Protein AF-A0A255EL01-F1 (afdb_monomer_lite)

Radius of gyration: 34.33 Å; chains: 1; bounding box: 82×92×112 Å

pLDDT: mean 75.45, std 15.45, range [35.84, 97.75]

Sequence (577 aa):
MTGLTAYVLYPEAPADLAQAFAGSDGIKPSPTGQQATVSTPSDFRVELTLGERISNPDLAADGSLSLMHQRVMPVVAGHQATLKLTADPELPPASQIRALCETIAMSNPLTDAVVWLPQRHQATTLVLFVGELSEDPARMYFWVHASGTADGGSVGTVRGLDALGATNIQIRHPKATAQALFNALREYASGLLRKGGLPTEGAEVSFAGQSWLAKADVDVFTGTPLLGLVSPDAAEEPATQAPAADAAATDAPAADAPTQAPAAEVAPAPAAAPSNAPVAEPAPTPEPATEPAPVEAPPAEAAPAPEPDLDPTAAPAPDPTPEPVSEPEPAVAAAPGAPALAAHDPAADGVAWYVLLADVPPTLGHVMNDLMPNYAQHLIEEQATTGEVPYEDQQAALHLTLQGPVPELPEHAAAVRLVARPLDGGSPSVANQVLLQGAISSELAKIPAARGIWIPDQERLLTDPSAFGNGAPIEFAVHQSTGPDGATVHYTRGLRRFGGKDVSIAAAPGVTPPQEQLLSHAVATRLAAGRVPQAGETGEVATRDLTATFRDAPDPRTGEPALAIELGKRKKFLGLF

Organism: NCBI:txid2016505

Secondary structure (DSSP, 8-state):
-PPPEEEEEESS--SSHHHHTTT-TT-PPPPTTS------TT-EEEEEEES-----HHHHHHHHT-TTHHHHHHHHHH-SEEEEEEE-TTS-HHHHHHHHHHHHHTS-TTS--EEEEGGGTEEEEHHHHHHHHHH-GGGTT-EEEEEE-TTS-EEEEEE-GGGGTS--EEEEETT--HHHHHHHHHHHHHHHHHTT----TT-EEEETTEEEEEEEEE-TTT--EEEEEE-GGGTTS-----------------------PPPPPPPPPPPPPPP-PPPPPPPPPPPPPPPPPPPPPPPPPPPPPPPP----PPPPPPPPPPP--------------PPP-----HHHH--EEEEEESS--SSHHHHHHHH-HHHHHHHHHTT-SEEEEEETTTTEEEEEEEES--TT-TT-SEEEEEEEEETTSSPPPHHHHHHHHHHHHHHHTT-TTEEEEEEGGGTEEE--GGGGSS-----PPEEEEE-TTS-EEEEE---GGGT--EEEEE--TT--S-HHHHHHHHHHHHHHTT----TT-EEE-SSTTEEEEEEEEE-TTT--EEEEEEEEE--------

Structure (mmCIF, N/CA/C/O backbone):
data_AF-A0A255EL01-F1
#
_entry.id   AF-A0A255EL01-F1
#
loop_
_atom_site.group_PDB
_atom_site.id
_atom_site.type_symbol
_atom_site.label_atom_id
_atom_site.label_alt_id
_atom_site.label_comp_id
_atom_site.label_asym_id
_atom_site.label_entity_id
_atom_site.label_seq_id
_atom_site.pdbx_PDB_ins_code
_atom_site.Cartn_x
_atom_site.Cartn_y
_atom_site.Cartn_z
_atom_site.occupancy
_atom_site.B_iso_or_equiv
_atom_site.auth_seq_id
_atom_site.auth_comp_id
_atom_site.auth_asym_id
_atom_site.auth_atom_id
_atom_site.pdbx_PDB_model_num
ATOM 1 N N . MET A 1 1 ? 11.078 -15.995 22.683 1.00 62.25 1 MET A N 1
ATOM 2 C CA . MET A 1 1 ? 10.052 -15.709 21.657 1.00 62.25 1 MET A CA 1
ATOM 3 C C . MET A 1 1 ? 10.580 -16.228 20.330 1.00 62.25 1 MET A C 1
ATOM 5 O O . MET A 1 1 ? 11.792 -16.262 20.170 1.00 62.25 1 MET A O 1
ATOM 9 N N . THR A 1 2 ? 9.733 -16.711 19.424 1.00 77.25 2 THR A N 1
ATOM 10 C CA . THR A 1 2 ? 10.171 -17.025 18.053 1.00 77.25 2 THR A CA 1
ATOM 11 C C . THR A 1 2 ? 10.436 -15.717 17.317 1.00 77.25 2 THR A C 1
ATOM 13 O O . THR A 1 2 ? 9.598 -14.821 17.384 1.00 77.25 2 THR A O 1
ATOM 16 N N . GLY A 1 3 ? 11.589 -15.598 16.658 1.00 83.88 3 GLY A N 1
ATOM 17 C CA . GLY A 1 3 ? 11.922 -14.413 15.868 1.00 83.88 3 GLY A CA 1
ATOM 18 C C . GLY A 1 3 ? 10.922 -14.214 14.732 1.00 83.88 3 GLY A C 1
ATOM 19 O O . GLY A 1 3 ? 10.362 -15.183 14.205 1.00 83.88 3 GLY A O 1
ATOM 20 N N . LEU A 1 4 ? 10.675 -12.960 14.363 1.00 88.88 4 LEU A N 1
ATOM 21 C CA . LEU A 1 4 ? 9.795 -12.651 13.243 1.00 88.88 4 LEU A CA 1
ATOM 22 C C . LEU A 1 4 ? 10.357 -13.228 11.953 1.00 88.88 4 LEU A C 1
ATOM 24 O O . LEU A 1 4 ? 11.559 -13.175 11.698 1.00 88.88 4 LEU A O 1
ATOM 28 N N . THR A 1 5 ? 9.469 -13.817 11.160 1.00 92.12 5 THR A N 1
ATOM 29 C CA . THR A 1 5 ? 9.831 -14.498 9.919 1.00 92.12 5 THR A CA 1
ATOM 30 C C . THR A 1 5 ? 9.087 -13.868 8.757 1.00 92.12 5 THR A C 1
ATOM 32 O O . THR A 1 5 ? 7.887 -13.648 8.858 1.00 92.12 5 THR A O 1
ATOM 35 N N . ALA A 1 6 ? 9.771 -13.640 7.645 1.00 93.75 6 ALA A N 1
ATOM 36 C CA . ALA A 1 6 ? 9.153 -13.297 6.375 1.00 93.75 6 ALA A CA 1
ATOM 37 C C . ALA A 1 6 ? 9.634 -14.238 5.286 1.00 93.75 6 ALA A C 1
ATOM 39 O O . ALA A 1 6 ? 10.723 -14.806 5.375 1.00 93.75 6 ALA A O 1
ATOM 40 N N . TYR A 1 7 ? 8.820 -14.372 4.253 1.00 94.94 7 TYR A N 1
ATOM 41 C CA . TYR A 1 7 ? 9.137 -15.151 3.074 1.00 94.94 7 TYR A CA 1
ATOM 42 C C . TYR A 1 7 ? 9.026 -14.254 1.849 1.00 94.94 7 TYR A C 1
ATOM 44 O O . TYR A 1 7 ? 8.013 -13.586 1.671 1.00 94.94 7 TYR A O 1
ATOM 52 N N . VAL A 1 8 ? 10.050 -14.249 1.003 1.00 94.75 8 VAL A N 1
ATOM 53 C CA . VAL A 1 8 ? 9.980 -13.685 -0.346 1.00 94.75 8 VAL A CA 1
ATOM 54 C C . VAL A 1 8 ? 9.897 -14.855 -1.319 1.00 94.75 8 VAL A C 1
ATOM 56 O O . VAL A 1 8 ? 10.806 -15.682 -1.394 1.00 94.75 8 VAL A O 1
ATOM 59 N N . LEU A 1 9 ? 8.764 -14.969 -1.998 1.00 95.19 9 LEU A N 1
ATOM 60 C CA . LEU A 1 9 ? 8.440 -16.028 -2.942 1.00 95.19 9 LEU A CA 1
ATOM 61 C C . LEU A 1 9 ? 8.764 -15.531 -4.342 1.00 95.19 9 LEU A C 1
ATOM 63 O O . LEU A 1 9 ? 8.182 -14.542 -4.792 1.00 95.19 9 LEU A O 1
ATOM 67 N N . TYR A 1 10 ? 9.660 -16.223 -5.035 1.00 93.50 10 TYR A N 1
ATOM 68 C CA . TYR A 1 10 ? 10.050 -15.851 -6.388 1.00 93.50 10 TYR A CA 1
ATOM 69 C C . TYR A 1 10 ? 9.368 -16.766 -7.411 1.00 93.50 10 TYR A C 1
ATOM 71 O O . TYR A 1 10 ? 9.468 -17.995 -7.285 1.00 93.50 10 TYR A O 1
ATOM 79 N N . PRO A 1 11 ? 8.695 -16.210 -8.438 1.00 94.06 11 PRO A N 1
ATOM 80 C CA . PRO A 1 11 ? 8.105 -17.012 -9.511 1.00 94.06 11 PRO A CA 1
ATOM 81 C C . PRO A 1 11 ? 9.169 -17.814 -10.273 1.00 94.06 11 PRO A C 1
ATOM 83 O O . PRO A 1 11 ? 8.933 -18.969 -10.622 1.00 94.06 11 PRO A O 1
ATOM 86 N N . GLU A 1 12 ? 10.359 -17.236 -10.443 1.00 91.88 12 GLU A N 1
ATOM 87 C CA . GLU A 1 12 ? 11.543 -17.875 -11.015 1.00 91.88 12 GLU A CA 1
ATOM 88 C C . GLU A 1 12 ? 12.657 -17.946 -9.971 1.00 91.88 12 GLU A C 1
ATOM 90 O O . GLU A 1 12 ? 12.842 -17.024 -9.178 1.00 91.88 12 GLU A O 1
ATOM 95 N N . ALA A 1 13 ? 13.400 -19.050 -9.942 1.00 89.19 13 ALA A N 1
ATOM 96 C CA . ALA A 1 13 ? 14.473 -19.217 -8.973 1.00 89.19 13 ALA A CA 1
ATOM 97 C C . ALA A 1 13 ? 15.662 -18.288 -9.301 1.00 89.19 13 ALA A C 1
ATOM 99 O O . ALA A 1 13 ? 16.217 -18.405 -10.397 1.00 89.19 13 ALA A O 1
ATOM 100 N N . PRO A 1 14 ? 16.107 -17.410 -8.377 1.00 88.44 14 PRO A N 1
ATOM 101 C CA . PRO A 1 14 ? 17.361 -16.695 -8.569 1.00 88.44 14 PRO A CA 1
ATOM 102 C C . PRO A 1 14 ? 18.526 -17.695 -8.584 1.00 88.44 14 PRO A C 1
ATOM 104 O O . PRO A 1 14 ? 18.506 -18.710 -7.882 1.00 88.44 14 PRO A O 1
ATOM 107 N N . ALA A 1 15 ? 19.552 -17.403 -9.381 1.00 85.56 15 ALA A N 1
ATOM 108 C CA . ALA A 1 15 ? 20.738 -18.236 -9.535 1.00 85.56 15 ALA A CA 1
ATOM 109 C C . ALA A 1 15 ? 21.541 -18.355 -8.237 1.00 85.56 15 ALA A C 1
ATOM 111 O O . ALA A 1 15 ? 22.192 -19.373 -8.032 1.00 85.56 15 ALA A O 1
ATOM 112 N N . ASP A 1 16 ? 21.498 -17.342 -7.369 1.00 83.81 16 ASP A N 1
ATOM 113 C CA . ASP A 1 16 ? 22.114 -17.338 -6.045 1.00 83.81 16 ASP A CA 1
ATOM 114 C C . ASP A 1 16 ? 21.518 -16.234 -5.143 1.00 83.81 16 ASP A C 1
ATOM 116 O O . ASP A 1 16 ? 20.601 -15.497 -5.520 1.00 83.81 16 ASP A O 1
ATOM 120 N N . LEU A 1 17 ? 22.048 -16.123 -3.920 1.00 82.00 17 LEU A N 1
ATOM 121 C CA . LEU A 1 17 ? 21.689 -15.063 -2.975 1.00 82.00 17 LEU A CA 1
ATOM 122 C C . LEU A 1 17 ? 22.047 -13.658 -3.471 1.00 82.00 17 LEU A C 1
ATOM 124 O O . LEU A 1 17 ? 21.311 -12.722 -3.184 1.00 82.00 17 LEU A O 1
ATOM 128 N N . ALA A 1 18 ? 23.143 -13.482 -4.210 1.00 84.19 18 ALA A N 1
ATOM 129 C CA . ALA A 1 18 ? 23.532 -12.159 -4.688 1.00 84.19 18 ALA A CA 1
ATOM 130 C C . ALA A 1 18 ? 22.505 -11.629 -5.702 1.00 84.19 18 ALA A C 1
ATOM 132 O O . ALA A 1 18 ? 22.099 -10.470 -5.617 1.00 84.19 18 ALA A O 1
ATOM 133 N N . GLN A 1 19 ? 22.003 -12.488 -6.597 1.00 85.00 19 GLN A N 1
ATOM 134 C CA . GLN A 1 19 ? 20.924 -12.132 -7.519 1.00 85.00 19 GLN A CA 1
ATOM 135 C C . GLN A 1 19 ? 19.607 -11.833 -6.788 1.00 85.00 19 GLN A C 1
ATOM 137 O O . GLN A 1 19 ? 18.893 -10.904 -7.180 1.00 85.00 19 GLN A O 1
ATOM 142 N N . ALA A 1 20 ? 19.294 -12.576 -5.719 1.00 86.19 20 ALA A N 1
ATOM 143 C CA . ALA A 1 20 ? 18.104 -12.337 -4.899 1.00 86.19 20 ALA A CA 1
ATOM 144 C C . ALA A 1 20 ? 18.115 -10.953 -4.214 1.00 86.19 20 ALA A C 1
ATOM 146 O O . ALA A 1 20 ? 17.046 -10.394 -3.975 1.00 86.19 20 ALA A O 1
ATOM 147 N N . PHE A 1 21 ? 19.300 -10.384 -3.962 1.00 85.56 21 PHE A N 1
ATOM 148 C CA . PHE A 1 21 ? 19.522 -9.091 -3.295 1.00 85.56 21 PHE A CA 1
ATOM 149 C C . PHE A 1 21 ? 20.149 -8.013 -4.201 1.00 85.56 21 PHE A C 1
ATOM 151 O O . PHE A 1 21 ? 20.900 -7.155 -3.738 1.00 85.56 21 PHE A O 1
ATOM 158 N N . ALA A 1 22 ? 19.884 -8.073 -5.511 1.00 80.00 22 ALA A N 1
ATOM 159 C CA . ALA A 1 22 ? 20.329 -7.074 -6.493 1.00 80.00 22 ALA A CA 1
ATOM 160 C C . A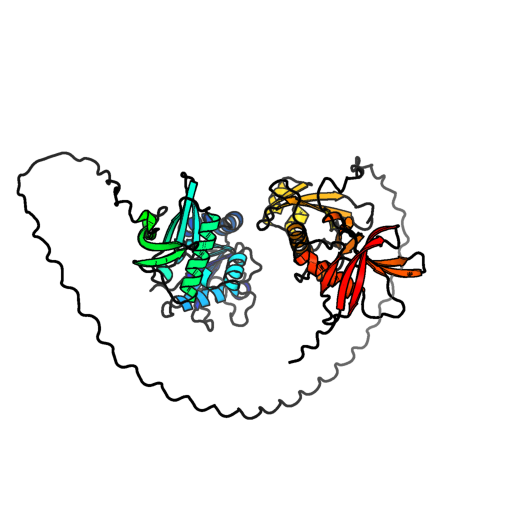LA A 1 22 ? 21.840 -6.733 -6.449 1.00 80.00 22 ALA A C 1
ATOM 162 O O . ALA A 1 22 ? 22.238 -5.615 -6.767 1.00 80.00 22 ALA A O 1
ATOM 163 N N . GLY A 1 23 ? 22.695 -7.692 -6.076 1.00 66.12 23 GLY A N 1
ATOM 164 C CA . GLY A 1 23 ? 24.148 -7.514 -6.061 1.00 66.12 23 GLY A CA 1
ATOM 165 C C . GLY A 1 23 ? 24.696 -6.704 -4.883 1.00 66.12 23 GLY A C 1
ATOM 166 O O . GLY A 1 23 ? 25.779 -6.143 -5.004 1.00 66.12 23 GLY A O 1
ATOM 167 N N . SER A 1 24 ? 23.992 -6.629 -3.748 1.00 69.81 24 SER A N 1
ATOM 168 C CA . SER A 1 24 ? 24.490 -5.927 -2.558 1.00 69.81 24 SER A CA 1
ATOM 169 C C . SER A 1 24 ? 25.874 -6.446 -2.116 1.00 69.81 24 SER A C 1
ATOM 171 O O . SER A 1 24 ? 26.006 -7.625 -1.773 1.00 69.81 24 SER A O 1
ATOM 173 N N . ASP A 1 25 ? 26.875 -5.557 -2.052 1.00 66.81 25 ASP A N 1
ATOM 174 C CA . ASP A 1 25 ? 28.296 -5.857 -1.763 1.00 66.81 25 ASP A CA 1
ATOM 175 C C . ASP A 1 25 ? 28.546 -6.620 -0.442 1.00 66.81 25 ASP A C 1
ATOM 177 O O . ASP A 1 25 ? 29.615 -7.194 -0.224 1.00 66.81 25 ASP A O 1
ATOM 181 N N . GLY A 1 26 ? 27.560 -6.648 0.460 1.00 66.62 26 GLY A N 1
ATOM 182 C CA . GLY A 1 26 ? 27.626 -7.349 1.744 1.00 66.62 26 GLY A CA 1
ATOM 183 C C . GLY A 1 26 ? 27.260 -8.837 1.698 1.00 66.62 26 GLY A C 1
ATOM 184 O O . GLY A 1 26 ? 27.502 -9.548 2.675 1.00 66.62 26 GLY A O 1
ATOM 185 N N . ILE A 1 27 ? 26.685 -9.330 0.597 1.00 67.88 27 ILE A N 1
ATOM 186 C CA . ILE A 1 27 ? 26.167 -10.700 0.512 1.00 67.88 27 ILE A CA 1
ATOM 187 C C . ILE A 1 27 ? 27.113 -11.542 -0.330 1.00 67.88 27 ILE A C 1
ATOM 189 O O . ILE A 1 27 ? 27.123 -11.485 -1.557 1.00 67.88 27 ILE A O 1
ATOM 193 N N . LYS A 1 28 ? 27.929 -12.352 0.350 1.00 65.88 28 LYS A N 1
ATOM 194 C CA . LYS A 1 28 ? 28.798 -13.305 -0.339 1.00 65.88 28 LYS A CA 1
ATOM 195 C C . LYS A 1 28 ? 27.933 -14.353 -1.046 1.00 65.88 28 LYS A C 1
ATOM 197 O O . LYS A 1 28 ? 27.065 -14.936 -0.391 1.00 65.88 28 LYS A O 1
ATOM 202 N N . PRO A 1 29 ? 28.180 -14.634 -2.337 1.00 62.12 29 PRO A N 1
ATOM 203 C CA . PRO A 1 29 ? 27.475 -15.694 -3.037 1.00 62.12 29 PRO A CA 1
ATOM 204 C C . PRO A 1 29 ? 27.738 -17.015 -2.312 1.00 62.12 29 PRO A C 1
ATOM 206 O O . PRO A 1 29 ? 28.883 -17.437 -2.136 1.00 62.12 29 PRO A O 1
ATOM 209 N N . SER A 1 30 ? 26.663 -17.643 -1.847 1.00 64.38 30 SER A N 1
ATOM 210 C CA . SER A 1 30 ? 26.683 -19.006 -1.331 1.00 64.38 30 SER A CA 1
ATOM 211 C C . SER A 1 30 ? 26.126 -19.922 -2.415 1.00 64.38 30 SER A C 1
ATOM 213 O O . SER A 1 30 ? 25.131 -19.550 -3.043 1.00 64.38 30 SER A O 1
ATOM 215 N N . PRO A 1 31 ? 26.727 -21.102 -2.649 1.00 59.16 31 PRO A N 1
ATOM 216 C CA . PRO A 1 31 ? 26.178 -22.057 -3.596 1.00 59.16 31 PRO A CA 1
ATOM 217 C C . PRO A 1 31 ? 24.733 -22.421 -3.231 1.00 59.16 31 PRO A C 1
ATOM 219 O O . PRO A 1 31 ? 24.356 -22.521 -2.060 1.00 59.16 31 PRO A O 1
ATOM 222 N N . THR A 1 32 ? 23.934 -22.598 -4.275 1.00 55.62 32 THR A N 1
ATOM 223 C CA . THR A 1 32 ? 22.510 -22.914 -4.246 1.00 55.62 32 THR A CA 1
ATOM 224 C C . THR A 1 32 ? 22.208 -24.182 -3.443 1.00 55.62 32 THR A C 1
ATOM 226 O O . THR A 1 32 ? 22.919 -25.181 -3.536 1.00 55.62 32 THR A O 1
ATOM 229 N N . GLY A 1 33 ? 21.150 -24.146 -2.625 1.00 52.03 33 GLY A N 1
ATOM 230 C CA . GLY A 1 33 ? 20.726 -25.287 -1.800 1.00 52.03 33 GLY A CA 1
ATOM 231 C C . GLY A 1 33 ? 21.409 -25.410 -0.431 1.00 52.03 33 GLY A C 1
ATOM 232 O O . GLY A 1 33 ? 21.176 -26.392 0.270 1.00 52.03 33 GLY A O 1
ATOM 233 N N . GLN A 1 34 ? 22.224 -24.433 -0.020 1.00 55.00 34 GLN A N 1
ATOM 234 C CA . GLN A 1 34 ? 22.726 -24.330 1.353 1.00 55.00 34 GLN A CA 1
ATOM 235 C C . GLN A 1 34 ? 22.044 -23.179 2.094 1.00 55.00 34 GLN A C 1
ATOM 237 O O . GLN A 1 34 ? 21.968 -22.064 1.582 1.00 55.00 34 GLN A O 1
ATOM 242 N N . GLN A 1 35 ? 21.602 -23.442 3.330 1.00 57.16 35 GLN A N 1
ATOM 243 C CA . GLN A 1 35 ? 21.252 -22.398 4.292 1.00 57.16 35 GLN A CA 1
ATOM 244 C C . GLN A 1 35 ? 22.470 -21.486 4.475 1.00 57.16 35 GLN A C 1
ATOM 246 O O . GLN A 1 35 ? 23.410 -21.832 5.192 1.00 57.16 35 GLN A O 1
ATOM 251 N N . ALA A 1 36 ? 22.489 -20.332 3.819 1.00 57.50 36 ALA A N 1
ATOM 252 C CA . ALA A 1 36 ? 23.554 -19.367 4.027 1.00 57.50 36 ALA A CA 1
ATOM 253 C C . ALA A 1 36 ? 23.103 -18.379 5.095 1.00 57.50 36 ALA A C 1
ATOM 255 O O . ALA A 1 36 ? 22.298 -17.496 4.824 1.00 57.50 36 ALA A O 1
ATOM 256 N N . THR A 1 37 ? 23.637 -18.509 6.308 1.00 56.38 37 THR A N 1
ATOM 257 C CA . THR A 1 37 ? 23.458 -17.464 7.319 1.00 56.38 37 THR A CA 1
ATOM 258 C C . THR A 1 37 ? 24.293 -16.261 6.902 1.00 56.38 37 THR A C 1
ATOM 260 O O . THR A 1 37 ? 25.503 -16.220 7.119 1.00 56.38 37 THR A O 1
ATOM 263 N N . VAL A 1 38 ? 23.650 -15.294 6.258 1.00 58.19 38 VAL A N 1
ATOM 264 C CA . VAL A 1 38 ? 24.259 -13.997 5.985 1.00 58.19 38 VAL A CA 1
ATOM 265 C C . VAL A 1 38 ? 24.095 -13.153 7.240 1.00 58.19 38 VAL A C 1
ATOM 267 O O . VAL A 1 38 ? 22.996 -12.691 7.529 1.00 58.19 38 VAL A O 1
ATOM 270 N N . SER A 1 39 ? 25.178 -12.965 7.992 1.00 54.12 39 SER A N 1
ATOM 271 C CA . SER A 1 39 ? 25.227 -11.936 9.030 1.00 54.12 39 SER A CA 1
ATOM 272 C C . SER A 1 39 ? 25.295 -10.579 8.341 1.00 54.12 39 SER A C 1
ATOM 274 O O . SER A 1 39 ? 26.372 -10.107 7.975 1.00 54.12 39 SER A O 1
ATOM 276 N N . THR A 1 40 ? 24.136 -9.974 8.104 1.00 61.47 40 THR A N 1
ATOM 277 C CA . THR A 1 40 ? 24.072 -8.550 7.782 1.00 61.47 40 THR A CA 1
ATOM 278 C C . THR A 1 40 ? 24.513 -7.745 9.015 1.00 61.47 40 THR A C 1
ATOM 280 O O . THR A 1 40 ? 24.499 -8.277 10.129 1.00 61.47 40 THR A O 1
ATOM 283 N N . PRO A 1 41 ? 24.872 -6.456 8.876 1.00 59.19 41 PRO A N 1
ATOM 284 C CA . PRO A 1 41 ? 25.110 -5.567 10.021 1.00 59.19 41 PRO A CA 1
ATOM 285 C C . PRO A 1 41 ? 23.913 -5.432 10.983 1.00 59.19 41 PRO A C 1
ATOM 287 O O . PRO A 1 41 ? 24.013 -4.725 11.979 1.00 59.19 41 PRO A O 1
ATOM 290 N N . SER A 1 42 ? 22.779 -6.050 10.651 1.00 56.62 42 SER A N 1
ATOM 291 C CA . SER A 1 42 ? 21.460 -5.821 11.224 1.00 56.62 42 SER A CA 1
ATOM 292 C C . SER A 1 42 ? 20.881 -7.015 12.005 1.00 56.62 42 SER A C 1
ATOM 294 O O . SER A 1 42 ? 19.695 -6.996 12.288 1.00 56.62 42 SER A O 1
ATOM 296 N N . ASP A 1 43 ? 21.671 -8.022 12.399 1.00 67.38 43 ASP A N 1
ATOM 297 C CA . ASP A 1 43 ? 21.222 -9.149 13.252 1.00 67.38 43 ASP A CA 1
ATOM 298 C C . ASP A 1 43 ? 20.137 -10.058 12.616 1.00 67.38 43 ASP A C 1
ATOM 300 O O . ASP A 1 43 ? 19.143 -10.428 13.247 1.00 67.38 43 ASP A O 1
ATOM 304 N N . PHE A 1 44 ? 20.306 -10.448 11.344 1.00 69.44 44 PHE A N 1
ATOM 305 C CA . PHE A 1 44 ? 19.396 -11.391 10.667 1.00 69.44 44 PHE A CA 1
ATOM 306 C C . PHE A 1 44 ? 20.036 -12.739 10.389 1.00 69.44 44 PHE A C 1
ATOM 308 O O . PHE A 1 44 ? 21.217 -12.851 10.061 1.00 69.44 44 PHE A O 1
ATOM 315 N N . ARG A 1 45 ? 19.193 -13.774 10.427 1.00 74.69 45 ARG A N 1
ATOM 316 C CA . ARG A 1 45 ? 19.454 -15.030 9.734 1.00 74.69 45 ARG A CA 1
ATOM 317 C C . ARG A 1 45 ? 18.651 -15.048 8.439 1.00 74.69 45 ARG A C 1
ATOM 319 O O . ARG A 1 45 ? 17.422 -15.110 8.450 1.00 74.69 45 ARG A O 1
ATOM 326 N N . VAL A 1 46 ? 19.373 -15.028 7.329 1.00 72.94 46 VAL A N 1
ATOM 327 C CA . VAL A 1 46 ? 18.825 -15.242 5.989 1.00 72.94 46 VAL A CA 1
ATOM 328 C C . VAL A 1 46 ? 18.911 -16.731 5.652 1.00 72.94 46 VAL A C 1
ATOM 330 O O . VAL A 1 46 ? 19.873 -17.396 6.022 1.00 72.94 46 VAL A O 1
ATOM 333 N N . GLU A 1 47 ? 17.900 -17.275 4.987 1.00 78.06 47 GLU A N 1
ATOM 334 C CA . GLU A 1 47 ? 17.882 -18.641 4.468 1.00 78.06 47 GLU A CA 1
ATOM 335 C C . GLU A 1 47 ? 17.223 -18.624 3.082 1.00 78.06 47 GLU A C 1
ATOM 337 O O . GLU A 1 47 ? 16.037 -18.336 2.962 1.00 78.06 47 GLU A O 1
ATOM 342 N N . LEU A 1 48 ? 17.987 -18.903 2.023 1.00 77.62 48 LEU A N 1
ATOM 343 C CA . LEU A 1 48 ? 17.444 -19.051 0.670 1.00 77.62 48 LEU A CA 1
ATOM 344 C C . LEU A 1 48 ? 17.305 -20.532 0.333 1.00 77.62 48 LEU A C 1
ATOM 346 O O . LEU A 1 48 ? 18.297 -21.261 0.291 1.00 77.62 48 LEU A O 1
ATOM 350 N N . THR A 1 49 ? 16.083 -20.936 0.016 1.00 81.19 49 THR A N 1
ATOM 351 C CA . THR A 1 49 ? 15.757 -22.283 -0.438 1.00 81.19 49 THR A CA 1
ATOM 352 C C . THR A 1 49 ? 15.300 -22.226 -1.890 1.00 81.19 49 THR A C 1
ATOM 354 O O . THR A 1 49 ? 14.336 -21.542 -2.238 1.00 81.19 49 THR A O 1
ATOM 357 N N . LEU A 1 50 ? 16.003 -22.950 -2.759 1.00 76.75 50 LEU A N 1
ATOM 358 C CA . LEU A 1 50 ? 15.725 -23.001 -4.193 1.00 76.75 50 LEU A CA 1
ATOM 359 C C . LEU A 1 50 ? 15.065 -24.324 -4.558 1.00 76.75 50 LEU A C 1
ATOM 361 O O . LEU A 1 50 ? 15.482 -25.377 -4.083 1.00 76.75 50 LEU A O 1
ATOM 365 N N . GLY A 1 51 ? 14.050 -24.267 -5.416 1.00 71.88 51 GLY A N 1
ATOM 366 C CA . GLY A 1 51 ? 13.302 -25.436 -5.874 1.00 71.88 51 GLY A CA 1
ATOM 367 C C . GLY A 1 51 ? 12.297 -25.988 -4.861 1.00 71.88 51 GLY A C 1
ATOM 368 O O . GLY A 1 51 ? 11.597 -26.946 -5.182 1.00 71.88 51 GLY A O 1
ATOM 369 N N . GLU A 1 52 ? 12.190 -25.401 -3.665 1.00 79.62 52 GLU A N 1
ATOM 370 C CA . GLU A 1 52 ? 11.226 -25.825 -2.650 1.00 79.62 52 GLU A CA 1
ATOM 371 C C . GLU A 1 52 ? 10.077 -24.824 -2.534 1.00 79.62 52 GLU A C 1
ATOM 373 O O . GLU A 1 52 ? 10.266 -23.640 -2.235 1.00 79.62 52 GLU A O 1
ATOM 378 N N . ARG A 1 53 ? 8.867 -25.334 -2.775 1.00 87.38 53 ARG A N 1
ATOM 379 C CA . ARG A 1 53 ? 7.622 -24.597 -2.584 1.00 87.38 53 ARG A CA 1
ATOM 380 C C . ARG A 1 53 ? 7.174 -24.684 -1.137 1.00 87.38 53 ARG A C 1
ATOM 382 O O . ARG A 1 53 ? 7.064 -25.780 -0.585 1.00 87.38 53 ARG A O 1
ATOM 389 N N . ILE A 1 54 ? 6.804 -23.549 -0.558 1.00 91.50 54 ILE A N 1
ATOM 390 C CA . ILE A 1 54 ? 6.116 -23.536 0.729 1.00 91.50 54 ILE A CA 1
ATOM 391 C C . ILE A 1 54 ? 4.727 -24.153 0.546 1.00 91.50 54 ILE A C 1
ATOM 393 O O . ILE A 1 54 ? 3.885 -23.625 -0.175 1.00 91.50 54 ILE A O 1
ATOM 397 N N . SER A 1 55 ? 4.474 -25.256 1.249 1.00 87.56 55 SER A N 1
ATOM 398 C CA . SER A 1 55 ? 3.172 -25.936 1.281 1.00 87.56 55 SER A CA 1
ATOM 399 C C . SER A 1 55 ? 2.405 -25.613 2.569 1.00 87.56 55 SER A C 1
ATOM 401 O O . SER A 1 55 ? 1.960 -26.515 3.276 1.00 87.56 55 SER A O 1
ATOM 403 N N . ASN A 1 56 ? 2.305 -24.327 2.917 1.00 93.06 56 ASN A N 1
ATOM 404 C CA . ASN A 1 56 ? 1.574 -23.875 4.101 1.00 93.06 56 ASN A CA 1
ATOM 405 C C . ASN A 1 56 ? 0.147 -23.443 3.696 1.00 93.06 56 ASN A C 1
ATOM 407 O O . ASN A 1 56 ? 0.024 -22.565 2.840 1.00 93.06 56 ASN A O 1
ATOM 411 N N . PRO A 1 57 ? -0.923 -24.024 4.275 1.00 90.69 57 PRO A N 1
ATOM 412 C CA . PRO A 1 57 ? -2.297 -23.612 3.974 1.00 90.69 57 PRO A CA 1
ATOM 413 C C . PRO A 1 57 ? -2.567 -22.131 4.286 1.00 90.69 57 PRO A C 1
ATOM 415 O O . PRO A 1 57 ? -3.333 -21.495 3.562 1.00 90.69 57 PRO A O 1
ATOM 418 N N . ASP A 1 58 ? -1.893 -21.567 5.290 1.00 92.62 58 ASP A N 1
ATOM 419 C CA . ASP A 1 58 ? -2.034 -20.163 5.677 1.00 92.62 58 ASP A CA 1
ATOM 420 C C . ASP A 1 58 ? -1.519 -19.228 4.578 1.00 92.62 58 ASP A C 1
ATOM 422 O O . ASP A 1 58 ? -2.105 -18.181 4.345 1.00 92.62 58 ASP A O 1
ATOM 426 N N . LEU A 1 59 ? -0.489 -19.627 3.819 1.00 95.31 59 LEU A N 1
ATOM 427 C CA . LEU A 1 59 ? 0.020 -18.818 2.707 1.00 95.31 59 LEU A CA 1
ATOM 428 C C . LEU A 1 59 ? -1.043 -18.625 1.614 1.00 95.31 59 LEU A C 1
ATOM 430 O O . LEU A 1 59 ? -1.195 -17.528 1.081 1.00 95.31 59 LEU A O 1
ATOM 434 N N . ALA A 1 60 ? -1.781 -19.683 1.270 1.00 93.69 60 ALA A N 1
ATOM 435 C CA . ALA A 1 60 ? -2.850 -19.592 0.279 1.00 93.69 60 ALA A CA 1
ATOM 436 C C . ALA A 1 60 ? -4.039 -18.773 0.804 1.00 93.69 60 ALA A C 1
ATOM 438 O O . ALA A 1 60 ? -4.621 -17.990 0.052 1.00 93.69 60 ALA A O 1
ATOM 439 N N . ALA A 1 61 ? -4.374 -18.922 2.091 1.00 90.94 61 ALA A N 1
ATOM 440 C CA . ALA A 1 61 ? -5.411 -18.126 2.738 1.00 90.94 61 ALA A CA 1
ATOM 441 C C . ALA A 1 61 ? -5.038 -16.634 2.755 1.00 90.94 61 ALA A C 1
ATOM 443 O O . ALA A 1 61 ? -5.806 -15.806 2.265 1.00 90.94 61 ALA A O 1
ATOM 444 N N . ASP A 1 62 ? -3.832 -16.295 3.205 1.00 92.81 62 ASP A N 1
ATOM 445 C CA . ASP A 1 62 ? -3.325 -14.921 3.249 1.00 92.81 62 ASP A CA 1
ATOM 446 C C . ASP A 1 62 ? -3.198 -14.319 1.839 1.00 92.81 62 ASP A C 1
ATOM 448 O O . ASP A 1 62 ? -3.531 -13.154 1.619 1.00 92.81 62 ASP A O 1
ATOM 452 N N . GLY A 1 63 ? -2.776 -15.123 0.856 1.00 93.25 63 GLY A N 1
ATOM 453 C CA . GLY A 1 63 ? -2.755 -14.746 -0.559 1.00 93.25 63 GLY A CA 1
ATOM 454 C C . GLY A 1 63 ? -4.139 -14.406 -1.108 1.00 93.25 63 GLY A C 1
ATOM 455 O O . GLY A 1 63 ? -4.286 -13.428 -1.843 1.00 93.25 63 GLY A O 1
ATOM 456 N N . SER A 1 64 ? -5.166 -15.161 -0.703 1.00 89.88 64 SER A N 1
ATOM 457 C CA . SER A 1 64 ? -6.552 -14.923 -1.119 1.00 89.88 64 SER A CA 1
ATOM 458 C C . SER A 1 64 ? -7.151 -13.631 -0.557 1.00 89.88 64 SER A C 1
ATOM 460 O O . SER A 1 64 ? -8.034 -13.044 -1.179 1.00 89.88 64 SER A O 1
ATOM 462 N N . LEU A 1 65 ? -6.635 -13.163 0.584 1.00 86.19 65 LEU A N 1
ATOM 463 C CA . LEU A 1 65 ? -7.044 -11.920 1.243 1.00 86.19 65 LEU A CA 1
ATOM 464 C C . LEU A 1 65 ? -6.242 -10.695 0.774 1.00 86.19 65 LEU A C 1
ATOM 466 O O . LEU A 1 65 ? -6.498 -9.577 1.226 1.00 86.19 65 LEU A O 1
ATOM 470 N N . SER A 1 66 ? -5.263 -10.884 -0.114 1.00 89.44 66 SER A N 1
ATOM 471 C CA . SER A 1 66 ? -4.442 -9.794 -0.633 1.00 89.44 66 SER A CA 1
ATOM 472 C C . SER A 1 66 ? -5.252 -8.847 -1.518 1.00 89.44 66 SER A C 1
ATOM 474 O O . SER A 1 66 ? -5.967 -9.286 -2.420 1.00 89.44 66 SER A O 1
ATOM 476 N N . LEU A 1 67 ? -5.042 -7.533 -1.365 1.00 84.62 67 LEU A N 1
ATOM 477 C CA . LEU A 1 67 ? -5.556 -6.529 -2.312 1.00 84.62 67 LEU A CA 1
ATOM 478 C C . LEU A 1 67 ? -5.029 -6.760 -3.737 1.00 84.62 67 LEU A C 1
ATOM 480 O O . LEU A 1 67 ? -5.669 -6.379 -4.709 1.00 84.62 67 LEU A O 1
ATOM 484 N N . MET A 1 68 ? -3.879 -7.428 -3.857 1.00 90.25 68 MET A N 1
ATOM 485 C CA . MET A 1 68 ? -3.248 -7.794 -5.121 1.00 90.25 68 MET A CA 1
ATOM 486 C C . MET A 1 68 ? -3.430 -9.287 -5.432 1.00 90.25 68 MET A C 1
ATOM 488 O O . MET A 1 68 ? -2.570 -9.884 -6.075 1.00 90.25 68 MET A O 1
ATOM 492 N N . HIS A 1 69 ? -4.533 -9.903 -4.985 1.00 91.62 69 HIS A N 1
ATOM 493 C CA . HIS A 1 69 ? -4.844 -11.332 -5.149 1.00 91.62 69 HIS A CA 1
ATOM 494 C C . HIS A 1 69 ? -4.501 -11.883 -6.545 1.00 91.62 69 HIS A C 1
ATOM 496 O O . HIS A 1 69 ? -3.858 -12.926 -6.652 1.00 91.62 69 HIS A O 1
ATOM 502 N N . GLN A 1 70 ? -4.867 -11.165 -7.615 1.00 91.62 70 GLN A N 1
ATOM 503 C CA . GLN A 1 70 ? -4.631 -11.598 -9.000 1.00 91.62 70 GLN A CA 1
ATOM 504 C C . GLN A 1 70 ? -3.141 -11.733 -9.354 1.00 91.62 70 GLN A C 1
ATOM 506 O O . GLN A 1 70 ? -2.795 -12.565 -10.184 1.00 91.62 70 GLN A O 1
ATOM 511 N N . ARG A 1 71 ? -2.259 -10.956 -8.711 1.00 91.62 71 ARG A N 1
ATOM 512 C CA . ARG A 1 71 ? -0.796 -11.064 -8.853 1.00 91.62 71 ARG A CA 1
ATOM 513 C C . ARG A 1 71 ? -0.188 -12.028 -7.844 1.00 91.62 71 ARG A C 1
ATOM 515 O O . ARG A 1 71 ? 0.731 -12.771 -8.165 1.00 91.62 71 ARG A O 1
ATOM 522 N N . VAL A 1 72 ? -0.705 -12.011 -6.619 1.00 95.12 72 VAL A N 1
ATOM 523 C CA . VAL A 1 72 ? -0.161 -12.795 -5.512 1.00 95.12 72 VAL A CA 1
ATOM 524 C C . VAL A 1 72 ? -0.410 -14.285 -5.722 1.00 95.12 72 VAL A C 1
ATOM 526 O O . VAL A 1 72 ? 0.519 -15.079 -5.598 1.00 95.12 72 VAL A O 1
ATOM 529 N N . MET A 1 73 ? -1.629 -14.687 -6.087 1.00 96.38 73 MET A N 1
ATOM 530 C CA . MET A 1 73 ? -1.991 -16.105 -6.152 1.00 96.38 73 MET A CA 1
ATOM 531 C C . MET A 1 73 ? -1.241 -16.920 -7.212 1.00 96.38 73 MET A C 1
ATOM 533 O O . MET A 1 73 ? -0.842 -18.040 -6.884 1.00 96.38 73 MET A O 1
ATOM 537 N N . PRO A 1 74 ? -0.980 -16.417 -8.436 1.00 95.75 74 PRO A N 1
ATOM 538 C CA . PRO A 1 74 ? -0.133 -17.127 -9.395 1.00 95.75 74 PRO A CA 1
ATOM 539 C C . PRO A 1 74 ? 1.261 -17.440 -8.840 1.00 95.75 74 PRO A C 1
ATOM 541 O O . PRO A 1 74 ? 1.748 -18.559 -8.993 1.00 95.75 74 PRO A O 1
ATOM 544 N N . VAL A 1 75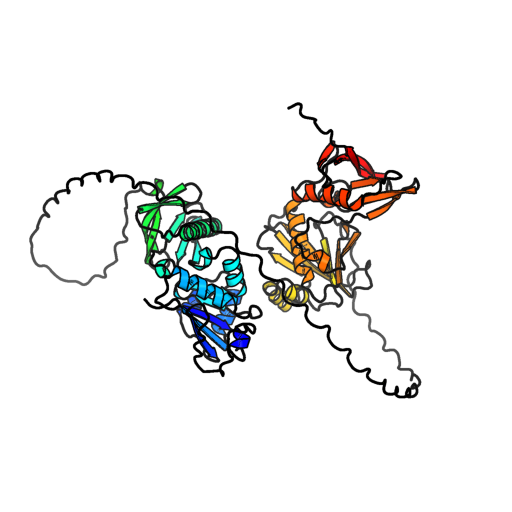 ? 1.877 -16.491 -8.130 1.00 96.00 75 VAL A N 1
ATOM 545 C CA . VAL A 1 75 ? 3.195 -16.678 -7.506 1.00 96.00 75 VAL A CA 1
ATOM 546 C C . VAL A 1 75 ? 3.094 -17.621 -6.310 1.00 96.00 75 VAL A C 1
ATOM 548 O O . VAL A 1 75 ? 3.889 -18.548 -6.193 1.00 96.00 75 VAL A O 1
ATOM 551 N N . VAL A 1 76 ? 2.077 -17.478 -5.458 1.00 95.81 76 VAL A N 1
ATOM 552 C CA . VAL A 1 76 ? 1.833 -18.407 -4.341 1.00 95.81 76 VAL A CA 1
ATOM 553 C C . VAL A 1 76 ? 1.688 -19.848 -4.841 1.00 95.81 76 VAL A C 1
ATOM 555 O O . VAL A 1 76 ? 2.339 -20.745 -4.309 1.00 95.81 76 VAL A O 1
ATOM 558 N N . ALA A 1 77 ? 0.917 -20.074 -5.905 1.00 95.06 77 ALA A N 1
ATOM 559 C CA . ALA A 1 77 ? 0.723 -21.397 -6.494 1.00 95.06 77 ALA A CA 1
ATOM 560 C C . ALA A 1 77 ? 1.957 -21.914 -7.262 1.00 95.06 77 ALA A C 1
ATOM 562 O O . ALA A 1 77 ? 2.168 -23.128 -7.366 1.00 95.06 77 ALA A O 1
ATOM 563 N N . GLY A 1 78 ? 2.746 -21.001 -7.836 1.00 94.12 78 GLY A N 1
ATOM 564 C CA . GLY A 1 78 ? 3.735 -21.297 -8.870 1.00 94.12 78 GLY A CA 1
ATOM 565 C C . GLY A 1 78 ? 5.203 -21.089 -8.500 1.00 94.12 78 GLY A C 1
ATOM 566 O O . GLY A 1 78 ? 6.048 -21.551 -9.268 1.00 94.12 78 GLY A O 1
ATOM 567 N N . HIS A 1 79 ? 5.517 -20.452 -7.366 1.00 95.00 79 HIS A N 1
ATOM 568 C CA . HIS A 1 79 ? 6.880 -20.038 -7.017 1.00 95.00 79 HIS A CA 1
ATOM 569 C C . HIS A 1 79 ? 7.891 -21.186 -7.112 1.00 95.00 79 HIS A C 1
ATOM 571 O O . HIS A 1 79 ? 7.582 -22.354 -6.863 1.00 95.00 79 HIS A O 1
ATOM 577 N N . GLN A 1 80 ? 9.109 -20.848 -7.522 1.00 92.56 80 GLN A N 1
ATOM 578 C CA . GLN A 1 80 ? 10.208 -21.797 -7.711 1.00 92.56 80 GLN A CA 1
ATOM 579 C C . GLN A 1 80 ? 11.302 -21.635 -6.657 1.00 92.56 80 GLN A C 1
ATOM 581 O O . GLN A 1 80 ? 12.154 -22.510 -6.516 1.00 92.56 80 GLN A O 1
ATOM 586 N N . ALA A 1 81 ? 11.290 -20.533 -5.911 1.00 91.00 81 ALA A N 1
ATOM 587 C CA . ALA A 1 81 ? 12.232 -20.279 -4.838 1.00 91.00 81 ALA A CA 1
ATOM 588 C C . ALA A 1 81 ? 11.589 -19.490 -3.703 1.00 91.00 81 ALA A C 1
ATOM 590 O O . ALA A 1 81 ? 10.635 -18.736 -3.902 1.00 91.00 81 ALA A O 1
ATOM 591 N N . THR A 1 82 ? 12.174 -19.655 -2.523 1.00 92.31 82 THR A N 1
ATOM 592 C CA . THR A 1 82 ? 11.741 -19.023 -1.286 1.00 92.31 82 THR A CA 1
ATOM 593 C C . THR A 1 82 ? 12.952 -18.465 -0.556 1.00 92.31 82 THR A C 1
ATOM 595 O O . THR A 1 82 ? 13.859 -19.207 -0.187 1.00 92.31 82 THR A O 1
ATOM 598 N N . LEU A 1 83 ? 12.947 -17.168 -0.278 1.00 91.25 83 LEU A N 1
ATOM 599 C CA . LEU A 1 83 ? 13.879 -16.535 0.647 1.00 91.25 83 LEU A CA 1
ATOM 600 C C . LEU A 1 83 ? 13.183 -16.339 1.990 1.00 91.25 83 LEU A C 1
ATOM 602 O O . LEU A 1 83 ? 12.298 -15.499 2.124 1.00 91.25 83 LEU A O 1
ATOM 606 N N . LYS A 1 84 ? 13.586 -17.115 2.988 1.00 92.12 84 LYS A N 1
ATOM 607 C CA . LYS A 1 84 ? 13.139 -16.978 4.368 1.00 92.12 84 LYS A CA 1
ATOM 608 C C . LYS A 1 84 ? 14.075 -16.039 5.121 1.00 92.12 84 LYS A C 1
ATOM 610 O O . LYS A 1 84 ? 15.280 -16.258 5.215 1.00 92.12 84 LYS A O 1
ATOM 615 N N . LEU A 1 85 ? 13.502 -15.007 5.715 1.00 90.00 85 LEU A N 1
ATOM 616 C CA . LEU A 1 85 ? 14.198 -14.026 6.537 1.00 90.00 85 LEU A CA 1
ATOM 617 C C . LEU A 1 85 ? 13.730 -14.204 7.972 1.00 90.00 85 LEU A C 1
ATOM 619 O O . LEU A 1 85 ? 12.533 -14.131 8.223 1.00 90.00 85 LEU A O 1
ATOM 623 N N . THR A 1 86 ? 14.648 -14.460 8.901 1.00 90.50 86 THR A N 1
ATOM 624 C CA . THR A 1 86 ? 14.334 -14.596 10.330 1.00 90.50 86 THR A CA 1
ATOM 625 C C . THR A 1 86 ? 15.113 -13.556 11.123 1.00 90.50 86 THR A C 1
ATOM 627 O O . THR A 1 86 ? 16.346 -13.554 11.101 1.00 90.50 86 THR A O 1
ATOM 630 N N . ALA A 1 87 ? 14.395 -12.674 11.814 1.00 87.88 87 ALA A N 1
ATOM 631 C CA . ALA A 1 87 ? 14.982 -11.698 12.724 1.00 87.88 87 ALA A CA 1
ATOM 632 C C . ALA A 1 87 ? 15.521 -12.380 13.987 1.00 87.88 87 ALA A C 1
ATOM 634 O O . ALA A 1 87 ? 14.946 -13.377 14.438 1.00 87.88 87 ALA A O 1
ATOM 635 N N . ASP A 1 88 ? 16.584 -11.831 14.579 1.00 85.75 88 ASP A N 1
ATOM 636 C CA . ASP A 1 88 ? 17.056 -12.291 15.884 1.00 85.75 88 ASP A CA 1
ATOM 637 C C . ASP A 1 88 ? 15.944 -12.125 16.945 1.00 85.75 88 ASP A C 1
ATOM 639 O O . ASP A 1 88 ? 15.455 -11.010 17.160 1.00 85.75 88 ASP A O 1
ATOM 643 N N . PRO A 1 89 ? 15.505 -13.213 17.611 1.00 86.75 89 PRO A N 1
ATOM 644 C CA . PRO A 1 89 ? 14.488 -13.138 18.654 1.00 86.75 89 PRO A CA 1
ATOM 645 C C . PRO A 1 89 ? 14.901 -12.321 19.887 1.00 86.75 89 PRO A C 1
ATOM 647 O O . PRO A 1 89 ? 14.022 -11.995 20.687 1.00 86.75 89 PRO A O 1
ATOM 650 N N . GLU A 1 90 ? 16.192 -12.033 20.080 1.00 87.88 90 GLU A N 1
ATOM 651 C CA . GLU A 1 90 ? 16.698 -11.197 21.177 1.00 87.88 90 GLU A CA 1
ATOM 652 C C . GLU A 1 90 ? 16.472 -9.699 20.927 1.00 87.88 90 GLU A C 1
ATOM 654 O O . GLU A 1 90 ? 16.428 -8.911 21.877 1.00 87.88 90 GLU A O 1
ATOM 659 N N . LEU A 1 91 ? 16.262 -9.293 19.671 1.00 84.25 91 LEU A N 1
ATOM 660 C CA . LEU A 1 91 ? 15.939 -7.911 19.344 1.00 84.25 91 LEU A CA 1
ATOM 661 C C . LEU A 1 91 ? 14.528 -7.532 19.824 1.00 84.25 91 LEU A C 1
ATOM 663 O O . LEU A 1 91 ? 13.601 -8.345 19.756 1.00 84.25 91 LEU A O 1
ATOM 667 N N . PRO A 1 92 ? 14.296 -6.264 20.212 1.00 84.81 92 PRO A N 1
ATOM 668 C CA . PRO A 1 92 ? 12.945 -5.753 20.412 1.00 84.81 92 PRO A CA 1
ATOM 669 C C . PRO A 1 92 ? 12.080 -5.960 19.151 1.00 84.81 92 PRO A C 1
ATOM 671 O O . PRO A 1 92 ? 12.589 -5.754 18.044 1.00 84.81 92 PRO A O 1
ATOM 674 N N . PRO A 1 93 ? 10.774 -6.277 19.268 1.00 81.06 93 PRO A N 1
ATOM 675 C CA . PRO A 1 93 ? 9.904 -6.525 18.109 1.00 81.06 93 PRO A CA 1
ATOM 676 C C . PRO A 1 93 ? 9.921 -5.398 17.067 1.00 81.06 93 PRO A C 1
ATOM 678 O O . PRO A 1 93 ? 9.925 -5.647 15.862 1.00 81.06 93 PRO A O 1
ATOM 681 N N . ALA A 1 94 ? 10.009 -4.145 17.525 1.00 79.19 94 ALA A N 1
ATOM 682 C CA . ALA A 1 94 ? 10.125 -2.984 16.650 1.00 79.19 94 ALA A CA 1
ATOM 683 C C . ALA A 1 94 ? 11.375 -3.033 15.755 1.00 79.19 94 ALA A C 1
ATOM 685 O O . ALA A 1 94 ? 11.280 -2.762 14.554 1.00 79.19 94 ALA A O 1
ATOM 686 N N . SER A 1 95 ? 12.515 -3.421 16.335 1.00 83.31 95 SER A N 1
ATOM 687 C CA . SER A 1 95 ? 13.799 -3.573 15.648 1.00 83.31 95 SER A CA 1
ATOM 688 C C . SER A 1 95 ? 13.798 -4.779 14.713 1.00 83.31 95 SER A C 1
ATOM 690 O O . SER A 1 95 ? 14.244 -4.650 13.576 1.00 83.31 95 SER A O 1
ATOM 692 N N . GLN A 1 96 ? 13.223 -5.911 15.146 1.00 84.50 96 GLN A N 1
ATOM 693 C CA . GLN A 1 96 ? 13.049 -7.095 14.295 1.00 84.50 96 GLN A CA 1
ATOM 694 C C . GLN A 1 96 ? 12.282 -6.750 13.013 1.00 84.50 96 GLN A C 1
ATOM 696 O O . GLN A 1 96 ? 12.677 -7.143 11.921 1.00 84.50 96 GLN A O 1
ATOM 701 N N . ILE A 1 97 ? 11.200 -5.975 13.126 1.00 81.69 97 ILE A N 1
ATOM 702 C CA . ILE A 1 97 ? 10.386 -5.588 11.969 1.00 81.69 97 ILE A CA 1
ATOM 703 C C . ILE A 1 97 ? 11.124 -4.624 11.062 1.00 81.69 97 ILE A C 1
ATOM 705 O O . ILE A 1 97 ? 11.141 -4.856 9.855 1.00 81.69 97 ILE A O 1
ATOM 709 N N . ARG A 1 98 ? 11.710 -3.556 11.618 1.00 82.56 98 ARG A N 1
ATOM 710 C CA . ARG A 1 98 ? 12.447 -2.570 10.820 1.00 82.56 98 ARG A CA 1
ATOM 711 C C . ARG A 1 98 ? 13.483 -3.275 9.961 1.00 82.56 98 ARG A C 1
ATOM 713 O O . ARG A 1 98 ? 13.490 -3.111 8.747 1.00 82.56 98 ARG A O 1
ATOM 720 N N . ALA A 1 99 ? 14.309 -4.094 10.589 1.00 83.38 99 ALA A N 1
ATOM 721 C CA . ALA A 1 99 ? 15.437 -4.670 9.900 1.00 83.38 99 ALA A CA 1
ATOM 722 C C . ALA A 1 99 ? 15.030 -5.833 8.967 1.00 83.38 99 ALA A C 1
ATOM 724 O O . ALA A 1 99 ? 15.652 -6.029 7.923 1.00 83.38 99 ALA A O 1
ATOM 725 N N . LEU A 1 100 ? 13.898 -6.504 9.228 1.00 87.12 100 LEU A N 1
ATOM 726 C CA . LEU A 1 100 ? 13.256 -7.402 8.263 1.00 87.12 100 LEU A CA 1
ATOM 727 C C . LEU A 1 100 ? 12.770 -6.633 7.027 1.00 87.12 100 LEU A C 1
ATOM 729 O O . LEU A 1 100 ? 13.000 -7.071 5.905 1.00 87.12 100 LEU A O 1
ATOM 733 N N . CYS A 1 101 ? 12.136 -5.475 7.221 1.00 85.75 101 CYS A N 1
ATOM 734 C CA . CYS A 1 101 ? 11.640 -4.643 6.127 1.00 85.75 101 CYS A CA 1
ATOM 735 C C . CYS A 1 101 ? 12.783 -4.059 5.289 1.00 85.75 101 CYS A C 1
ATOM 737 O O . CYS A 1 101 ? 12.718 -4.118 4.067 1.00 85.75 101 CYS A O 1
ATOM 739 N N . GLU A 1 102 ? 13.843 -3.561 5.930 1.00 84.69 102 GLU A N 1
ATOM 740 C CA . GLU A 1 102 ? 15.066 -3.106 5.255 1.00 84.69 102 GLU A CA 1
ATOM 741 C C . GLU A 1 102 ? 15.691 -4.242 4.438 1.00 84.69 102 GLU A C 1
ATOM 743 O O . GLU A 1 102 ? 16.032 -4.052 3.274 1.00 84.69 102 GLU A O 1
ATOM 748 N N . THR A 1 103 ? 15.758 -5.451 5.003 1.00 87.12 103 THR A N 1
ATOM 749 C CA . THR A 1 103 ? 16.289 -6.624 4.295 1.00 87.12 103 THR A CA 1
ATOM 750 C C . THR A 1 103 ? 15.434 -7.005 3.088 1.00 87.12 103 THR A C 1
ATOM 752 O O . THR A 1 103 ? 15.975 -7.271 2.019 1.00 87.12 103 THR A O 1
ATOM 755 N N . ILE A 1 104 ? 14.105 -6.976 3.209 1.00 88.56 104 ILE A N 1
ATOM 756 C CA . ILE A 1 104 ? 13.201 -7.207 2.072 1.00 88.56 104 ILE A CA 1
ATOM 757 C C . ILE A 1 104 ? 13.351 -6.104 1.020 1.00 88.56 104 ILE A C 1
ATOM 759 O O . ILE A 1 104 ? 13.350 -6.407 -0.167 1.00 88.56 104 ILE A O 1
ATOM 763 N N . ALA A 1 105 ? 13.530 -4.844 1.416 1.00 85.88 105 ALA A N 1
ATOM 764 C CA . ALA A 1 105 ? 13.718 -3.738 0.477 1.00 85.88 105 ALA A CA 1
ATOM 765 C C . ALA A 1 105 ? 15.034 -3.826 -0.314 1.00 85.88 105 ALA A C 1
ATOM 767 O O . ALA A 1 105 ? 15.116 -3.293 -1.416 1.00 85.88 105 ALA A O 1
ATOM 768 N N . MET A 1 106 ? 16.043 -4.526 0.216 1.00 84.81 106 MET A N 1
ATOM 769 C CA . MET A 1 106 ? 17.259 -4.872 -0.529 1.00 84.81 106 MET A CA 1
ATOM 770 C C . MET A 1 106 ? 17.055 -6.036 -1.509 1.00 84.81 106 MET A C 1
ATOM 772 O O . MET A 1 106 ? 17.924 -6.286 -2.344 1.00 84.81 106 MET A O 1
ATOM 776 N N . SER A 1 107 ? 15.955 -6.790 -1.402 1.00 83.50 107 SER A N 1
ATOM 777 C CA . SER A 1 107 ? 15.666 -7.864 -2.353 1.00 83.50 107 SER A CA 1
ATOM 778 C C . SER A 1 107 ? 15.342 -7.291 -3.733 1.00 83.50 107 SER A C 1
ATOM 780 O O . SER A 1 107 ? 14.831 -6.180 -3.856 1.00 83.50 107 SER A O 1
ATOM 782 N N . ASN A 1 108 ? 15.689 -8.034 -4.783 1.00 78.44 108 ASN A N 1
ATOM 783 C CA . ASN A 1 108 ? 15.666 -7.536 -6.151 1.00 78.44 108 ASN A CA 1
ATOM 784 C C . ASN A 1 108 ? 14.245 -7.109 -6.585 1.00 78.44 108 ASN A C 1
ATOM 786 O O . ASN A 1 108 ? 13.389 -7.978 -6.798 1.00 78.44 108 ASN A O 1
ATOM 790 N N . PRO A 1 109 ? 13.997 -5.796 -6.776 1.00 65.88 109 PRO A N 1
ATOM 791 C CA . PRO A 1 109 ? 12.667 -5.274 -7.079 1.00 65.88 109 PRO A CA 1
ATOM 792 C C . PRO A 1 109 ? 12.211 -5.595 -8.507 1.00 65.88 109 PRO A C 1
ATOM 794 O O . PRO A 1 109 ? 11.044 -5.399 -8.823 1.00 65.88 109 PRO A O 1
ATOM 797 N N . LEU A 1 110 ? 13.104 -6.094 -9.373 1.00 60.47 110 LEU A N 1
ATOM 798 C CA . LEU A 1 110 ? 12.808 -6.427 -10.773 1.00 60.47 110 LEU A CA 1
ATOM 799 C C . LEU A 1 110 ? 12.064 -7.759 -10.941 1.00 60.47 110 LEU A C 1
ATOM 801 O O . LEU A 1 110 ? 11.946 -8.264 -12.053 1.00 60.47 110 LEU A O 1
ATOM 805 N N . THR A 1 111 ? 11.595 -8.353 -9.848 1.00 69.06 111 THR A N 1
ATOM 806 C CA . THR A 1 111 ? 10.881 -9.627 -9.866 1.00 69.06 111 THR A CA 1
ATOM 807 C C . THR A 1 111 ? 9.433 -9.416 -9.440 1.00 69.06 111 THR A C 1
ATOM 809 O O . THR A 1 111 ? 9.161 -8.629 -8.533 1.00 69.06 111 THR A O 1
ATOM 812 N N . ASP A 1 112 ? 8.500 -10.169 -10.031 1.00 88.44 112 ASP A N 1
ATOM 813 C CA . ASP A 1 112 ? 7.110 -10.290 -9.557 1.00 88.44 112 ASP A CA 1
ATOM 814 C C . ASP A 1 112 ? 7.034 -11.076 -8.230 1.00 88.44 112 ASP A C 1
ATOM 816 O O . ASP A 1 112 ? 6.161 -11.915 -8.014 1.00 88.44 112 ASP A O 1
ATOM 820 N N . ALA A 1 113 ? 7.997 -10.864 -7.332 1.00 94.25 113 ALA A N 1
ATOM 821 C CA . ALA A 1 113 ? 8.083 -11.572 -6.075 1.00 94.25 113 ALA A CA 1
ATOM 822 C C . ALA A 1 113 ? 6.934 -11.187 -5.139 1.00 94.25 113 ALA A C 1
ATOM 824 O O . ALA A 1 113 ? 6.457 -10.046 -5.102 1.00 94.25 113 ALA A O 1
ATOM 825 N N . VAL A 1 114 ? 6.520 -12.161 -4.335 1.00 95.88 114 VAL A N 1
ATOM 826 C CA . VAL A 1 114 ? 5.514 -11.991 -3.286 1.00 95.88 114 VAL A CA 1
ATOM 827 C C . VAL A 1 114 ? 6.197 -12.014 -1.934 1.00 95.88 114 VAL A C 1
ATOM 829 O O . VAL A 1 114 ? 6.963 -12.921 -1.635 1.00 95.88 114 VAL A O 1
ATOM 832 N N . VAL A 1 115 ? 5.885 -11.040 -1.092 1.00 95.56 115 VAL A N 1
ATOM 833 C CA . VAL A 1 115 ? 6.282 -11.017 0.311 1.00 95.56 115 VAL A CA 1
ATOM 834 C C . VAL A 1 115 ? 5.137 -11.579 1.140 1.00 95.56 115 VAL A C 1
ATOM 836 O O . VAL A 1 115 ? 4.020 -11.063 1.097 1.00 95.56 115 VAL A O 1
ATOM 839 N N . TRP A 1 116 ? 5.419 -12.619 1.915 1.00 95.88 116 TRP A N 1
ATOM 840 C CA . TRP A 1 116 ? 4.498 -13.213 2.872 1.00 95.88 116 TRP A CA 1
ATOM 841 C C . TRP A 1 116 ? 5.012 -13.054 4.302 1.00 95.88 116 TRP A C 1
ATOM 843 O O . TRP A 1 116 ? 6.167 -13.352 4.616 1.00 95.88 116 TRP A O 1
ATOM 853 N N . LEU A 1 117 ? 4.126 -12.576 5.171 1.00 93.06 117 LEU A N 1
ATOM 854 C CA . LEU A 1 117 ? 4.363 -12.259 6.574 1.00 93.06 117 LEU A CA 1
ATOM 855 C C . LEU A 1 117 ? 3.362 -13.066 7.413 1.00 93.06 117 LEU A C 1
ATOM 857 O O . LEU A 1 117 ? 2.274 -12.565 7.712 1.00 93.06 117 LEU A O 1
ATOM 861 N N . PRO A 1 118 ? 3.699 -14.311 7.794 1.00 91.38 118 PRO A N 1
ATOM 862 C CA . PRO A 1 118 ? 2.753 -15.215 8.446 1.00 91.38 118 PRO A CA 1
ATOM 863 C C . PRO A 1 118 ? 2.153 -14.635 9.729 1.00 91.38 118 PRO A C 1
ATOM 865 O O . PRO A 1 118 ? 0.966 -14.783 9.981 1.00 91.38 118 PRO A O 1
ATOM 868 N N . GLN A 1 119 ? 2.949 -13.915 10.527 1.00 87.06 119 GLN A N 1
ATOM 869 C CA . GLN A 1 119 ? 2.490 -13.328 11.793 1.00 87.06 119 GLN A CA 1
ATOM 870 C C . GLN A 1 119 ? 1.521 -12.153 11.588 1.00 87.06 119 GLN A C 1
ATOM 872 O O . GLN A 1 119 ? 0.941 -11.666 12.551 1.00 87.06 119 GLN A O 1
ATOM 877 N N . ARG A 1 120 ? 1.370 -11.660 10.353 1.00 87.12 120 ARG A N 1
ATOM 878 C CA . ARG A 1 120 ? 0.438 -10.579 10.003 1.00 87.12 120 ARG A CA 1
ATOM 879 C C . ARG A 1 120 ? -0.740 -11.065 9.168 1.00 87.12 120 ARG A C 1
ATOM 881 O O . ARG A 1 120 ? -1.594 -10.246 8.838 1.00 87.12 120 ARG A O 1
ATOM 888 N N . HIS A 1 121 ? -0.784 -12.355 8.828 1.00 88.69 121 HIS A N 1
ATOM 889 C CA . HIS A 1 121 ? -1.746 -12.911 7.880 1.00 88.69 121 HIS A CA 1
ATOM 890 C C . HIS A 1 121 ? -1.784 -12.124 6.560 1.00 88.69 121 HIS A C 1
ATOM 892 O O . HIS A 1 121 ? -2.844 -11.746 6.062 1.00 88.69 121 HIS A O 1
ATOM 898 N N . GLN A 1 122 ? -0.599 -11.775 6.044 1.00 91.88 122 GLN A N 1
ATOM 899 C CA . GLN A 1 122 ? -0.456 -10.860 4.915 1.00 91.88 122 GLN A CA 1
ATOM 900 C C . GLN A 1 122 ? 0.468 -11.444 3.852 1.00 91.88 122 GLN A C 1
ATOM 902 O O . GLN A 1 122 ? 1.645 -11.695 4.110 1.00 91.88 122 GLN A O 1
ATOM 907 N N . ALA A 1 123 ? -0.047 -11.560 2.630 1.00 94.81 123 ALA A N 1
ATOM 908 C CA . ALA A 1 123 ? 0.748 -11.740 1.424 1.00 94.81 123 ALA A CA 1
ATOM 909 C C . ALA A 1 123 ? 0.525 -10.552 0.477 1.00 94.81 123 ALA A C 1
ATOM 911 O O . ALA A 1 123 ? -0.606 -10.125 0.233 1.00 94.81 123 ALA A O 1
ATOM 912 N N . THR A 1 124 ? 1.604 -9.984 -0.048 1.00 95.19 124 THR A N 1
ATOM 913 C CA . THR A 1 124 ? 1.571 -8.810 -0.929 1.00 95.19 124 THR A CA 1
ATOM 914 C C . THR A 1 124 ? 2.682 -8.894 -1.971 1.00 95.19 124 THR A C 1
ATOM 916 O O . THR A 1 124 ? 3.581 -9.719 -1.854 1.00 95.19 124 THR A O 1
ATOM 919 N N . THR A 1 125 ? 2.644 -8.061 -3.006 1.00 94.25 125 THR A N 1
ATOM 920 C CA . THR A 1 125 ? 3.763 -7.964 -3.953 1.00 94.25 125 THR A CA 1
ATOM 921 C C . THR A 1 125 ? 4.940 -7.232 -3.308 1.00 94.25 125 THR A C 1
ATOM 923 O O . THR A 1 125 ? 4.750 -6.354 -2.463 1.00 94.25 125 THR A O 1
ATOM 926 N N . LEU A 1 126 ? 6.167 -7.563 -3.719 1.00 91.44 126 LEU A N 1
ATOM 927 C CA . LEU A 1 126 ? 7.375 -6.889 -3.239 1.00 91.44 126 LEU A CA 1
ATOM 928 C C . LEU A 1 126 ? 7.328 -5.378 -3.509 1.00 91.44 126 LEU A C 1
ATOM 930 O O . LEU A 1 126 ? 7.657 -4.585 -2.633 1.00 91.44 126 LEU A O 1
ATOM 934 N N . VAL A 1 127 ? 6.838 -4.974 -4.684 1.00 89.06 127 VAL A N 1
ATOM 935 C CA . VAL A 1 127 ? 6.683 -3.558 -5.053 1.00 89.06 127 VAL A CA 1
ATOM 936 C C . VAL A 1 127 ? 5.749 -2.825 -4.088 1.00 89.06 127 VAL A C 1
ATOM 938 O O . VAL A 1 127 ? 6.113 -1.765 -3.581 1.00 89.06 127 VAL A O 1
ATOM 941 N N . LEU A 1 128 ? 4.571 -3.390 -3.790 1.00 89.50 128 LEU A N 1
ATOM 942 C CA . LEU A 1 128 ? 3.630 -2.760 -2.862 1.00 89.50 128 LEU A CA 1
ATOM 943 C C . LEU A 1 128 ? 4.200 -2.734 -1.439 1.00 89.50 128 LEU A C 1
ATOM 945 O O . LEU A 1 128 ? 4.082 -1.722 -0.760 1.00 89.50 128 LEU A O 1
ATOM 949 N N . PHE A 1 129 ? 4.874 -3.805 -1.009 1.00 91.50 129 PHE A N 1
ATOM 950 C CA . PHE A 1 129 ? 5.563 -3.849 0.283 1.00 91.50 129 PHE A CA 1
ATOM 951 C C . PHE A 1 129 ? 6.600 -2.724 0.422 1.00 91.50 129 PHE A C 1
ATOM 953 O O . PHE A 1 129 ? 6.617 -2.027 1.434 1.00 91.50 129 PHE A O 1
ATOM 960 N N . VAL A 1 130 ? 7.460 -2.533 -0.584 1.00 88.38 130 VAL A N 1
ATOM 961 C CA . VAL A 1 130 ? 8.512 -1.503 -0.560 1.00 88.38 130 VAL A CA 1
ATOM 962 C C . VAL A 1 130 ? 7.916 -0.095 -0.641 1.00 88.38 130 VAL A C 1
ATOM 964 O O . VAL A 1 130 ? 8.390 0.805 0.055 1.00 88.38 130 VAL A O 1
ATOM 967 N N . GLY A 1 131 ? 6.859 0.097 -1.436 1.00 88.75 131 GLY A N 1
ATOM 968 C CA . GLY A 1 131 ? 6.121 1.361 -1.499 1.00 88.75 131 GLY A CA 1
ATOM 969 C C . GLY A 1 131 ? 5.519 1.749 -0.147 1.00 88.75 131 GLY A C 1
ATOM 970 O O . GLY A 1 131 ? 5.769 2.845 0.347 1.00 88.75 131 GLY A O 1
ATOM 971 N N . GLU A 1 132 ? 4.815 0.816 0.496 1.00 89.94 132 GLU A N 1
ATOM 972 C CA . GLU A 1 132 ? 4.238 0.984 1.837 1.00 89.94 132 GLU A CA 1
ATOM 973 C C . GLU A 1 132 ? 5.304 1.307 2.892 1.00 89.94 132 GLU A C 1
ATOM 975 O O . GLU A 1 132 ? 5.156 2.251 3.672 1.00 89.94 132 GLU A O 1
ATOM 980 N N . LEU A 1 133 ? 6.415 0.564 2.876 1.00 88.88 133 LEU A N 1
ATOM 981 C CA . LEU A 1 133 ? 7.552 0.793 3.765 1.00 88.88 133 LEU A CA 1
ATOM 982 C C . LEU A 1 133 ? 8.145 2.198 3.595 1.00 88.88 133 LEU A C 1
ATOM 984 O O . LEU A 1 133 ? 8.553 2.810 4.581 1.00 88.88 133 LEU A O 1
ATOM 988 N N . SER A 1 134 ? 8.208 2.692 2.359 1.00 85.94 134 SER A N 1
ATOM 989 C CA . SER A 1 134 ? 8.772 4.007 2.041 1.00 85.94 134 SER A CA 1
ATOM 990 C C . SER A 1 134 ? 7.851 5.155 2.459 1.00 85.94 134 SER A C 1
ATOM 992 O O . SER A 1 134 ? 8.338 6.227 2.811 1.00 85.94 134 SER A O 1
ATOM 994 N N . GLU A 1 135 ? 6.532 4.944 2.427 1.00 89.94 135 GLU A N 1
ATOM 995 C CA . GLU A 1 135 ? 5.543 5.952 2.815 1.00 89.94 135 GLU A CA 1
ATOM 996 C C . GLU A 1 135 ? 5.427 6.085 4.342 1.00 89.94 135 GLU A C 1
ATOM 998 O O . GLU A 1 135 ? 5.550 7.183 4.888 1.00 89.94 135 GLU A O 1
ATOM 1003 N N . ASP A 1 136 ? 5.196 4.974 5.045 1.00 90.56 136 ASP A N 1
ATOM 1004 C CA . ASP A 1 136 ? 5.088 4.950 6.505 1.00 90.56 136 ASP A CA 1
ATOM 1005 C C . ASP A 1 136 ? 5.490 3.566 7.042 1.00 90.56 136 ASP A C 1
ATOM 1007 O O . ASP A 1 136 ? 4.667 2.644 7.064 1.00 90.56 136 ASP A O 1
ATOM 1011 N N . PRO A 1 137 ? 6.724 3.407 7.564 1.00 87.62 137 PRO A N 1
ATOM 1012 C CA . PRO A 1 137 ? 7.196 2.138 8.110 1.00 87.62 137 PRO A CA 1
ATOM 1013 C C . PRO A 1 137 ? 6.284 1.559 9.197 1.00 87.62 137 PRO A C 1
ATOM 1015 O O . PRO A 1 137 ? 6.244 0.340 9.372 1.00 87.62 137 PRO A O 1
ATOM 1018 N N . ALA A 1 138 ? 5.531 2.405 9.919 1.00 89.88 138 ALA A N 1
ATOM 1019 C CA . ALA A 1 138 ? 4.594 1.961 10.945 1.00 89.88 138 ALA A CA 1
ATOM 1020 C C . ALA A 1 138 ? 3.439 1.124 10.364 1.00 89.88 138 ALA A C 1
ATOM 1022 O O . ALA A 1 138 ? 2.884 0.282 11.066 1.00 89.88 138 ALA A O 1
ATOM 1023 N N . ARG A 1 139 ? 3.106 1.302 9.081 1.00 91.62 139 ARG A N 1
ATOM 1024 C CA . ARG A 1 139 ? 2.077 0.522 8.377 1.00 91.62 139 ARG A CA 1
ATOM 1025 C C . ARG A 1 139 ? 2.503 -0.900 8.088 1.00 91.62 139 ARG A C 1
ATOM 1027 O O . ARG A 1 139 ? 1.645 -1.754 7.923 1.00 91.62 139 ARG A O 1
ATOM 1034 N N . MET A 1 140 ? 3.803 -1.184 8.093 1.00 89.06 140 MET A N 1
ATOM 1035 C CA . MET A 1 140 ? 4.242 -2.557 7.912 1.00 89.06 140 MET A CA 1
ATOM 1036 C C . MET A 1 140 ? 3.790 -3.409 9.088 1.00 89.06 140 MET A C 1
ATOM 1038 O O . MET A 1 140 ? 3.378 -4.535 8.887 1.00 89.06 140 MET A O 1
ATOM 1042 N N . TYR A 1 141 ? 3.805 -2.884 10.309 1.00 87.38 141 TYR A N 1
ATOM 1043 C CA . TYR A 1 141 ? 3.590 -3.638 11.546 1.00 87.38 141 TYR A CA 1
ATOM 1044 C C . TYR A 1 141 ? 2.238 -4.341 11.674 1.00 87.38 141 TYR A C 1
ATOM 1046 O O . TYR A 1 141 ? 2.123 -5.251 12.492 1.00 87.38 141 TYR A O 1
ATOM 1054 N N . PHE A 1 142 ? 1.240 -3.942 10.896 1.00 92.56 142 PHE A N 1
ATOM 1055 C CA . PHE A 1 142 ? -0.106 -4.478 10.974 1.00 92.56 142 PHE A CA 1
ATOM 1056 C C . PHE A 1 142 ? -0.728 -4.585 9.585 1.00 92.56 142 PHE A C 1
ATOM 1058 O O . PHE A 1 142 ? -0.300 -3.938 8.635 1.00 92.56 142 PHE A O 1
ATOM 1065 N N . TRP A 1 143 ? -1.793 -5.367 9.485 1.00 92.19 143 TRP A N 1
ATOM 1066 C CA . TRP A 1 143 ? -2.643 -5.423 8.306 1.00 92.19 143 TRP A CA 1
ATOM 1067 C C . TRP A 1 143 ? -4.049 -4.954 8.655 1.00 92.19 143 TRP A C 1
ATOM 1069 O O . TRP A 1 143 ? -4.551 -5.269 9.732 1.00 92.19 143 TRP A O 1
ATOM 1079 N N . VAL A 1 144 ? -4.697 -4.215 7.756 1.00 93.12 144 VAL A N 1
ATOM 1080 C CA . VAL A 1 144 ? -6.092 -3.800 7.931 1.00 93.12 144 VAL A CA 1
ATOM 1081 C C . VAL A 1 144 ? -6.952 -4.534 6.923 1.00 93.12 144 VAL A C 1
ATOM 1083 O O . VAL A 1 144 ? -6.720 -4.453 5.723 1.00 93.12 144 VAL A O 1
ATOM 1086 N N . HIS A 1 145 ? -7.982 -5.211 7.408 1.00 91.12 145 HIS A N 1
ATOM 1087 C CA . HIS A 1 145 ? -9.040 -5.759 6.575 1.00 91.12 145 HIS A CA 1
ATOM 1088 C C . HIS A 1 145 ? -10.330 -5.009 6.875 1.00 91.12 145 HIS A C 1
ATOM 1090 O O . HIS A 1 145 ? -10.679 -4.851 8.042 1.00 91.12 145 HIS A O 1
ATOM 1096 N N . ALA A 1 146 ? -11.052 -4.561 5.851 1.00 93.56 146 ALA A N 1
ATOM 1097 C CA . ALA A 1 146 ? -12.367 -3.961 6.024 1.00 93.56 146 ALA A CA 1
ATOM 1098 C C . ALA A 1 146 ? -13.340 -4.487 4.973 1.00 93.56 146 ALA A C 1
ATOM 1100 O O . ALA A 1 146 ? -12.987 -4.646 3.809 1.00 93.56 146 ALA A O 1
ATOM 1101 N N . SER A 1 147 ? -14.580 -4.733 5.384 1.00 93.62 147 SER A N 1
ATOM 1102 C CA . SER A 1 147 ? -15.631 -5.258 4.510 1.00 93.62 147 SER A CA 1
ATOM 1103 C C . SER A 1 147 ? -16.993 -4.692 4.896 1.00 93.62 147 SER A C 1
ATOM 1105 O O . SER A 1 147 ? -17.220 -4.348 6.059 1.00 93.62 147 SER A O 1
ATOM 1107 N N . GLY A 1 148 ? -17.891 -4.583 3.917 1.00 94.06 148 GLY A N 1
ATOM 1108 C CA . GLY A 1 148 ? -19.285 -4.215 4.160 1.00 94.06 148 GLY A CA 1
ATOM 1109 C C . GLY A 1 148 ? -20.056 -5.352 4.833 1.00 94.06 148 GLY A C 1
ATOM 1110 O O . GLY A 1 148 ? -19.739 -6.525 4.641 1.00 94.06 148 GLY A O 1
ATOM 1111 N N . THR A 1 149 ? -21.080 -5.012 5.610 1.00 93.81 149 THR A N 1
ATOM 1112 C CA . THR A 1 149 ? -22.004 -5.974 6.223 1.00 93.81 149 THR A CA 1
ATOM 1113 C C . THR A 1 149 ? -23.344 -5.990 5.486 1.00 93.81 149 THR A C 1
ATOM 1115 O O . THR A 1 149 ? -23.685 -5.050 4.766 1.00 93.81 149 THR A O 1
ATOM 1118 N N . ALA A 1 150 ? -24.131 -7.055 5.674 1.00 92.31 150 ALA A N 1
ATOM 1119 C CA . ALA A 1 150 ? -25.454 -7.188 5.055 1.00 92.31 150 ALA A CA 1
ATOM 1120 C C . ALA A 1 150 ? -26.421 -6.050 5.445 1.00 92.31 150 ALA A C 1
ATOM 1122 O O . ALA A 1 150 ? -27.265 -5.663 4.642 1.00 92.31 150 ALA A O 1
ATOM 1123 N N . ASP A 1 151 ? -26.247 -5.469 6.635 1.00 92.06 151 ASP A N 1
ATOM 1124 C CA . ASP A 1 151 ? -27.085 -4.383 7.160 1.00 92.06 151 ASP A CA 1
ATOM 1125 C C . ASP A 1 151 ? -26.671 -2.987 6.649 1.00 92.06 151 ASP A C 1
ATOM 1127 O O . ASP A 1 151 ? -27.148 -1.968 7.148 1.00 92.06 151 ASP A O 1
ATOM 1131 N N . GLY A 1 152 ? -25.754 -2.914 5.677 1.00 91.81 152 GLY A N 1
ATOM 1132 C CA . GLY A 1 152 ? -25.268 -1.659 5.091 1.00 91.81 152 GLY A CA 1
ATOM 1133 C C . GLY A 1 152 ? -24.195 -0.934 5.913 1.00 91.81 152 GLY A C 1
ATOM 1134 O O . GLY A 1 152 ? -23.768 0.156 5.531 1.00 91.81 152 GLY A O 1
ATOM 1135 N N . GLY A 1 153 ? -23.742 -1.531 7.018 1.00 94.56 153 GLY A N 1
ATOM 1136 C CA . GLY A 1 153 ? -22.577 -1.076 7.774 1.00 94.56 153 GLY A CA 1
ATOM 1137 C C . GLY A 1 153 ? -21.267 -1.635 7.218 1.00 94.56 153 GLY A C 1
ATOM 1138 O O . GLY A 1 153 ? -21.228 -2.247 6.153 1.00 94.56 153 GLY A O 1
ATOM 1139 N N . SER A 1 154 ? -20.181 -1.445 7.965 1.00 96.25 154 SER A N 1
ATOM 1140 C CA . SER A 1 154 ? -18.892 -2.086 7.690 1.00 96.25 154 SER A CA 1
ATOM 1141 C C . SER A 1 154 ? -18.229 -2.570 8.973 1.00 96.25 154 SER A C 1
ATOM 1143 O O . SER A 1 154 ? -18.429 -2.002 10.050 1.00 96.25 154 SER A O 1
ATOM 1145 N N . VAL A 1 155 ? -17.404 -3.602 8.843 1.00 96.56 155 VAL A N 1
ATOM 1146 C CA . VAL A 1 155 ? -16.500 -4.081 9.889 1.00 96.56 155 VAL A CA 1
ATOM 1147 C C . VAL A 1 155 ? -15.066 -3.970 9.398 1.00 96.56 155 VAL A C 1
ATOM 1149 O O . VAL A 1 155 ? -14.781 -4.228 8.228 1.00 96.56 155 VAL A O 1
ATOM 1152 N N . GLY A 1 156 ? -14.176 -3.545 10.286 1.00 96.00 156 GLY A N 1
ATOM 1153 C CA . GLY A 1 156 ? -12.762 -3.386 10.008 1.00 96.00 156 GLY A CA 1
ATOM 1154 C C . GLY A 1 156 ? -11.944 -3.960 11.150 1.00 96.00 156 GLY A C 1
ATOM 1155 O O . GLY A 1 156 ? -12.271 -3.727 12.311 1.00 96.00 156 GLY A O 1
ATOM 1156 N N . THR A 1 157 ? -10.891 -4.691 10.817 1.00 95.75 157 THR A N 1
ATOM 1157 C CA . THR A 1 157 ? -10.020 -5.378 11.768 1.00 95.75 157 THR A CA 1
ATOM 1158 C C . THR A 1 157 ? -8.572 -5.045 11.449 1.00 95.75 157 THR A C 1
ATOM 1160 O O . THR A 1 157 ? -8.158 -5.127 10.293 1.00 95.75 157 THR A O 1
ATOM 1163 N N . VAL A 1 158 ? -7.796 -4.702 12.473 1.00 95.38 158 VAL A N 1
ATOM 1164 C CA . VAL A 1 158 ? -6.340 -4.575 12.393 1.00 95.38 158 VAL A CA 1
ATOM 1165 C C . VAL A 1 158 ? -5.710 -5.823 13.000 1.00 95.38 158 VAL A C 1
ATOM 1167 O O . VAL A 1 158 ? -5.956 -6.133 14.167 1.00 95.38 158 VAL A O 1
ATOM 1170 N N . ARG A 1 159 ? -4.910 -6.530 12.203 1.00 92.75 159 ARG A N 1
ATOM 1171 C CA . ARG A 1 159 ? -4.222 -7.782 12.545 1.00 92.75 159 ARG A CA 1
ATOM 1172 C C . ARG A 1 159 ? -2.706 -7.591 12.605 1.00 92.75 159 ARG A C 1
ATOM 1174 O O . ARG A 1 159 ? -2.176 -6.659 12.005 1.00 92.75 159 ARG A O 1
ATOM 1181 N N . GLY A 1 160 ? -2.009 -8.498 13.287 1.00 90.19 160 GLY A N 1
ATOM 1182 C CA . GLY A 1 160 ? -0.548 -8.513 13.404 1.00 90.19 160 GLY A CA 1
ATOM 1183 C C . GLY A 1 160 ? 0.005 -7.693 14.572 1.00 90.19 160 GLY A C 1
ATOM 1184 O O . GLY A 1 160 ? 1.218 -7.655 14.769 1.00 90.19 160 GLY A O 1
ATOM 1185 N N . LEU A 1 161 ? -0.853 -7.059 15.379 1.00 92.81 161 LEU A N 1
ATOM 1186 C CA . LEU A 1 161 ? -0.427 -6.335 16.583 1.00 92.81 161 LEU A CA 1
ATOM 1187 C C . LEU A 1 161 ? 0.030 -7.294 17.694 1.00 92.81 161 LEU A C 1
ATOM 1189 O O . LEU A 1 161 ? 0.835 -6.929 18.548 1.00 92.81 161 LEU A O 1
ATOM 1193 N N . ASP A 1 162 ? -0.410 -8.544 17.648 1.00 90.50 162 ASP A N 1
ATOM 1194 C CA . ASP A 1 162 ? 0.042 -9.637 18.508 1.00 90.50 162 ASP A CA 1
ATOM 1195 C C . ASP A 1 162 ? 1.516 -9.990 18.305 1.00 90.50 162 ASP A C 1
ATOM 1197 O O . ASP A 1 162 ? 2.208 -10.298 19.278 1.00 90.50 162 ASP A O 1
ATOM 1201 N N . ALA A 1 163 ? 2.051 -9.801 17.096 1.00 85.44 163 ALA A N 1
ATOM 1202 C CA . ALA A 1 163 ? 3.487 -9.895 16.834 1.00 85.44 163 ALA A CA 1
ATOM 1203 C C . ALA A 1 163 ? 4.308 -8.838 17.607 1.00 85.44 163 ALA A C 1
ATOM 1205 O O . ALA A 1 163 ? 5.512 -9.003 17.809 1.00 85.44 163 ALA A O 1
ATOM 1206 N N . LEU A 1 164 ? 3.655 -7.762 18.060 1.00 87.00 164 LEU A N 1
ATOM 1207 C CA . LEU A 1 164 ? 4.216 -6.725 18.927 1.00 87.00 164 LEU A CA 1
ATOM 1208 C C . LEU A 1 164 ? 3.869 -6.919 20.411 1.00 87.00 164 LEU A C 1
ATOM 1210 O O . LEU A 1 164 ? 4.204 -6.066 21.232 1.00 87.00 164 LEU A O 1
ATOM 1214 N N . GLY A 1 165 ? 3.200 -8.018 20.767 1.00 89.38 165 GLY A N 1
ATOM 1215 C CA . GLY A 1 165 ? 2.718 -8.272 22.124 1.00 89.38 165 GLY A CA 1
ATOM 1216 C C . GLY A 1 165 ? 1.446 -7.503 22.492 1.00 89.38 165 GLY A C 1
ATOM 1217 O O . GLY A 1 165 ? 1.153 -7.365 23.678 1.00 89.38 165 GLY A O 1
ATOM 1218 N N . ALA A 1 166 ? 0.697 -6.994 21.510 1.00 93.00 166 ALA A N 1
ATOM 1219 C CA . ALA A 1 166 ? -0.576 -6.314 21.727 1.00 93.00 166 ALA A CA 1
ATOM 1220 C C . ALA A 1 166 ? -1.776 -7.152 21.280 1.00 93.00 166 ALA A C 1
ATOM 1222 O O . ALA A 1 166 ? -1.647 -8.165 20.607 1.00 93.00 166 ALA A O 1
ATOM 1223 N N . THR A 1 167 ? -2.978 -6.727 21.657 1.00 95.38 167 THR A N 1
ATOM 1224 C CA . THR A 1 167 ? -4.202 -7.368 21.169 1.00 95.38 167 THR A CA 1
ATOM 1225 C C . THR A 1 167 ? -4.637 -6.701 19.864 1.00 95.38 167 THR A C 1
ATOM 1227 O O . THR A 1 167 ? -4.595 -5.476 19.746 1.00 95.38 167 THR A O 1
ATOM 1230 N N . ASN A 1 168 ? -5.048 -7.500 18.878 1.00 95.94 168 ASN A N 1
ATOM 1231 C CA . ASN A 1 168 ? -5.625 -6.999 17.627 1.00 95.94 168 ASN A CA 1
ATOM 1232 C C . ASN A 1 168 ? -6.876 -6.145 17.908 1.00 95.94 168 ASN A C 1
ATOM 1234 O O . ASN A 1 168 ? -7.464 -6.249 18.984 1.00 95.94 168 ASN A O 1
ATOM 1238 N N . ILE A 1 169 ? -7.284 -5.286 16.973 1.00 96.88 169 ILE A N 1
ATOM 1239 C CA . ILE A 1 169 ? -8.439 -4.388 17.171 1.00 96.88 169 ILE A CA 1
ATOM 1240 C C . ILE A 1 169 ? -9.486 -4.590 16.077 1.00 96.88 169 ILE A C 1
ATOM 1242 O O . ILE A 1 169 ? -9.143 -4.865 14.930 1.00 96.88 169 ILE A O 1
ATOM 1246 N N . GLN A 1 170 ? -10.759 -4.416 16.414 1.00 97.12 170 GLN A N 1
ATOM 1247 C CA . GLN A 1 170 ? -11.884 -4.478 15.484 1.00 97.12 170 GLN A CA 1
ATOM 1248 C C . GLN A 1 170 ? -12.838 -3.320 15.742 1.00 97.12 170 GLN A C 1
ATOM 1250 O O . GLN A 1 170 ? -13.063 -2.935 16.881 1.00 97.12 170 GLN A O 1
ATOM 1255 N N . ILE A 1 171 ? -13.452 -2.788 14.695 1.00 96.56 171 ILE A N 1
ATOM 1256 C CA . ILE A 1 171 ? -14.514 -1.788 14.789 1.00 96.56 171 ILE A CA 1
ATOM 1257 C C . ILE A 1 171 ? -15.659 -2.182 13.866 1.00 96.56 171 ILE A C 1
ATOM 1259 O O . ILE A 1 171 ? -15.449 -2.607 12.729 1.00 96.56 171 ILE A O 1
ATOM 1263 N N . ARG A 1 172 ? -16.888 -2.023 14.356 1.00 95.81 172 ARG A N 1
ATOM 1264 C CA . ARG A 1 172 ? -18.110 -2.153 13.560 1.00 95.81 172 ARG A CA 1
ATOM 1265 C C . ARG A 1 172 ? -18.753 -0.782 13.479 1.00 95.81 172 ARG A C 1
ATOM 1267 O O . ARG A 1 172 ? -19.095 -0.201 14.505 1.00 95.81 172 ARG A O 1
ATOM 1274 N N . HIS A 1 173 ? -18.903 -0.260 12.269 1.00 94.81 173 HIS A N 1
ATOM 1275 C CA . HIS A 1 173 ? -19.451 1.070 12.060 1.00 94.81 173 HIS A CA 1
ATOM 1276 C C . HIS A 1 173 ? -20.703 0.994 11.173 1.00 94.81 173 HIS A C 1
ATOM 1278 O O . HIS A 1 173 ? -20.600 0.619 10.003 1.00 94.81 173 HIS A O 1
ATOM 1284 N N . PRO A 1 174 ? -21.889 1.385 11.676 1.00 93.69 174 PRO A N 1
ATOM 1285 C CA . PRO A 1 174 ? -23.164 1.137 10.995 1.00 93.69 174 PRO A CA 1
ATOM 1286 C C . PRO A 1 174 ? -23.365 1.971 9.724 1.00 93.69 174 PRO A C 1
ATOM 1288 O O . PRO A 1 174 ? -24.268 1.698 8.947 1.00 93.69 174 PRO A O 1
ATOM 1291 N N . LYS A 1 175 ? -22.559 3.021 9.527 1.00 93.31 175 LYS A N 1
ATOM 1292 C CA . LYS A 1 175 ? -22.710 3.980 8.415 1.00 93.31 175 LYS A CA 1
ATOM 1293 C C . LYS A 1 175 ? -21.441 4.211 7.594 1.00 93.31 175 LYS A C 1
ATOM 1295 O O . LYS A 1 175 ? -21.460 5.023 6.677 1.00 93.31 175 LYS A O 1
ATOM 1300 N N . ALA A 1 176 ? -20.322 3.589 7.967 1.00 93.38 176 ALA A N 1
ATOM 1301 C CA . ALA A 1 176 ? -19.062 3.827 7.266 1.00 93.38 176 ALA A CA 1
ATOM 1302 C C . ALA A 1 176 ? -18.957 2.830 6.124 1.00 93.38 176 ALA A C 1
ATOM 1304 O O . ALA A 1 176 ? -19.388 1.685 6.260 1.00 93.38 176 ALA A O 1
ATOM 1305 N N . THR A 1 177 ? -18.354 3.261 5.024 1.00 94.19 177 THR A N 1
ATOM 1306 C CA . THR A 1 177 ? -17.949 2.350 3.958 1.00 94.19 177 THR A CA 1
ATOM 1307 C C . THR A 1 177 ? -16.714 1.562 4.393 1.00 94.19 177 THR A C 1
ATOM 1309 O O . THR A 1 177 ? -15.928 2.031 5.223 1.00 94.19 177 THR A O 1
ATOM 1312 N N . ALA A 1 178 ? -16.510 0.383 3.801 1.00 92.94 178 ALA A N 1
ATOM 1313 C CA . ALA A 1 178 ? -15.336 -0.442 4.072 1.00 92.94 178 ALA A CA 1
ATOM 1314 C C . ALA A 1 178 ? -14.035 0.331 3.800 1.00 92.94 178 ALA A C 1
ATOM 1316 O O . ALA A 1 178 ? -13.126 0.305 4.622 1.00 92.94 178 ALA A O 1
ATOM 1317 N N . GLN A 1 179 ? -13.988 1.108 2.711 1.00 92.44 179 GLN A N 1
ATOM 1318 C CA . GLN A 1 179 ? -12.831 1.939 2.370 1.00 92.44 179 GLN A CA 1
ATOM 1319 C C . GLN A 1 179 ? -12.542 3.018 3.422 1.00 92.44 179 GLN A C 1
ATOM 1321 O O . GLN A 1 179 ? -11.391 3.214 3.812 1.00 92.44 179 GLN A O 1
ATOM 1326 N N . ALA A 1 180 ? -13.575 3.721 3.903 1.00 91.62 180 ALA A N 1
ATOM 1327 C CA . ALA A 1 180 ? -13.399 4.738 4.938 1.00 91.62 180 ALA A CA 1
ATOM 1328 C C . ALA A 1 180 ? -12.873 4.114 6.240 1.00 91.62 180 ALA A C 1
ATOM 1330 O O . ALA A 1 180 ? -11.989 4.676 6.887 1.00 91.62 180 ALA A O 1
ATOM 1331 N N . LEU A 1 181 ? -13.383 2.929 6.588 1.00 94.50 181 LEU A N 1
ATOM 1332 C CA . LEU A 1 181 ? -12.963 2.175 7.764 1.00 94.50 181 LEU A CA 1
ATOM 1333 C C . LEU A 1 181 ? -11.518 1.672 7.634 1.00 94.50 181 LEU A C 1
ATOM 1335 O O . LEU A 1 181 ? -10.744 1.828 8.574 1.00 94.50 181 LEU A O 1
ATOM 1339 N N . PHE A 1 182 ? -11.141 1.150 6.462 1.00 93.38 182 PHE A N 1
ATOM 1340 C CA . PHE A 1 182 ? -9.772 0.740 6.143 1.00 93.38 182 PHE A CA 1
ATOM 1341 C C . PHE A 1 182 ? -8.786 1.896 6.333 1.00 93.38 182 PHE A C 1
ATOM 1343 O O . PHE A 1 182 ? -7.851 1.781 7.124 1.00 93.38 182 PHE A O 1
ATOM 1350 N N . ASN A 1 183 ? -9.033 3.034 5.673 1.00 92.19 183 ASN A N 1
ATOM 1351 C CA . ASN A 1 183 ? -8.153 4.203 5.737 1.00 92.19 183 ASN A CA 1
ATOM 1352 C C . ASN A 1 183 ? -8.001 4.717 7.176 1.00 92.19 183 ASN A C 1
ATOM 1354 O O . ASN A 1 183 ? -6.894 5.003 7.630 1.00 92.19 183 ASN A O 1
ATOM 1358 N N . ALA A 1 184 ? -9.110 4.813 7.913 1.00 91.81 184 ALA A N 1
ATOM 1359 C CA . ALA A 1 184 ? -9.102 5.359 9.262 1.00 91.81 184 ALA A CA 1
ATOM 1360 C C . ALA A 1 184 ? -8.442 4.417 10.285 1.00 91.81 184 ALA A C 1
ATOM 1362 O O . ALA A 1 184 ? -7.694 4.884 11.142 1.00 91.81 184 ALA A O 1
ATOM 1363 N N . LEU A 1 185 ? -8.662 3.101 10.188 1.00 94.50 185 LEU A N 1
ATOM 1364 C CA . LEU A 1 185 ? -7.976 2.122 11.039 1.00 94.50 185 LEU A CA 1
ATOM 1365 C C . LEU A 1 185 ? -6.479 2.083 10.753 1.00 94.50 185 LEU A C 1
ATOM 1367 O O . LEU A 1 185 ? -5.679 2.002 11.684 1.00 94.50 185 LEU A O 1
ATOM 1371 N N . ARG A 1 186 ? -6.108 2.170 9.473 1.00 94.25 186 ARG A N 1
ATOM 1372 C CA . ARG A 1 186 ? -4.715 2.209 9.033 1.00 94.25 186 ARG A CA 1
ATOM 1373 C C . ARG A 1 186 ? -3.990 3.426 9.600 1.00 94.25 186 ARG A C 1
ATOM 1375 O O . ARG A 1 186 ? -2.928 3.267 10.193 1.00 94.25 186 ARG A O 1
ATOM 1382 N N . GLU A 1 187 ? -4.582 4.614 9.502 1.00 92.94 187 GLU A N 1
ATOM 1383 C CA . GLU A 1 187 ? -3.992 5.827 10.082 1.00 92.94 187 GLU A CA 1
ATOM 1384 C C . GLU A 1 187 ? -3.946 5.774 11.616 1.00 92.94 187 GLU A C 1
ATOM 1386 O O . GLU A 1 187 ? -2.948 6.163 12.223 1.00 92.94 187 GLU A O 1
ATOM 1391 N N . TYR A 1 188 ? -4.994 5.249 12.262 1.00 93.12 188 TYR A N 1
ATOM 1392 C CA . TYR A 1 188 ? -5.021 5.092 13.716 1.00 93.12 188 TYR A CA 1
ATOM 1393 C C . TYR A 1 188 ? -3.900 4.170 14.213 1.00 93.12 188 TYR A C 1
ATOM 1395 O O . TYR A 1 188 ? -3.116 4.566 15.079 1.00 93.12 188 TYR A O 1
ATOM 1403 N N . ALA A 1 189 ? -3.800 2.960 13.658 1.00 93.94 189 ALA A N 1
ATOM 1404 C CA . ALA A 1 189 ? -2.807 1.979 14.076 1.00 93.94 189 ALA A CA 1
ATOM 1405 C C . ALA A 1 189 ? -1.379 2.467 13.787 1.00 93.94 189 ALA A C 1
ATOM 1407 O O . ALA A 1 189 ? -0.516 2.377 14.662 1.00 93.94 189 ALA A O 1
ATOM 1408 N N . SER A 1 190 ? -1.129 3.080 12.622 1.00 93.50 190 SER A N 1
ATOM 1409 C CA . SER A 1 190 ? 0.197 3.636 12.321 1.00 93.50 190 SER A CA 1
ATOM 1410 C C . SER A 1 190 ? 0.536 4.819 13.232 1.00 93.50 190 SER A C 1
ATOM 1412 O O . SER A 1 190 ? 1.660 4.930 13.723 1.00 93.50 190 SER A O 1
ATOM 1414 N N . GLY A 1 191 ? -0.437 5.687 13.527 1.00 92.94 191 GLY A N 1
ATOM 1415 C CA . GLY A 1 191 ? -0.278 6.805 14.454 1.00 92.94 191 GLY A CA 1
ATOM 1416 C C . GLY A 1 191 ? 0.003 6.362 15.891 1.00 92.94 191 GLY A C 1
ATOM 1417 O O . GLY A 1 191 ? 0.786 7.007 16.592 1.00 92.94 191 GLY A O 1
ATOM 1418 N N . LEU A 1 192 ? -0.601 5.256 16.329 1.00 92.19 192 LEU A N 1
ATOM 1419 C CA . LEU A 1 192 ? -0.355 4.653 17.635 1.00 92.19 192 LEU A CA 1
ATOM 1420 C C . LEU A 1 192 ? 1.080 4.117 17.737 1.00 92.19 192 LEU A C 1
ATOM 1422 O O . LEU A 1 192 ? 1.807 4.465 18.670 1.00 92.19 192 LEU A O 1
ATOM 1426 N N . LEU A 1 193 ? 1.512 3.349 16.737 1.00 91.12 193 LEU A N 1
ATOM 1427 C CA . LEU A 1 193 ? 2.849 2.759 16.696 1.00 91.12 193 LEU A CA 1
ATOM 1428 C C . LEU A 1 193 ? 3.955 3.809 16.568 1.00 91.12 193 LEU A C 1
ATOM 1430 O O . LEU A 1 193 ? 4.978 3.699 17.241 1.00 91.12 193 LEU A O 1
ATOM 1434 N N . ARG A 1 194 ? 3.737 4.880 15.792 1.00 90.25 194 ARG A N 1
ATOM 1435 C CA . ARG A 1 194 ? 4.663 6.027 15.717 1.00 90.25 194 ARG A CA 1
ATOM 1436 C C . ARG A 1 194 ? 4.904 6.680 17.078 1.00 90.25 194 ARG A C 1
ATOM 1438 O O . ARG A 1 194 ? 5.992 7.185 17.333 1.00 90.25 194 ARG A O 1
ATOM 1445 N N . LYS A 1 195 ? 3.905 6.656 17.963 1.00 90.88 195 LYS A N 1
ATOM 1446 C CA . LYS A 1 195 ? 4.009 7.167 19.340 1.00 90.88 195 LYS A CA 1
ATOM 1447 C C . LYS A 1 195 ? 4.607 6.146 20.316 1.00 90.88 195 LYS A C 1
ATOM 1449 O O . LYS A 1 195 ? 4.684 6.438 21.505 1.00 90.88 195 LYS A O 1
ATOM 1454 N N . GLY A 1 196 ? 4.998 4.960 19.841 1.00 88.25 196 GLY A N 1
ATOM 1455 C CA . GLY A 1 196 ? 5.441 3.848 20.684 1.00 88.25 196 GLY A CA 1
ATOM 1456 C C . GLY A 1 196 ? 4.319 3.248 21.536 1.00 88.25 196 GLY A C 1
ATOM 1457 O O . GLY A 1 196 ? 4.599 2.595 22.537 1.00 88.25 196 GLY A O 1
ATOM 1458 N N . GLY A 1 197 ? 3.058 3.507 21.177 1.00 91.19 197 GLY A N 1
ATOM 1459 C CA . GLY A 1 197 ? 1.887 2.988 21.874 1.00 91.19 197 GLY A CA 1
ATOM 1460 C C . GLY A 1 197 ? 1.412 1.658 21.296 1.00 91.19 197 GLY A C 1
ATOM 1461 O O . GLY A 1 197 ? 1.636 1.353 20.127 1.00 91.19 197 GLY A O 1
ATOM 1462 N N . LEU A 1 198 ? 0.699 0.896 22.121 1.00 93.69 198 LEU A N 1
ATOM 1463 C CA . LEU A 1 198 ? -0.011 -0.327 21.750 1.00 93.69 198 LEU A CA 1
ATOM 1464 C C . LEU A 1 198 ? -1.453 -0.234 22.268 1.00 93.69 198 LEU A C 1
ATOM 1466 O O . LEU A 1 198 ? -1.682 0.449 23.270 1.00 93.69 198 LEU A O 1
ATOM 1470 N N . PRO A 1 199 ? -2.438 -0.846 21.586 1.00 94.38 199 PRO A N 1
ATOM 1471 C CA . PRO A 1 199 ? -3.817 -0.774 22.037 1.00 94.38 199 PRO A CA 1
ATOM 1472 C C . PRO A 1 199 ? -3.970 -1.570 23.333 1.00 94.38 199 PRO A C 1
ATOM 1474 O O . PRO A 1 199 ? -3.451 -2.681 23.465 1.00 94.38 199 PRO A O 1
ATOM 1477 N N . THR A 1 200 ? -4.695 -1.000 24.289 1.00 95.94 200 THR A N 1
ATOM 1478 C CA . THR A 1 200 ? -4.988 -1.629 25.579 1.00 95.94 200 THR A CA 1
ATOM 1479 C C . THR A 1 200 ? -6.482 -1.592 25.846 1.00 95.94 200 THR A C 1
ATOM 1481 O O . THR A 1 200 ? -7.171 -0.650 25.448 1.00 95.94 200 THR A O 1
ATOM 1484 N N . GLU A 1 201 ? -6.990 -2.598 26.550 1.00 96.31 201 GLU A N 1
ATOM 1485 C CA . GLU A 1 201 ? -8.369 -2.582 27.029 1.00 96.31 201 GLU A CA 1
ATOM 1486 C C . GLU A 1 201 ? -8.621 -1.353 27.920 1.00 96.31 201 GLU A C 1
ATOM 1488 O O . GLU A 1 201 ? -7.756 -0.938 28.694 1.00 96.31 201 GLU A O 1
ATOM 1493 N N . GLY A 1 202 ? -9.791 -0.735 27.770 1.00 95.50 202 GLY A N 1
ATOM 1494 C CA . GLY A 1 202 ? -10.173 0.497 28.455 1.00 95.50 202 GLY A CA 1
ATOM 1495 C C . GLY A 1 202 ? -9.588 1.777 27.852 1.00 95.50 202 GLY A C 1
ATOM 1496 O O . GLY A 1 202 ? -9.925 2.860 28.325 1.00 95.50 202 GLY A O 1
ATOM 1497 N N . ALA A 1 203 ? -8.741 1.695 26.820 1.00 93.94 203 ALA A N 1
ATOM 1498 C CA . ALA A 1 203 ? -8.237 2.886 26.145 1.00 93.94 203 ALA A CA 1
ATOM 1499 C C . ALA A 1 203 ? -9.348 3.591 25.356 1.00 93.94 203 ALA A C 1
ATOM 1501 O O . ALA A 1 203 ? -10.117 2.953 24.632 1.00 93.94 203 ALA A O 1
ATOM 1502 N N . GLU A 1 204 ? -9.380 4.919 25.455 1.00 92.88 204 GLU A N 1
ATOM 1503 C CA . GLU A 1 204 ? -10.154 5.753 24.543 1.00 92.88 204 GLU A CA 1
ATOM 1504 C C . GLU A 1 204 ? -9.379 5.980 23.244 1.00 92.88 204 GLU A C 1
ATOM 1506 O O . GLU A 1 204 ? -8.199 6.342 23.229 1.00 92.88 204 GLU A O 1
ATOM 1511 N N . VAL A 1 205 ? -10.073 5.772 22.135 1.00 89.31 205 VAL A N 1
ATOM 1512 C CA . VAL A 1 205 ? -9.553 5.822 20.780 1.00 89.31 205 VAL A CA 1
ATOM 1513 C C . VAL A 1 205 ? -10.352 6.848 19.998 1.00 89.31 205 VAL A C 1
ATOM 1515 O O . VAL A 1 205 ? -11.553 6.693 19.804 1.00 89.31 205 VAL A O 1
ATOM 1518 N N . SER A 1 206 ? -9.688 7.896 19.514 1.00 87.69 206 SER A N 1
ATOM 1519 C CA . SER A 1 206 ? -10.324 8.820 18.576 1.00 87.69 206 SER A CA 1
ATOM 1520 C C . SER A 1 206 ? -10.316 8.209 17.177 1.00 87.69 206 SER A C 1
ATOM 1522 O O . SER A 1 206 ? -9.252 7.993 16.595 1.00 87.69 206 SER A O 1
ATOM 1524 N N . PHE A 1 207 ? -11.500 7.928 16.643 1.00 81.25 207 PHE A N 1
ATOM 1525 C CA . PHE A 1 207 ? -11.711 7.364 15.316 1.00 81.25 207 PHE A CA 1
ATOM 1526 C C . PHE A 1 207 ? -12.816 8.148 14.600 1.00 81.25 207 PHE A C 1
ATOM 1528 O O . PHE A 1 207 ? -13.901 8.346 15.144 1.00 81.25 207 PHE A O 1
ATOM 1535 N N . ALA A 1 208 ? -12.533 8.628 13.382 1.00 78.12 208 ALA A N 1
ATOM 1536 C CA . ALA A 1 208 ? -13.447 9.462 12.588 1.00 78.12 208 ALA A CA 1
ATOM 1537 C C . ALA A 1 208 ? -14.016 10.686 13.349 1.00 78.12 208 ALA A C 1
ATOM 1539 O O . ALA A 1 208 ? -15.162 11.083 13.152 1.00 78.12 208 ALA A O 1
ATOM 1540 N N . GLY A 1 209 ? -13.213 11.285 14.239 1.00 84.31 209 GLY A N 1
ATOM 1541 C CA . GLY A 1 209 ? -13.620 12.432 15.062 1.00 84.31 209 GLY A CA 1
ATOM 1542 C C . GLY A 1 209 ? -14.541 12.087 16.239 1.00 84.31 209 GLY A C 1
ATOM 1543 O O . GLY A 1 209 ? -15.016 12.994 16.917 1.00 84.31 209 GLY A O 1
ATOM 1544 N N . GLN A 1 210 ? -14.782 10.801 16.497 1.00 89.75 210 GLN A N 1
ATOM 1545 C CA . GLN A 1 210 ? -15.556 10.295 17.630 1.00 89.75 210 GLN A CA 1
ATOM 1546 C C . GLN A 1 210 ? -14.634 9.556 18.607 1.00 89.75 210 GLN A C 1
ATOM 1548 O O . GLN A 1 210 ? -13.639 8.970 18.185 1.00 89.75 210 GLN A O 1
ATOM 1553 N N . SER A 1 211 ? -14.946 9.583 19.905 1.00 92.62 211 SER A N 1
ATOM 1554 C CA . SER A 1 211 ? -14.245 8.758 20.900 1.00 92.62 211 SER A CA 1
ATOM 1555 C C . SER A 1 211 ? -14.870 7.365 20.932 1.00 92.62 211 SER A C 1
ATOM 1557 O O . SER A 1 211 ? -16.091 7.251 20.915 1.00 92.62 211 SER A O 1
ATOM 1559 N N . TRP A 1 212 ? -14.047 6.324 20.957 1.00 95.06 212 TRP A N 1
ATOM 1560 C CA . TRP A 1 212 ? -14.432 4.916 21.020 1.00 95.06 212 TRP A CA 1
ATOM 1561 C C . TRP A 1 212 ? -13.687 4.257 22.172 1.00 95.06 212 TRP A C 1
ATOM 1563 O O . TRP A 1 212 ? -12.511 4.535 22.384 1.00 95.06 212 TRP A O 1
ATOM 1573 N N . LEU A 1 213 ? -14.338 3.363 22.905 1.00 95.62 213 LEU A N 1
ATOM 1574 C CA . LEU A 1 213 ? -13.718 2.644 24.012 1.00 95.62 213 LEU A CA 1
ATOM 1575 C C . LEU A 1 213 ? -13.296 1.248 23.550 1.00 95.62 213 LEU A C 1
ATOM 1577 O O . LEU A 1 213 ? -14.130 0.486 23.058 1.00 95.62 213 LEU A O 1
ATOM 1581 N N . ALA A 1 214 ? -12.022 0.900 23.726 1.00 96.62 214 ALA A N 1
ATOM 1582 C CA . ALA A 1 214 ? -11.529 -0.449 23.467 1.00 96.62 214 ALA A CA 1
ATOM 1583 C C . ALA A 1 214 ? -11.981 -1.408 24.583 1.00 96.62 214 ALA A C 1
ATOM 1585 O O . ALA A 1 214 ? -11.666 -1.194 25.753 1.00 96.62 214 ALA A O 1
ATOM 1586 N N . LYS A 1 215 ? -12.703 -2.474 24.237 1.00 96.94 215 LYS A N 1
ATOM 1587 C CA . LYS A 1 215 ? -13.166 -3.521 25.164 1.00 96.94 215 LYS A CA 1
ATOM 1588 C C . LYS A 1 215 ? -12.790 -4.898 24.639 1.00 96.94 215 LYS A C 1
ATOM 1590 O O . LYS A 1 215 ? -12.648 -5.051 23.431 1.00 96.94 215 LYS A O 1
ATOM 1595 N N . ALA A 1 216 ? -12.675 -5.899 25.508 1.00 97.31 216 ALA A N 1
ATOM 1596 C CA . ALA A 1 216 ? -12.582 -7.281 25.048 1.00 97.31 216 ALA A CA 1
ATOM 1597 C C . ALA A 1 216 ? -13.766 -7.634 24.121 1.00 97.31 216 ALA A C 1
ATOM 1599 O O . ALA A 1 216 ? -14.926 -7.384 24.450 1.00 97.31 216 ALA A O 1
ATOM 1600 N N . ASP A 1 217 ? -13.458 -8.196 22.956 1.00 97.25 217 ASP A N 1
ATOM 1601 C CA . ASP A 1 217 ? -14.411 -8.657 21.943 1.00 97.25 217 ASP A CA 1
ATOM 1602 C C . ASP A 1 217 ? -13.815 -9.884 21.225 1.00 97.25 217 ASP A C 1
ATOM 1604 O O . ASP A 1 217 ? -12.733 -10.378 21.562 1.00 97.25 217 ASP A O 1
ATOM 1608 N N . VAL A 1 218 ? -14.526 -10.402 20.233 1.00 95.19 218 VAL A N 1
ATOM 1609 C CA . VAL A 1 218 ? -14.066 -11.477 19.358 1.00 95.19 218 VAL A CA 1
ATOM 1610 C C . VAL A 1 218 ? -14.097 -11.033 17.901 1.00 95.19 218 VAL A C 1
ATOM 1612 O O . VAL A 1 218 ? -14.965 -10.275 17.455 1.00 95.19 218 VAL A O 1
ATOM 1615 N N . ASP A 1 219 ? -13.124 -11.519 17.142 1.00 92.44 219 ASP A N 1
ATOM 1616 C CA . ASP A 1 219 ? -13.047 -11.305 15.706 1.00 92.44 219 ASP A CA 1
ATOM 1617 C C . ASP A 1 219 ? -14.268 -11.922 15.022 1.00 92.44 219 ASP A C 1
ATOM 1619 O O . ASP A 1 219 ? -14.544 -13.109 15.198 1.00 92.44 219 ASP A O 1
ATOM 1623 N N . VAL A 1 220 ? -15.005 -11.137 14.234 1.00 91.00 220 VAL A N 1
ATOM 1624 C CA . VAL A 1 220 ? -16.219 -11.638 13.566 1.00 91.00 220 VAL A CA 1
ATOM 1625 C C . VAL A 1 220 ? -15.939 -12.700 12.514 1.00 91.00 220 VAL A C 1
ATOM 1627 O O . VAL A 1 220 ? -16.839 -13.464 12.176 1.00 91.00 220 VAL A O 1
ATOM 1630 N N . PHE A 1 221 ? -14.722 -12.732 11.978 1.00 84.31 221 PHE A N 1
ATOM 1631 C CA . PHE A 1 221 ? -14.324 -13.653 10.924 1.00 84.31 221 PHE A CA 1
ATOM 1632 C C . PHE A 1 221 ? -13.680 -14.907 11.500 1.00 84.31 221 PHE A C 1
ATOM 1634 O O . PHE A 1 221 ? -13.954 -16.006 11.025 1.00 84.31 221 PHE A O 1
ATOM 1641 N N . THR A 1 222 ? -12.825 -14.753 12.515 1.00 85.75 222 THR A N 1
ATOM 1642 C CA . THR A 1 222 ? -12.014 -15.862 13.047 1.00 85.75 222 THR A CA 1
ATOM 1643 C C . THR A 1 222 ? -12.448 -16.357 14.423 1.00 85.75 222 THR A C 1
ATOM 1645 O O . THR A 1 222 ? -11.978 -17.405 14.858 1.00 85.75 222 THR A O 1
ATOM 1648 N N . GLY A 1 223 ? -13.312 -15.630 15.139 1.00 91.50 223 GLY A N 1
ATOM 1649 C CA . GLY A 1 223 ? -13.717 -15.951 16.514 1.00 91.50 223 GLY A CA 1
ATOM 1650 C C . GLY A 1 223 ? -12.596 -15.805 17.551 1.00 91.50 223 GLY A C 1
ATOM 1651 O O . GLY A 1 223 ? -12.772 -16.159 18.715 1.00 91.50 223 GLY A O 1
ATOM 1652 N N . THR A 1 224 ? -11.431 -15.301 17.145 1.00 91.12 224 THR A N 1
ATOM 1653 C CA . THR A 1 224 ? -10.266 -15.121 18.014 1.00 91.12 224 THR A CA 1
ATOM 1654 C C . THR A 1 224 ? -10.451 -13.902 18.919 1.00 91.12 224 THR A C 1
ATOM 1656 O O . THR A 1 224 ? -10.973 -12.891 18.443 1.00 91.12 224 THR A O 1
ATOM 1659 N N . PRO A 1 225 ? -10.001 -13.942 20.188 1.00 95.56 225 PRO A N 1
ATOM 1660 C CA . PRO A 1 225 ? -10.065 -12.785 21.078 1.00 95.56 225 PRO A CA 1
ATOM 1661 C C . PRO A 1 225 ? -9.346 -11.565 20.493 1.00 95.56 225 PRO A C 1
ATOM 1663 O O . PRO A 1 225 ? -8.232 -11.687 19.978 1.00 95.56 225 PRO A O 1
ATOM 1666 N N . LEU A 1 226 ? -9.975 -10.395 20.588 1.00 97.12 226 LEU A N 1
ATOM 1667 C CA . LEU A 1 226 ? -9.391 -9.111 20.209 1.00 97.12 226 LEU A CA 1
ATOM 1668 C C . LEU A 1 226 ? -9.987 -7.953 21.034 1.00 97.12 226 LEU A C 1
ATOM 1670 O O . LEU A 1 226 ? -10.775 -8.178 21.950 1.00 97.12 226 LEU A O 1
ATOM 1674 N N . LEU A 1 227 ? -9.626 -6.708 20.721 1.00 97.75 227 LEU A N 1
ATOM 1675 C CA . LEU A 1 227 ? -10.253 -5.513 21.286 1.00 97.75 227 LEU A CA 1
ATOM 1676 C C . LEU A 1 227 ? -11.280 -4.919 20.312 1.00 97.75 227 LEU A C 1
ATOM 1678 O O . LEU A 1 227 ? -10.927 -4.419 19.245 1.00 97.75 227 LEU A O 1
ATOM 1682 N N . GLY A 1 228 ? -12.552 -4.931 20.689 1.00 97.00 228 GLY A N 1
ATOM 1683 C CA . GLY A 1 228 ? -13.617 -4.228 19.987 1.00 97.00 228 GLY A CA 1
ATOM 1684 C C . GLY A 1 228 ? -13.623 -2.747 20.360 1.00 97.00 228 GLY A C 1
ATOM 1685 O O . GLY A 1 228 ? -13.692 -2.395 21.537 1.00 97.00 228 GLY A O 1
ATOM 1686 N N . LEU A 1 229 ? -13.566 -1.867 19.366 1.00 96.38 229 LEU A N 1
ATOM 1687 C CA . LEU A 1 229 ? -13.806 -0.439 19.525 1.00 96.38 229 LEU A CA 1
ATOM 1688 C C . LEU A 1 229 ? -15.320 -0.219 19.553 1.00 96.38 229 LEU A C 1
ATOM 1690 O O . LEU A 1 229 ? -16.003 -0.405 18.542 1.00 96.38 229 LEU A O 1
ATOM 1694 N N . VAL A 1 230 ? -15.842 0.176 20.714 1.00 95.56 230 VAL A N 1
ATOM 1695 C CA . VAL A 1 230 ? -17.276 0.394 20.950 1.00 95.56 230 VAL A CA 1
ATOM 1696 C C . VAL A 1 230 ? -17.546 1.888 21.111 1.00 95.56 230 VAL A C 1
ATOM 1698 O O . VAL A 1 230 ? -16.890 2.558 21.908 1.00 95.56 230 VAL A O 1
ATOM 1701 N N . SER A 1 231 ? -18.509 2.419 20.356 1.00 92.81 231 SER A N 1
ATOM 1702 C CA . SER A 1 231 ? -18.935 3.815 20.499 1.00 92.81 231 SER A CA 1
ATOM 1703 C C . SER A 1 231 ? -19.581 4.026 21.878 1.00 92.81 231 SER A C 1
ATOM 1705 O O . SER A 1 231 ? -20.308 3.140 22.335 1.00 92.81 231 SER A O 1
ATOM 1707 N N . PRO A 1 232 ? -19.374 5.174 22.547 1.00 85.62 232 PRO A N 1
ATOM 1708 C CA . PRO A 1 232 ? -20.050 5.503 23.800 1.00 85.62 232 PRO A CA 1
ATOM 1709 C C . PRO A 1 232 ? -21.575 5.428 23.668 1.00 85.62 232 PRO A C 1
ATOM 1711 O O . PRO A 1 232 ? -22.225 4.922 24.576 1.00 85.62 232 PRO A O 1
ATOM 1714 N N . ASP A 1 233 ? -22.131 5.801 22.511 1.00 83.44 233 ASP A N 1
ATOM 1715 C CA . ASP A 1 233 ? -23.575 5.716 22.246 1.00 83.44 233 ASP A CA 1
ATOM 1716 C C . ASP A 1 233 ? -24.077 4.260 22.195 1.00 83.44 233 ASP A C 1
ATOM 1718 O O . ASP A 1 233 ? -25.232 3.983 22.503 1.00 83.44 233 ASP A O 1
ATOM 1722 N N . ALA A 1 234 ? -23.209 3.313 21.823 1.00 77.25 234 ALA A N 1
ATOM 1723 C CA . ALA A 1 234 ? -23.527 1.885 21.792 1.00 77.25 234 ALA A CA 1
ATOM 1724 C C . ALA A 1 234 ? -23.339 1.207 23.162 1.00 77.25 234 ALA A C 1
ATOM 1726 O O . ALA A 1 234 ? -23.824 0.099 23.375 1.00 77.25 234 ALA A O 1
ATOM 1727 N N . ALA A 1 235 ? -22.637 1.848 24.103 1.00 63.31 235 ALA A N 1
ATOM 1728 C CA . ALA A 1 235 ? -22.384 1.287 25.428 1.00 63.31 235 ALA A CA 1
ATOM 1729 C C . ALA A 1 235 ? -23.618 1.320 26.353 1.00 63.31 235 ALA A C 1
ATOM 1731 O O . ALA A 1 235 ? -23.609 0.635 27.376 1.00 63.31 235 ALA A O 1
ATOM 1732 N N . GLU A 1 236 ? -24.661 2.083 26.004 1.00 64.50 236 GLU A N 1
ATOM 1733 C CA . GLU A 1 236 ? -25.920 2.149 26.760 1.00 64.50 236 GLU A CA 1
ATOM 1734 C C . GLU A 1 236 ? -26.941 1.069 26.369 1.00 64.50 236 GLU A C 1
ATOM 1736 O O . GLU A 1 236 ? -27.935 0.897 27.077 1.00 64.50 236 GLU A O 1
ATOM 1741 N N . GLU A 1 237 ? -26.704 0.290 25.306 1.00 53.88 237 GLU A N 1
ATOM 1742 C CA . GLU A 1 237 ? -27.548 -0.868 25.003 1.00 53.88 237 GLU A CA 1
ATOM 1743 C C . GLU A 1 237 ? -27.160 -2.034 25.937 1.00 53.88 237 GLU A C 1
ATOM 1745 O O . GLU A 1 237 ? -26.042 -2.554 25.855 1.00 53.88 237 GLU A O 1
ATOM 1750 N N . PRO A 1 238 ? -28.031 -2.447 26.881 1.00 48.44 238 PRO A N 1
ATOM 1751 C CA . PRO A 1 238 ? -27.695 -3.475 27.857 1.00 48.44 238 PRO A CA 1
ATOM 1752 C C . PRO A 1 238 ? -27.382 -4.782 27.131 1.00 48.44 238 PRO A C 1
ATOM 1754 O O . PRO A 1 238 ? -28.229 -5.290 26.396 1.00 48.44 238 PRO A O 1
ATOM 1757 N N . ALA A 1 239 ? -26.178 -5.316 27.365 1.00 48.25 239 ALA A N 1
ATOM 1758 C CA . ALA A 1 239 ? -25.648 -6.557 26.804 1.00 48.25 239 ALA A CA 1
ATOM 1759 C C . ALA A 1 239 ? -26.657 -7.714 26.915 1.00 48.25 239 ALA A C 1
ATOM 1761 O O . ALA A 1 239 ? -26.672 -8.477 27.878 1.00 48.25 239 ALA A O 1
ATOM 1762 N N . THR A 1 240 ? -27.522 -7.836 25.914 1.00 44.59 240 THR A N 1
ATOM 1763 C CA . THR A 1 240 ? -28.564 -8.851 25.835 1.00 44.59 240 THR A CA 1
ATOM 1764 C C . THR A 1 240 ? -28.304 -9.640 24.570 1.00 44.59 240 THR A C 1
ATOM 1766 O O . THR A 1 240 ? -28.898 -9.350 23.543 1.00 44.59 240 THR A O 1
ATOM 1769 N N . GLN A 1 241 ? -27.369 -10.591 24.658 1.00 42.28 241 GLN A N 1
ATOM 1770 C CA . GLN A 1 241 ? -27.322 -11.877 23.939 1.00 42.28 241 GLN A CA 1
ATOM 1771 C C . GLN A 1 241 ? -25.873 -12.350 23.790 1.00 42.28 241 GLN A C 1
ATOM 1773 O O . GLN A 1 241 ? -25.188 -12.059 22.814 1.00 42.28 241 GLN A O 1
ATOM 1778 N N . ALA A 1 242 ? -25.434 -13.165 24.749 1.00 41.53 242 ALA A N 1
ATOM 1779 C CA . ALA A 1 242 ? -24.543 -14.266 24.413 1.00 41.53 242 ALA A CA 1
ATOM 1780 C C . ALA A 1 242 ? -25.390 -15.317 23.663 1.00 41.53 242 ALA A C 1
ATOM 1782 O O . ALA A 1 242 ? -26.469 -15.664 24.157 1.00 41.53 242 ALA A O 1
ATOM 1783 N N . PRO A 1 243 ? -24.968 -15.816 22.489 1.00 47.84 243 PRO A N 1
ATOM 1784 C CA . PRO A 1 243 ? -25.664 -16.911 21.833 1.00 47.84 243 PRO A CA 1
ATOM 1785 C C . PRO A 1 243 ? -25.551 -18.152 22.724 1.00 47.84 243 PRO A C 1
ATOM 1787 O O . PRO A 1 243 ? -24.454 -18.574 23.090 1.00 47.84 243 PRO A O 1
ATOM 1790 N N . ALA A 1 244 ? -26.699 -18.709 23.110 1.00 40.16 244 ALA A N 1
ATOM 1791 C CA . ALA A 1 244 ? -26.758 -19.985 23.801 1.00 40.16 244 ALA A CA 1
ATOM 1792 C C . ALA A 1 244 ? -26.113 -21.046 22.901 1.00 40.16 244 ALA A C 1
ATOM 1794 O O . ALA A 1 244 ? -26.601 -21.319 21.805 1.00 40.16 244 ALA A O 1
ATOM 1795 N N . ALA A 1 245 ? -24.992 -21.605 23.354 1.00 46.78 245 ALA A N 1
ATOM 1796 C CA . ALA A 1 245 ? -24.398 -22.777 22.739 1.00 46.78 245 ALA A CA 1
ATOM 1797 C C . ALA A 1 245 ? -25.415 -23.922 22.817 1.00 46.78 245 ALA A C 1
ATOM 1799 O O . ALA A 1 245 ? -25.787 -24.368 23.904 1.00 46.78 245 ALA A O 1
ATOM 1800 N N . ASP A 1 246 ? -25.879 -24.349 21.647 1.00 42.38 246 ASP A N 1
ATOM 1801 C CA . ASP A 1 246 ? -26.799 -25.460 21.452 1.00 42.38 246 ASP A CA 1
ATOM 1802 C C . ASP A 1 246 ? -26.067 -26.761 21.829 1.00 42.38 246 ASP A C 1
ATOM 1804 O O . ASP A 1 246 ? -25.317 -27.349 21.047 1.00 42.38 246 ASP A O 1
ATOM 1808 N N . ALA A 1 247 ? -26.196 -27.161 23.095 1.00 43.78 247 ALA A N 1
ATOM 1809 C CA . ALA A 1 247 ? -25.685 -28.424 23.600 1.00 43.78 247 ALA A CA 1
ATOM 1810 C C . ALA A 1 247 ? -26.685 -29.530 23.252 1.00 43.78 247 ALA A C 1
ATOM 1812 O O . ALA A 1 247 ? -27.791 -29.593 23.791 1.00 43.78 247 ALA A O 1
ATOM 1813 N N . ALA A 1 248 ? -26.265 -30.408 22.343 1.00 45.31 248 ALA A N 1
ATOM 1814 C CA . ALA A 1 248 ? -26.976 -31.617 21.966 1.00 45.31 248 ALA A CA 1
ATOM 1815 C C . ALA A 1 248 ? -27.408 -32.430 23.201 1.00 45.31 248 ALA A C 1
ATOM 1817 O O . ALA A 1 248 ? -26.604 -32.782 24.067 1.00 45.31 248 ALA A O 1
ATOM 1818 N N . ALA A 1 249 ? -28.703 -32.736 23.239 1.00 46.06 249 ALA A N 1
ATOM 1819 C CA . ALA A 1 249 ? -29.357 -33.555 24.242 1.00 46.06 249 ALA A CA 1
ATOM 1820 C C . ALA A 1 249 ? -28.722 -34.953 24.347 1.00 46.06 249 ALA A C 1
ATOM 1822 O O . ALA A 1 249 ? -28.590 -35.668 23.355 1.00 46.06 249 ALA A O 1
ATOM 1823 N N . THR A 1 250 ? -28.387 -35.366 25.569 1.00 41.28 250 THR A N 1
ATOM 1824 C CA . THR A 1 250 ? -28.268 -36.780 25.944 1.00 41.28 250 THR A CA 1
ATOM 1825 C C . THR A 1 250 ? -29.097 -37.003 27.206 1.00 41.28 250 THR A C 1
ATOM 1827 O O . THR A 1 250 ? -28.949 -36.284 28.192 1.00 41.28 250 THR A O 1
ATOM 1830 N N . ASP A 1 251 ? -30.009 -37.966 27.119 1.00 50.69 251 ASP A N 1
ATOM 1831 C CA . ASP A 1 251 ? -31.005 -38.335 28.122 1.00 50.69 251 ASP A CA 1
ATOM 1832 C C . ASP A 1 251 ? -30.426 -38.960 29.413 1.00 50.69 251 ASP A C 1
ATOM 1834 O O . ASP A 1 251 ? -29.495 -39.764 29.367 1.00 50.69 251 ASP A O 1
ATOM 1838 N N . ALA A 1 252 ? -31.158 -38.709 30.514 1.00 45.66 252 ALA A N 1
ATOM 1839 C CA . ALA A 1 252 ? -31.311 -39.512 31.749 1.00 45.66 252 ALA A CA 1
ATOM 1840 C C . ALA A 1 252 ? -30.356 -39.249 32.958 1.00 45.66 252 ALA A C 1
ATOM 1842 O O . ALA A 1 252 ? -29.282 -38.680 32.804 1.00 45.66 252 ALA A O 1
ATOM 1843 N N . PRO A 1 253 ? -30.738 -39.639 34.201 1.00 57.72 253 PRO A N 1
ATOM 1844 C CA . PRO A 1 253 ? -31.736 -38.926 35.009 1.00 57.72 253 PRO A CA 1
ATOM 1845 C C . PRO A 1 253 ? -31.297 -38.622 36.4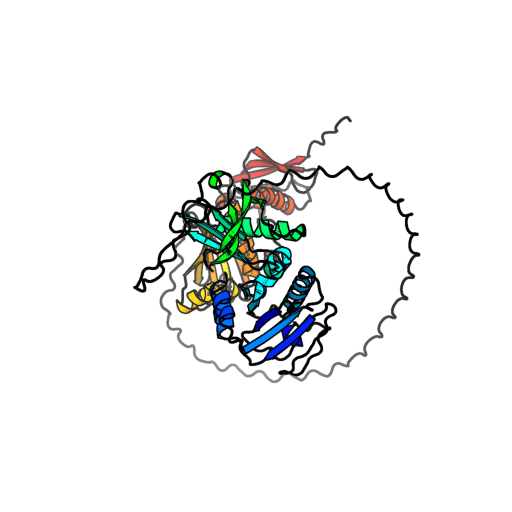67 1.00 57.72 253 PRO A C 1
ATOM 1847 O O . PRO A 1 253 ? -30.439 -39.285 37.036 1.00 57.72 253 PRO A O 1
ATOM 1850 N N . ALA A 1 254 ? -31.991 -37.639 37.057 1.00 49.47 254 ALA A N 1
ATOM 1851 C CA . ALA A 1 254 ? -32.346 -37.433 38.472 1.00 49.47 254 ALA A CA 1
ATOM 1852 C C . ALA A 1 254 ? -31.387 -37.896 39.596 1.00 49.47 254 ALA A C 1
ATOM 1854 O O . ALA A 1 254 ? -31.315 -39.078 39.926 1.00 49.47 254 ALA A O 1
ATOM 1855 N N . ALA A 1 255 ? -30.831 -36.918 40.324 1.00 41.19 255 ALA A N 1
ATOM 1856 C CA . ALA A 1 255 ? -30.528 -37.041 41.751 1.00 41.19 255 ALA A CA 1
ATOM 1857 C C . ALA A 1 255 ? -30.635 -35.673 42.456 1.00 41.19 255 ALA A C 1
ATOM 1859 O O . ALA A 1 255 ? -30.247 -34.640 41.913 1.00 41.19 255 ALA A O 1
ATOM 1860 N N . ASP A 1 256 ? -31.217 -35.715 43.651 1.00 43.78 256 ASP A N 1
ATOM 1861 C CA . ASP A 1 256 ? -31.629 -34.622 44.533 1.00 43.78 256 ASP A CA 1
ATOM 1862 C C . ASP A 1 256 ? -30.507 -33.688 45.044 1.00 43.78 256 ASP A C 1
ATOM 1864 O O . ASP A 1 256 ? -29.474 -34.178 45.483 1.00 43.78 256 ASP A O 1
ATOM 1868 N N . ALA A 1 257 ? -30.824 -32.377 45.098 1.00 45.31 257 ALA A N 1
ATOM 1869 C CA . ALA A 1 257 ? -30.522 -31.342 46.124 1.00 45.31 257 ALA A CA 1
ATOM 1870 C C . ALA A 1 257 ? -29.067 -31.130 46.666 1.00 45.31 257 ALA A C 1
ATOM 1872 O O . ALA A 1 257 ? -28.230 -32.016 46.568 1.00 45.31 257 ALA A O 1
ATOM 1873 N N . PRO A 1 258 ? -28.727 -29.997 47.344 1.00 58.28 258 PRO A N 1
ATOM 1874 C CA . PRO A 1 258 ? -29.512 -28.800 47.654 1.00 58.28 258 PRO A CA 1
ATOM 1875 C C . PRO A 1 258 ? -28.879 -27.455 47.217 1.00 58.28 258 PRO A C 1
ATOM 1877 O O . PRO A 1 258 ? -27.685 -27.310 46.967 1.00 58.28 258 PRO A O 1
ATOM 1880 N N . THR A 1 259 ? -29.739 -26.440 47.232 1.00 52.12 259 THR A N 1
ATOM 1881 C CA . THR A 1 259 ? -29.495 -24.996 47.158 1.00 52.12 259 THR A CA 1
ATOM 1882 C C . THR A 1 259 ? -28.399 -24.506 48.118 1.00 52.12 259 THR A C 1
ATOM 1884 O O . THR A 1 259 ? -28.567 -24.577 49.335 1.00 52.12 259 THR A O 1
ATOM 1887 N N . GLN A 1 260 ? -27.332 -23.906 47.580 1.00 44.84 260 GLN A N 1
ATOM 1888 C CA . GLN A 1 260 ? -26.480 -22.958 48.306 1.00 44.84 260 GLN A CA 1
ATOM 1889 C C . GLN A 1 260 ? -26.621 -21.565 47.689 1.00 44.84 260 GLN A C 1
ATOM 1891 O O . GLN A 1 260 ? -26.417 -21.372 46.493 1.00 44.84 260 GLN A O 1
ATOM 1896 N N . ALA A 1 261 ? -26.997 -20.602 48.528 1.00 57.22 261 ALA A N 1
ATOM 1897 C CA . ALA A 1 261 ? -26.987 -19.183 48.214 1.00 57.22 261 ALA A CA 1
ATOM 1898 C C . ALA A 1 261 ? -25.540 -18.658 48.276 1.00 57.22 261 ALA A C 1
ATOM 1900 O O . ALA A 1 261 ? -24.876 -18.891 49.291 1.00 57.22 261 ALA A O 1
ATOM 1901 N N . PRO A 1 262 ? -25.035 -17.944 47.256 1.00 57.47 262 PRO A N 1
ATOM 1902 C CA . PRO A 1 262 ? -23.748 -17.282 47.370 1.00 57.47 262 PRO A CA 1
ATOM 1903 C C . PRO A 1 262 ? -23.867 -16.045 48.268 1.00 57.47 262 PRO A C 1
ATOM 1905 O O . PRO A 1 262 ? -24.785 -15.231 48.148 1.00 57.47 262 PRO A O 1
ATOM 1908 N N . ALA A 1 263 ? -22.927 -15.961 49.205 1.00 51.66 263 ALA A N 1
ATOM 1909 C CA . ALA A 1 263 ? -22.741 -14.855 50.124 1.00 51.66 263 ALA A CA 1
ATOM 1910 C C . ALA A 1 263 ? -22.397 -13.565 49.366 1.00 51.66 263 ALA A C 1
ATOM 1912 O O . ALA A 1 263 ? -21.646 -13.586 48.394 1.00 51.66 263 ALA A O 1
ATOM 1913 N N . ALA A 1 264 ? -22.944 -12.448 49.848 1.00 50.38 264 ALA A N 1
ATOM 1914 C CA . ALA A 1 264 ? -22.656 -11.113 49.351 1.00 50.38 264 ALA A CA 1
ATOM 1915 C C . ALA A 1 264 ? -21.150 -10.815 49.429 1.00 50.38 264 ALA A C 1
ATOM 1917 O O . ALA A 1 264 ? -20.553 -10.823 50.508 1.00 50.38 264 ALA A O 1
ATOM 1918 N N . GLU A 1 265 ? -20.560 -10.554 48.268 1.00 52.97 265 GLU A N 1
ATOM 1919 C CA . GLU A 1 265 ? -19.182 -10.114 48.110 1.00 52.97 265 GLU A CA 1
ATOM 1920 C C . GLU A 1 265 ? -19.058 -8.659 48.585 1.00 52.97 265 GLU A C 1
ATOM 1922 O O . GLU A 1 265 ? -19.767 -7.758 48.132 1.00 52.97 265 GLU A O 1
ATOM 1927 N N . VAL A 1 266 ? -18.199 -8.448 49.580 1.00 53.62 266 VAL A N 1
ATOM 1928 C CA . VAL A 1 266 ? -17.925 -7.141 50.180 1.00 53.62 266 VAL A CA 1
ATOM 1929 C C . VAL A 1 266 ? -17.034 -6.351 49.226 1.00 53.62 266 VAL A C 1
ATOM 1931 O O . VAL A 1 266 ? -15.899 -6.742 48.965 1.00 53.62 266 VAL A O 1
ATOM 1934 N N . ALA A 1 267 ? -17.546 -5.221 48.737 1.00 54.75 267 ALA A N 1
ATOM 1935 C CA . ALA A 1 267 ? -16.801 -4.275 47.916 1.00 54.75 267 ALA A CA 1
ATOM 1936 C C . ALA A 1 267 ? -15.525 -3.789 48.642 1.00 54.75 267 ALA A C 1
ATOM 1938 O O . ALA A 1 267 ? -15.620 -3.323 49.785 1.00 54.75 267 ALA A O 1
ATOM 1939 N N . PRO A 1 268 ? -14.334 -3.859 48.016 1.00 59.03 268 PRO A N 1
ATOM 1940 C CA . PRO A 1 268 ? -13.123 -3.300 48.598 1.00 59.03 268 PRO A CA 1
ATOM 1941 C C . PRO A 1 268 ? -13.195 -1.767 48.627 1.00 59.03 268 PRO A C 1
ATOM 1943 O O . PRO A 1 268 ? -13.602 -1.116 47.665 1.00 59.03 268 PRO A O 1
ATOM 1946 N N . ALA A 1 269 ? -12.795 -1.194 49.762 1.00 64.19 269 ALA A N 1
ATOM 1947 C CA . ALA A 1 269 ? -12.706 0.245 49.966 1.00 64.19 269 ALA A CA 1
ATOM 1948 C C . ALA A 1 269 ? -11.680 0.886 49.004 1.00 64.19 269 ALA A C 1
ATOM 1950 O O . ALA A 1 269 ? -10.633 0.285 48.745 1.00 64.19 269 ALA A O 1
ATOM 1951 N N . PRO A 1 270 ? -11.942 2.105 48.495 1.00 60.84 270 PRO A N 1
ATOM 1952 C CA . PRO A 1 270 ? -11.061 2.780 47.549 1.00 60.84 270 PRO A CA 1
ATOM 1953 C C . PRO A 1 270 ? -9.675 3.039 48.154 1.00 60.84 270 PRO A C 1
ATOM 1955 O O . PRO A 1 270 ? -9.543 3.606 49.242 1.00 60.84 270 PRO A O 1
ATOM 1958 N N . ALA A 1 271 ? -8.644 2.611 47.423 1.00 55.84 271 ALA A N 1
ATOM 1959 C CA . ALA A 1 271 ? -7.246 2.836 47.755 1.00 55.84 271 ALA A CA 1
ATOM 1960 C C . ALA A 1 271 ? -6.919 4.339 47.764 1.00 55.84 271 ALA A C 1
ATOM 1962 O O . ALA A 1 271 ? -7.375 5.100 46.909 1.00 55.84 271 ALA A O 1
ATOM 1963 N N . ALA A 1 272 ? -6.132 4.755 48.756 1.00 59.84 272 ALA A N 1
ATOM 1964 C CA . ALA A 1 272 ? -5.724 6.138 48.960 1.00 59.84 272 ALA A CA 1
ATOM 1965 C C . ALA A 1 272 ? -4.965 6.705 47.747 1.00 59.84 272 ALA A C 1
ATOM 1967 O O . ALA A 1 272 ? -4.134 6.028 47.142 1.00 59.84 272 ALA A O 1
ATOM 1968 N N . ALA A 1 273 ? -5.244 7.973 47.435 1.00 56.81 273 ALA A N 1
ATOM 1969 C CA . ALA A 1 273 ? -4.580 8.730 46.383 1.00 56.81 273 ALA A CA 1
ATOM 1970 C C . ALA A 1 273 ? -3.050 8.767 46.591 1.00 56.81 273 ALA A C 1
ATOM 1972 O O . ALA A 1 273 ? -2.597 8.965 47.725 1.00 56.81 273 ALA A O 1
ATOM 1973 N N . PRO A 1 274 ? -2.242 8.605 45.527 1.00 59.59 274 PRO A N 1
ATOM 1974 C CA . PRO A 1 274 ? -0.795 8.676 45.636 1.00 59.59 274 PRO A CA 1
ATOM 1975 C C . PRO A 1 274 ? -0.356 10.081 46.064 1.00 59.59 274 PRO A C 1
ATOM 1977 O O . PRO A 1 274 ? -0.720 11.093 45.467 1.00 59.59 274 PRO A O 1
ATOM 1980 N N . SER A 1 275 ? 0.440 10.115 47.132 1.00 59.69 275 SER A N 1
ATOM 1981 C CA . SER A 1 275 ? 1.140 11.295 47.628 1.00 59.69 275 SER A CA 1
ATOM 1982 C C . SER A 1 275 ? 2.078 11.831 46.546 1.00 59.69 275 SER A C 1
ATOM 1984 O O . SER A 1 275 ? 2.919 11.091 46.039 1.00 59.69 275 SER A O 1
ATOM 1986 N N . ASN A 1 276 ? 1.957 13.121 46.229 1.00 52.06 276 ASN A N 1
ATOM 1987 C CA . ASN A 1 276 ? 2.843 13.827 45.304 1.00 52.06 276 ASN A CA 1
ATOM 1988 C C . ASN A 1 276 ? 4.306 13.662 45.744 1.00 52.06 276 ASN A C 1
ATOM 1990 O O . ASN A 1 276 ? 4.709 14.166 46.794 1.00 52.06 276 ASN A O 1
ATOM 1994 N N . ALA A 1 277 ? 5.085 12.931 44.947 1.00 53.78 277 ALA A N 1
ATOM 1995 C CA . ALA A 1 277 ? 6.526 12.831 45.108 1.00 53.78 277 ALA A CA 1
ATOM 1996 C C . ALA A 1 277 ? 7.187 14.173 44.727 1.00 53.78 277 ALA A C 1
ATOM 1998 O O . ALA A 1 277 ? 6.710 14.852 43.813 1.00 53.78 277 ALA A O 1
ATOM 1999 N N . PRO A 1 278 ? 8.261 14.581 45.423 1.00 61.72 278 PRO A N 1
ATOM 2000 C CA . PRO A 1 278 ? 8.955 15.832 45.148 1.00 61.72 278 PRO A CA 1
ATOM 2001 C C . PRO A 1 278 ? 9.558 15.830 43.739 1.00 61.72 278 PRO A C 1
ATOM 2003 O O . PRO A 1 278 ? 10.246 14.893 43.337 1.00 61.72 278 PRO A O 1
ATOM 2006 N N . VAL A 1 279 ? 9.278 16.907 43.005 1.00 58.66 279 VAL A N 1
ATOM 2007 C CA . VAL A 1 279 ? 9.837 17.214 41.686 1.00 58.66 279 VAL A CA 1
ATOM 2008 C C . VAL A 1 279 ? 11.361 17.258 41.799 1.00 58.66 279 VAL A C 1
ATOM 2010 O O . VAL A 1 279 ? 11.901 18.052 42.569 1.00 58.66 279 VAL A O 1
ATOM 2013 N N . ALA A 1 280 ? 12.039 16.384 41.055 1.00 59.62 280 ALA A N 1
ATOM 2014 C CA . ALA A 1 280 ? 13.491 16.367 40.971 1.00 59.62 280 ALA A CA 1
ATOM 2015 C C . ALA A 1 280 ? 14.003 17.656 40.312 1.00 59.62 280 ALA A C 1
ATOM 2017 O O . ALA A 1 280 ? 13.466 18.121 39.305 1.00 59.62 280 ALA A O 1
ATOM 2018 N N . GLU A 1 281 ? 15.038 18.222 40.920 1.00 65.19 281 GLU A N 1
ATOM 2019 C CA . GLU A 1 281 ? 15.731 19.428 40.483 1.00 65.19 281 GLU A CA 1
ATOM 2020 C C . GLU A 1 281 ? 16.367 19.202 39.094 1.00 65.19 281 GLU A C 1
ATOM 2022 O O . GLU A 1 281 ? 16.937 18.132 38.851 1.00 65.19 281 GLU A O 1
ATOM 2027 N N . PRO A 1 282 ? 16.246 20.157 38.152 1.00 62.19 282 PRO A N 1
ATOM 2028 C CA . PRO A 1 282 ? 16.749 19.989 36.794 1.00 62.19 282 PRO A CA 1
ATOM 2029 C C . PRO A 1 282 ? 18.272 19.811 36.778 1.00 62.19 282 PRO A C 1
ATOM 2031 O O . PRO A 1 282 ? 19.016 20.590 37.372 1.00 62.19 282 PRO A O 1
ATOM 2034 N N . ALA A 1 283 ? 18.719 18.772 36.070 1.00 66.62 283 ALA A N 1
ATOM 2035 C CA . ALA A 1 283 ? 20.128 18.459 35.873 1.00 66.62 283 ALA A CA 1
ATOM 2036 C C . ALA A 1 283 ? 20.872 19.620 35.178 1.00 66.62 283 ALA A C 1
ATOM 2038 O O . ALA A 1 283 ? 20.290 20.294 34.321 1.00 66.62 283 ALA A O 1
ATOM 2039 N N . PRO A 1 284 ? 22.153 19.855 35.522 1.00 67.56 284 PRO A N 1
ATOM 2040 C CA . PRO A 1 284 ? 22.939 20.944 34.959 1.00 67.56 284 PRO A CA 1
ATOM 2041 C C . PRO A 1 284 ? 23.096 20.800 33.442 1.00 67.56 284 PRO A C 1
ATOM 2043 O O . PRO A 1 284 ? 23.404 19.725 32.927 1.00 67.56 284 PRO A O 1
ATOM 2046 N N . THR A 1 285 ? 22.897 21.917 32.745 1.00 65.44 285 THR A N 1
ATOM 2047 C CA . THR A 1 285 ? 23.110 22.071 31.305 1.00 65.44 285 THR A CA 1
ATOM 2048 C C . THR A 1 285 ? 24.543 21.663 30.939 1.00 65.44 285 THR A C 1
ATOM 2050 O O . THR A 1 285 ? 25.478 22.224 31.515 1.00 65.44 285 THR A O 1
ATOM 2053 N N . PRO A 1 286 ? 24.749 20.711 30.010 1.00 61.41 286 PRO A N 1
ATOM 2054 C CA . PRO A 1 286 ? 26.087 20.326 29.577 1.00 61.41 286 PRO A CA 1
ATOM 2055 C C . PRO A 1 286 ? 26.792 21.499 28.886 1.00 61.41 286 PRO A C 1
ATOM 2057 O O . PRO A 1 286 ? 26.198 22.201 28.064 1.00 61.41 286 PRO A O 1
ATOM 2060 N N . GLU A 1 287 ? 28.061 21.713 29.243 1.00 68.38 287 GLU A N 1
ATOM 2061 C CA . GLU A 1 287 ? 28.927 22.704 28.607 1.00 68.38 287 GLU A CA 1
ATOM 2062 C C . GLU A 1 287 ? 29.083 22.415 27.102 1.00 68.38 287 GLU A C 1
ATOM 2064 O O . GLU A 1 287 ? 29.170 21.250 26.699 1.00 68.38 287 GLU A O 1
ATOM 2069 N N . PRO A 1 288 ? 29.117 23.460 26.256 1.00 64.50 288 PRO A N 1
ATOM 2070 C CA . PRO A 1 288 ? 29.276 23.309 24.817 1.00 64.50 288 PRO A CA 1
ATOM 2071 C C . PRO A 1 288 ? 30.619 22.650 24.484 1.00 64.50 288 PRO A C 1
ATOM 2073 O O . PRO A 1 288 ? 31.682 23.124 24.887 1.00 64.50 288 PRO A O 1
ATOM 2076 N N . ALA A 1 289 ? 30.547 21.550 23.732 1.00 66.19 289 ALA A N 1
ATOM 2077 C CA . ALA A 1 289 ? 31.708 20.819 23.249 1.00 66.19 289 ALA A CA 1
ATOM 2078 C C . ALA A 1 289 ? 32.584 21.711 22.359 1.00 66.19 289 ALA A C 1
ATOM 2080 O O . ALA A 1 289 ? 32.093 22.442 21.497 1.00 66.19 289 ALA A O 1
ATOM 2081 N N . THR A 1 290 ? 33.891 21.628 22.587 1.00 66.38 290 THR A N 1
ATOM 2082 C CA . THR A 1 290 ? 34.934 22.326 21.843 1.00 66.38 290 THR A CA 1
ATOM 2083 C C . THR A 1 290 ? 34.864 21.992 20.355 1.00 66.38 290 THR A C 1
ATOM 2085 O O . THR A 1 290 ? 34.786 20.827 19.966 1.00 66.38 290 THR A O 1
ATOM 2088 N N . GLU A 1 291 ? 34.908 23.040 19.535 1.00 64.56 291 GLU A N 1
ATOM 2089 C CA . GLU A 1 291 ? 34.924 22.988 18.076 1.00 64.56 291 GLU A CA 1
ATOM 2090 C C . GLU A 1 291 ? 36.056 22.064 17.578 1.00 64.56 291 GLU A C 1
ATOM 2092 O O . GLU A 1 291 ? 37.214 22.249 17.976 1.00 64.56 291 GLU A O 1
ATOM 2097 N N . PRO A 1 292 ? 35.756 21.035 16.761 1.00 63.31 292 PRO A N 1
ATOM 2098 C CA . PRO A 1 292 ? 36.778 20.141 16.242 1.00 63.31 292 PRO A CA 1
ATOM 2099 C C . PRO A 1 292 ? 37.729 20.908 15.321 1.00 63.31 292 PRO A C 1
ATOM 2101 O O . PRO A 1 292 ? 37.308 21.665 14.447 1.00 63.31 292 PRO A O 1
ATOM 2104 N N . ALA A 1 293 ? 39.029 20.696 15.532 1.00 70.44 293 ALA A N 1
ATOM 2105 C CA . ALA A 1 293 ? 40.081 21.291 14.724 1.00 70.44 293 ALA A CA 1
ATOM 2106 C C . ALA A 1 293 ? 39.906 20.928 13.233 1.00 70.44 293 ALA A C 1
ATOM 2108 O O . ALA A 1 293 ? 39.494 19.805 12.922 1.00 70.44 293 ALA A O 1
ATOM 2109 N N . PRO A 1 294 ? 40.226 21.852 12.310 1.00 68.44 294 PRO A N 1
ATOM 2110 C CA . PRO A 1 294 ? 40.088 21.623 10.879 1.00 68.44 294 PRO A CA 1
ATOM 2111 C C . PRO A 1 294 ? 40.925 20.418 10.439 1.00 68.44 294 PRO A C 1
ATOM 2113 O O . PRO A 1 294 ? 42.136 20.370 10.655 1.00 68.44 294 PRO A O 1
ATOM 2116 N N . VAL A 1 295 ? 40.250 19.447 9.824 1.00 68.81 295 VAL A N 1
ATOM 2117 C CA . VAL A 1 295 ? 40.862 18.268 9.204 1.00 68.81 295 VAL A CA 1
ATOM 2118 C C . VAL A 1 295 ? 41.693 18.735 8.009 1.00 68.81 295 VAL A C 1
ATOM 2120 O O . VAL A 1 295 ? 41.185 19.438 7.134 1.00 68.81 295 VAL A O 1
ATOM 2123 N N . GLU A 1 296 ? 42.976 18.372 7.992 1.00 67.38 296 GLU A N 1
ATOM 2124 C CA . GLU A 1 296 ? 43.886 18.687 6.891 1.00 67.38 296 GLU A CA 1
ATOM 2125 C C . GLU A 1 296 ? 43.368 18.098 5.572 1.00 67.38 296 GLU A C 1
ATOM 2127 O O . GLU A 1 296 ? 42.943 16.942 5.505 1.00 67.38 296 GLU A O 1
ATOM 2132 N N . ALA A 1 297 ? 43.390 18.918 4.520 1.00 62.84 297 ALA A N 1
ATOM 2133 C CA . ALA A 1 297 ? 42.971 18.519 3.187 1.00 62.84 297 ALA A CA 1
ATOM 2134 C C . ALA A 1 297 ? 43.862 17.372 2.670 1.00 62.84 297 ALA A C 1
ATOM 2136 O O . ALA A 1 297 ? 45.090 17.470 2.772 1.00 62.84 297 ALA A O 1
ATOM 2137 N N . PRO A 1 298 ? 43.278 16.301 2.102 1.00 69.69 298 PRO A N 1
ATOM 2138 C CA . PRO A 1 298 ? 44.058 15.212 1.538 1.00 69.69 298 PRO A CA 1
ATOM 2139 C C . PRO A 1 298 ? 44.977 15.733 0.417 1.00 69.69 298 PRO A C 1
ATOM 2141 O O . PRO A 1 298 ? 44.583 16.628 -0.341 1.00 69.69 298 PRO A O 1
ATOM 2144 N N . PRO A 1 299 ? 46.208 15.203 0.308 1.00 71.94 299 PRO A N 1
ATOM 2145 C CA . PRO A 1 299 ? 47.147 15.600 -0.732 1.00 71.94 299 PRO A CA 1
ATOM 2146 C C . PRO A 1 299 ? 46.562 15.296 -2.113 1.00 71.94 299 PRO A C 1
ATOM 2148 O O . PRO A 1 299 ? 45.985 14.233 -2.332 1.00 71.94 299 PRO A O 1
ATOM 2151 N N . ALA A 1 300 ? 46.720 16.247 -3.035 1.00 65.69 300 ALA A N 1
ATOM 2152 C CA . ALA A 1 300 ? 46.245 16.135 -4.407 1.00 65.69 300 ALA A CA 1
ATOM 2153 C C . ALA A 1 300 ? 46.775 14.850 -5.065 1.00 65.69 300 ALA A C 1
ATOM 2155 O O . ALA A 1 300 ? 47.987 14.639 -5.154 1.00 65.69 300 ALA A O 1
ATOM 2156 N N . GLU A 1 301 ? 45.850 14.005 -5.518 1.00 61.38 301 GLU A N 1
ATOM 2157 C CA . GLU A 1 301 ? 46.144 12.809 -6.300 1.00 61.38 301 GLU A CA 1
ATOM 2158 C C . GLU A 1 301 ? 46.875 13.195 -7.592 1.00 61.38 301 GLU A C 1
ATOM 2160 O O . GLU A 1 301 ? 46.503 14.140 -8.294 1.00 61.38 301 GLU A O 1
ATOM 2165 N N . ALA A 1 302 ? 47.963 12.481 -7.878 1.00 65.81 302 ALA A N 1
ATOM 2166 C CA . ALA A 1 302 ? 48.770 12.696 -9.066 1.00 65.81 302 ALA A CA 1
ATOM 2167 C C . ALA A 1 302 ? 47.947 12.406 -10.329 1.00 65.81 302 ALA A C 1
ATOM 2169 O O . ALA A 1 302 ? 47.278 11.379 -10.425 1.00 65.81 302 ALA A O 1
ATOM 2170 N N . ALA A 1 303 ? 48.030 13.316 -11.302 1.00 60.75 303 ALA A N 1
ATOM 2171 C CA . ALA A 1 303 ? 47.368 13.178 -12.591 1.00 60.75 303 ALA A CA 1
ATOM 2172 C C . ALA A 1 303 ? 47.759 11.851 -13.278 1.00 60.75 303 ALA A C 1
ATOM 2174 O O . ALA A 1 303 ? 48.951 11.517 -13.303 1.00 60.75 303 ALA A O 1
ATOM 2175 N N . PRO A 1 304 ? 46.793 11.104 -13.844 1.00 64.56 304 PRO A N 1
ATOM 2176 C CA . PRO A 1 304 ? 47.079 9.861 -14.547 1.00 64.56 304 PRO A CA 1
ATOM 2177 C C . PRO A 1 304 ? 47.993 10.113 -15.752 1.00 64.56 304 PRO A C 1
ATOM 2179 O O . PRO A 1 304 ? 47.846 11.097 -16.481 1.00 64.56 304 PRO A O 1
ATOM 2182 N N . ALA A 1 305 ? 48.967 9.218 -15.931 1.00 66.69 305 ALA A N 1
ATOM 2183 C CA . ALA A 1 305 ? 49.895 9.239 -17.053 1.00 66.69 305 ALA A CA 1
ATOM 2184 C C . ALA A 1 305 ? 49.143 9.047 -18.388 1.00 66.69 305 ALA A C 1
ATOM 2186 O O . ALA A 1 305 ? 48.186 8.273 -18.428 1.00 66.69 305 ALA A O 1
ATOM 2187 N N . PRO A 1 306 ? 49.565 9.718 -19.475 1.00 64.38 306 PRO A N 1
ATOM 2188 C CA . PRO A 1 306 ? 48.923 9.585 -20.778 1.00 64.38 306 PRO A CA 1
ATOM 2189 C C . PRO A 1 306 ? 49.057 8.153 -21.311 1.00 64.38 306 PRO A C 1
ATOM 2191 O O . PRO A 1 306 ? 50.151 7.581 -21.313 1.00 64.38 306 PRO A O 1
ATOM 2194 N N . GLU A 1 307 ? 47.934 7.588 -21.757 1.00 65.75 307 GLU A N 1
ATOM 2195 C CA . GLU A 1 307 ? 47.883 6.299 -22.449 1.00 65.75 307 GLU A CA 1
ATOM 2196 C C . GLU A 1 307 ? 48.701 6.338 -23.756 1.00 65.75 307 GLU A C 1
ATOM 2198 O O . GLU A 1 307 ? 48.771 7.381 -24.414 1.00 65.75 307 GLU A O 1
ATOM 2203 N N . PRO A 1 308 ? 49.344 5.220 -24.142 1.00 61.28 308 PRO A N 1
ATOM 2204 C CA . PRO A 1 308 ? 50.101 5.134 -25.381 1.00 61.28 308 PRO A CA 1
ATOM 2205 C C . PRO A 1 308 ? 49.182 5.133 -26.609 1.00 61.28 308 PRO A C 1
ATOM 2207 O O . PRO A 1 308 ? 48.224 4.368 -26.695 1.00 61.28 308 PRO A O 1
ATOM 2210 N N . ASP A 1 309 ? 49.549 5.979 -27.569 1.00 53.56 309 ASP A N 1
ATOM 2211 C CA . ASP A 1 309 ? 48.959 6.125 -28.899 1.00 53.56 309 ASP A CA 1
ATOM 2212 C C . ASP A 1 309 ? 48.986 4.775 -29.646 1.00 53.56 309 ASP A C 1
ATOM 2214 O O . ASP A 1 309 ? 50.057 4.216 -29.909 1.00 53.56 309 ASP A O 1
ATOM 2218 N N . LEU A 1 310 ? 47.809 4.219 -29.945 1.00 58.12 310 LEU A N 1
ATOM 2219 C CA . LEU A 1 310 ? 47.677 3.014 -30.761 1.00 58.12 310 LEU A CA 1
ATOM 2220 C C . LEU A 1 310 ? 47.650 3.411 -32.240 1.00 58.12 310 LEU A C 1
ATOM 2222 O O . LEU A 1 310 ? 46.696 4.010 -32.731 1.00 58.12 310 LEU A O 1
ATOM 2226 N N . ASP A 1 311 ? 48.724 3.037 -32.930 1.00 58.75 311 ASP A N 1
ATOM 2227 C CA . ASP A 1 311 ? 48.969 3.213 -34.361 1.00 58.75 311 ASP A CA 1
ATOM 2228 C C . ASP A 1 311 ? 47.779 2.690 -35.210 1.00 58.75 311 ASP A C 1
ATOM 2230 O O . ASP A 1 311 ? 47.391 1.519 -35.074 1.00 58.75 311 ASP A O 1
ATOM 2234 N N . PRO A 1 312 ? 47.160 3.513 -36.081 1.00 59.16 312 PRO A N 1
ATOM 2235 C CA . PRO A 1 312 ? 46.013 3.099 -36.877 1.00 59.16 312 PRO A CA 1
ATOM 2236 C C . PRO A 1 312 ? 46.424 2.047 -37.910 1.00 59.16 312 PRO A C 1
ATOM 2238 O O . PRO A 1 312 ? 47.112 2.312 -38.897 1.00 59.16 312 PRO A O 1
ATOM 2241 N N . THR A 1 313 ? 45.948 0.823 -37.694 1.00 58.62 313 THR A N 1
ATOM 2242 C CA . THR A 1 313 ? 46.088 -0.276 -38.650 1.00 58.62 313 THR A CA 1
ATOM 2243 C C . THR A 1 313 ? 45.261 0.031 -39.904 1.00 58.62 313 THR A C 1
ATOM 2245 O O . THR A 1 313 ? 44.111 0.457 -39.821 1.00 58.62 313 THR A O 1
ATOM 2248 N N . ALA A 1 314 ? 45.880 -0.158 -41.071 1.00 56.62 314 ALA A N 1
ATOM 2249 C CA . ALA A 1 314 ? 45.366 0.209 -42.385 1.00 56.62 314 ALA A CA 1
ATOM 2250 C C . ALA A 1 314 ? 43.953 -0.327 -42.686 1.00 56.62 314 ALA A C 1
ATOM 2252 O O . ALA A 1 314 ? 43.645 -1.498 -42.460 1.00 56.62 314 ALA A O 1
ATOM 2253 N N . ALA A 1 315 ? 43.128 0.543 -43.274 1.00 56.88 315 ALA A N 1
ATOM 2254 C CA . ALA A 1 315 ? 41.802 0.219 -43.782 1.00 56.88 315 ALA A CA 1
ATOM 2255 C C . ALA A 1 315 ? 41.874 -0.833 -44.912 1.00 56.88 315 ALA A C 1
ATOM 2257 O O . ALA A 1 315 ? 42.661 -0.660 -45.850 1.00 56.88 315 ALA A O 1
ATOM 2258 N N . PRO A 1 316 ? 41.055 -1.901 -44.875 1.00 62.41 316 PRO A N 1
ATOM 2259 C CA . PRO A 1 316 ? 40.917 -2.809 -46.004 1.00 62.41 316 PRO A CA 1
ATOM 2260 C C . PRO A 1 316 ? 40.196 -2.120 -47.172 1.00 62.41 316 PRO A C 1
ATOM 2262 O O . PRO A 1 316 ? 39.262 -1.339 -46.987 1.00 62.41 316 PRO A O 1
ATOM 2265 N N . ALA A 1 317 ? 40.672 -2.407 -48.384 1.00 62.53 317 ALA A N 1
ATOM 2266 C CA . ALA A 1 317 ? 40.147 -1.882 -49.639 1.00 62.53 317 ALA A CA 1
ATOM 2267 C C . ALA A 1 317 ? 38.670 -2.277 -49.860 1.00 62.53 317 ALA A C 1
ATOM 2269 O O . ALA A 1 317 ? 38.282 -3.384 -49.483 1.00 62.53 317 ALA A O 1
ATOM 2270 N N . PRO A 1 318 ? 37.855 -1.411 -50.489 1.00 59.50 318 PRO A N 1
ATOM 2271 C CA . PRO A 1 318 ? 36.468 -1.730 -50.805 1.00 59.50 318 PRO A CA 1
ATOM 2272 C C . PRO A 1 318 ? 36.377 -2.823 -51.882 1.00 59.50 318 PRO A C 1
ATOM 2274 O O . PRO A 1 318 ? 37.005 -2.722 -52.937 1.00 59.50 318 PRO A O 1
ATOM 2277 N N . ASP A 1 319 ? 35.567 -3.844 -51.600 1.00 58.53 319 ASP A N 1
ATOM 2278 C CA . ASP A 1 319 ? 35.144 -4.881 -52.548 1.00 58.53 319 ASP A CA 1
ATOM 2279 C C . ASP A 1 319 ? 34.177 -4.284 -53.599 1.00 58.53 319 ASP A C 1
ATOM 2281 O O . ASP A 1 319 ? 33.452 -3.325 -53.299 1.00 58.53 319 ASP A O 1
ATOM 2285 N N . PRO A 1 320 ? 34.154 -4.801 -54.842 1.00 61.62 320 PRO A N 1
ATOM 2286 C CA . PRO A 1 320 ? 33.415 -4.204 -55.940 1.00 61.62 320 PRO A CA 1
ATOM 2287 C C . PRO A 1 320 ? 31.902 -4.383 -55.785 1.00 61.62 320 PRO A C 1
ATOM 2289 O O . PRO A 1 320 ? 31.386 -5.451 -55.459 1.00 61.62 320 PRO A O 1
ATOM 2292 N N . THR A 1 321 ? 31.200 -3.297 -56.091 1.00 55.69 321 THR A N 1
ATOM 2293 C CA . THR A 1 321 ? 29.747 -3.179 -56.193 1.00 55.69 321 THR A CA 1
ATOM 2294 C C . THR A 1 321 ? 29.156 -4.231 -57.146 1.00 55.69 321 THR A C 1
ATOM 2296 O O . THR A 1 321 ? 29.522 -4.233 -58.323 1.00 55.69 321 THR A O 1
ATOM 2299 N N . PRO A 1 322 ? 28.225 -5.095 -56.700 1.00 60.50 322 PRO A N 1
ATOM 2300 C CA . PRO A 1 322 ? 27.432 -5.911 -57.611 1.00 60.50 322 PRO A CA 1
ATOM 2301 C C . PRO A 1 322 ? 26.344 -5.065 -58.291 1.00 60.50 322 PRO A C 1
ATOM 2303 O O . PRO A 1 322 ? 25.669 -4.254 -57.654 1.00 60.50 322 PRO A O 1
ATOM 2306 N N . GLU A 1 323 ? 26.194 -5.259 -59.602 1.00 59.31 323 GLU A N 1
ATOM 2307 C CA . GLU A 1 323 ? 25.148 -4.648 -60.426 1.00 59.31 323 GLU A CA 1
ATOM 2308 C C . GLU A 1 323 ? 23.742 -5.075 -59.954 1.00 59.31 323 GLU A C 1
ATOM 2310 O O . GLU A 1 323 ? 23.532 -6.251 -59.636 1.00 59.31 323 GLU A O 1
ATOM 2315 N N . PRO A 1 324 ? 22.754 -4.162 -59.928 1.00 58.47 324 PRO A N 1
ATOM 2316 C CA . PRO A 1 324 ? 21.393 -4.503 -59.540 1.00 58.47 324 PRO A CA 1
ATOM 2317 C C . PRO A 1 324 ? 20.706 -5.337 -60.629 1.00 58.47 324 PRO A C 1
ATOM 2319 O O . PRO A 1 324 ? 20.434 -4.861 -61.732 1.00 58.47 324 PRO A O 1
ATOM 2322 N N . VAL A 1 325 ? 20.377 -6.584 -60.288 1.00 58.03 325 VAL A N 1
ATOM 2323 C CA . VAL A 1 325 ? 19.432 -7.416 -61.039 1.00 58.03 325 VAL A CA 1
ATOM 2324 C C . VAL A 1 325 ? 18.020 -6.937 -60.709 1.00 58.03 325 VAL A C 1
ATOM 2326 O O . VAL A 1 325 ? 17.636 -6.856 -59.546 1.00 58.03 325 VAL A O 1
ATOM 2329 N N . SER A 1 326 ? 17.254 -6.595 -61.741 1.00 52.56 326 SER A N 1
ATOM 2330 C CA . SER A 1 326 ? 15.855 -6.188 -61.634 1.00 52.56 326 SER A CA 1
ATOM 2331 C C . SER A 1 326 ? 14.990 -7.355 -61.143 1.00 52.56 326 SER A C 1
ATOM 2333 O O . SER A 1 326 ? 14.816 -8.341 -61.860 1.00 52.56 326 SER A O 1
ATOM 2335 N N . GLU A 1 327 ? 14.441 -7.238 -59.935 1.00 51.34 327 GLU A N 1
ATOM 2336 C CA . GLU A 1 327 ? 13.445 -8.162 -59.387 1.00 51.34 327 GLU A CA 1
ATOM 2337 C C . GLU A 1 327 ? 12.025 -7.650 -59.713 1.00 51.34 327 GLU A C 1
ATOM 2339 O O . GLU A 1 327 ? 11.780 -6.443 -59.625 1.00 51.34 327 GLU A O 1
ATOM 2344 N N . PRO A 1 328 ? 11.096 -8.516 -60.161 1.00 54.56 328 PRO A N 1
ATOM 2345 C CA . PRO A 1 328 ? 9.772 -8.095 -60.595 1.00 54.56 328 PRO A CA 1
ATOM 2346 C C . PRO A 1 328 ? 8.858 -7.739 -59.417 1.00 54.56 328 PRO A C 1
ATOM 2348 O O . PRO A 1 328 ? 8.754 -8.457 -58.427 1.00 54.56 328 PRO A O 1
ATOM 2351 N N . GLU A 1 329 ? 8.154 -6.629 -59.608 1.00 46.53 329 GLU A N 1
ATOM 2352 C CA . GLU A 1 329 ? 7.123 -6.028 -58.765 1.00 46.53 329 GLU A CA 1
ATOM 2353 C C . GLU A 1 329 ? 6.024 -7.044 -58.364 1.00 46.53 329 GLU A C 1
ATOM 2355 O O . GLU A 1 329 ? 5.285 -7.525 -59.232 1.00 46.53 329 GLU A O 1
ATOM 2360 N N . PRO A 1 330 ? 5.864 -7.393 -57.072 1.00 49.25 330 PRO A N 1
ATOM 2361 C CA . PRO A 1 330 ? 4.689 -8.120 -56.624 1.00 49.25 330 PRO A CA 1
ATOM 2362 C C . PRO A 1 330 ? 3.511 -7.149 -56.509 1.00 49.25 330 PRO A C 1
ATOM 2364 O O . PRO A 1 330 ? 3.538 -6.184 -55.746 1.00 49.25 330 PRO A O 1
ATOM 2367 N N . ALA A 1 331 ? 2.453 -7.432 -57.270 1.00 45.88 331 ALA A N 1
ATOM 2368 C CA . ALA A 1 331 ? 1.176 -6.741 -57.177 1.00 45.88 331 ALA A CA 1
ATOM 2369 C C . ALA A 1 331 ? 0.631 -6.830 -55.742 1.00 45.88 331 ALA A C 1
ATOM 2371 O O . ALA A 1 331 ? 0.197 -7.893 -55.289 1.00 45.88 331 ALA A O 1
ATOM 2372 N N . VAL A 1 332 ? 0.647 -5.700 -55.033 1.00 41.75 332 VAL A N 1
ATOM 2373 C CA . VAL A 1 332 ? 0.002 -5.545 -53.730 1.00 41.75 332 VAL A CA 1
ATOM 2374 C C . VAL A 1 332 ? -1.502 -5.686 -53.939 1.00 41.75 332 VAL A C 1
ATOM 2376 O O . VAL A 1 332 ? -2.161 -4.820 -54.517 1.00 41.75 332 VAL A O 1
ATOM 2379 N N . ALA A 1 333 ? -2.048 -6.812 -53.487 1.00 40.72 333 ALA A N 1
ATOM 2380 C CA . ALA A 1 333 ? -3.480 -6.987 -53.345 1.00 40.72 333 ALA A CA 1
ATOM 2381 C C . ALA A 1 333 ? -3.996 -5.946 -52.341 1.00 40.72 333 ALA A C 1
ATOM 2383 O O . ALA A 1 333 ? -3.528 -5.883 -51.205 1.00 40.72 333 ALA A O 1
ATOM 2384 N N . ALA A 1 334 ? -4.945 -5.120 -52.780 1.00 40.44 334 ALA A N 1
ATOM 2385 C CA . ALA A 1 334 ? -5.612 -4.135 -51.944 1.00 40.44 334 ALA A CA 1
ATOM 2386 C C . ALA A 1 334 ? -6.226 -4.818 -50.710 1.00 40.44 334 ALA A C 1
ATOM 2388 O O . ALA A 1 334 ? -7.167 -5.606 -50.829 1.00 40.44 334 ALA A O 1
ATOM 2389 N N . ALA A 1 335 ? -5.687 -4.511 -49.530 1.00 37.88 335 ALA A N 1
ATOM 2390 C CA . ALA A 1 335 ? -6.330 -4.837 -48.267 1.00 37.88 335 ALA A CA 1
ATOM 2391 C C . ALA A 1 335 ? -7.662 -4.063 -48.161 1.00 37.88 335 ALA A C 1
ATOM 2393 O O . ALA A 1 335 ? -7.748 -2.913 -48.608 1.00 37.88 335 ALA A O 1
ATOM 2394 N N . PRO A 1 336 ? -8.722 -4.672 -47.607 1.00 39.00 336 PRO A N 1
ATOM 2395 C CA . PRO A 1 336 ? -10.036 -4.055 -47.544 1.00 39.00 336 PRO A CA 1
ATOM 2396 C C . PRO A 1 336 ? -10.040 -2.888 -46.546 1.00 39.00 336 PRO A C 1
ATOM 2398 O O . PRO A 1 336 ? -9.822 -3.081 -45.357 1.00 39.00 336 PRO A O 1
ATOM 2401 N N . GLY A 1 337 ? -10.293 -1.688 -47.080 1.00 39.06 337 GLY A N 1
ATOM 2402 C CA . GLY A 1 337 ? -10.772 -0.466 -46.423 1.00 39.06 337 GLY A CA 1
ATOM 2403 C C . GLY A 1 337 ? -10.505 -0.300 -44.927 1.00 39.06 337 GLY A C 1
ATOM 2404 O O . GLY A 1 337 ? -11.368 -0.619 -44.111 1.00 39.06 337 GLY A O 1
ATOM 2405 N N . ALA A 1 338 ? -9.386 0.341 -44.582 1.00 35.84 338 ALA A N 1
ATOM 2406 C CA . ALA A 1 338 ? -9.306 1.075 -43.325 1.00 35.84 338 ALA A CA 1
ATOM 2407 C C . ALA A 1 338 ? -10.400 2.167 -43.331 1.00 35.84 338 ALA A C 1
ATOM 2409 O O . ALA A 1 338 ? -10.520 2.891 -44.328 1.00 35.84 338 ALA A O 1
ATOM 2410 N N . PRO A 1 339 ? -11.233 2.279 -42.282 1.00 38.56 339 PRO A N 1
ATOM 2411 C CA . PRO A 1 339 ? -12.265 3.302 -42.224 1.00 38.56 339 PRO A CA 1
ATOM 2412 C C . PRO A 1 339 ? -11.601 4.680 -42.255 1.00 38.56 339 PRO A C 1
ATOM 2414 O O . PRO A 1 339 ? -10.745 4.987 -41.428 1.00 38.56 339 PRO A O 1
ATOM 2417 N N . ALA A 1 340 ? -11.986 5.502 -43.232 1.00 37.81 340 ALA A N 1
ATOM 2418 C CA . ALA A 1 340 ? -11.606 6.906 -43.268 1.00 37.81 340 ALA A CA 1
ATOM 2419 C C . ALA A 1 340 ? -12.007 7.557 -41.937 1.00 37.81 340 ALA A C 1
ATOM 2421 O O . ALA A 1 340 ? -13.141 7.360 -41.492 1.00 37.81 340 ALA A O 1
ATOM 2422 N N . LEU A 1 341 ? -11.085 8.308 -41.319 1.00 40.81 341 LEU A N 1
ATOM 2423 C CA . LEU A 1 341 ? -11.362 9.129 -40.142 1.00 40.81 341 LEU A CA 1
ATOM 2424 C C . LEU A 1 341 ? -12.602 9.983 -40.428 1.00 40.81 341 LEU A C 1
ATOM 2426 O O . LEU A 1 341 ? -12.547 10.966 -41.167 1.00 40.81 341 LEU A O 1
ATOM 2430 N N . ALA A 1 342 ? -13.742 9.588 -39.867 1.00 41.03 342 ALA A N 1
ATOM 2431 C CA . ALA A 1 342 ? -14.892 10.464 -39.804 1.00 41.03 342 ALA A CA 1
ATOM 2432 C C . ALA A 1 342 ? -14.474 11.662 -38.950 1.00 41.03 342 ALA A C 1
ATOM 2434 O O . ALA A 1 342 ? -13.922 11.470 -37.867 1.00 41.03 342 ALA A O 1
ATOM 2435 N N . ALA A 1 343 ? -14.696 12.878 -39.455 1.00 43.19 343 ALA A N 1
ATOM 2436 C CA . ALA A 1 343 ? -14.471 14.116 -38.721 1.00 43.19 343 ALA A CA 1
ATOM 2437 C C . ALA A 1 343 ? -15.177 14.020 -37.360 1.00 43.19 343 ALA A C 1
ATOM 2439 O O . ALA A 1 343 ? -16.403 14.094 -37.275 1.00 43.19 343 ALA A O 1
ATOM 2440 N N . HIS A 1 344 ? -14.399 13.742 -36.319 1.00 52.00 344 HIS A N 1
ATOM 2441 C CA . HIS A 1 344 ? -14.914 13.479 -34.988 1.00 52.00 344 HIS A CA 1
ATOM 2442 C C . HIS A 1 344 ? -15.151 14.824 -34.312 1.00 52.00 344 HIS A C 1
ATOM 2444 O O . HIS A 1 344 ? -14.263 15.670 -34.340 1.00 52.00 344 HIS A O 1
ATOM 2450 N N . ASP A 1 345 ? -16.337 15.035 -33.740 1.00 49.22 345 ASP A N 1
ATOM 2451 C CA . ASP A 1 345 ? -16.653 16.256 -32.999 1.00 49.22 345 ASP A CA 1
ATOM 2452 C C . ASP A 1 345 ? -15.891 16.261 -31.657 1.00 49.22 345 ASP A C 1
ATOM 2454 O O . ASP A 1 345 ? -16.257 15.504 -30.750 1.00 49.22 345 ASP A O 1
ATOM 2458 N N . PRO A 1 346 ? -14.830 17.079 -31.497 1.00 53.06 346 PRO A N 1
ATOM 2459 C CA . PRO A 1 346 ? -14.033 17.104 -30.272 1.00 53.06 346 PRO A CA 1
ATOM 2460 C C . PRO A 1 346 ? -14.842 17.590 -29.059 1.00 53.06 346 PRO A C 1
ATOM 2462 O O . PRO A 1 346 ? -14.443 17.345 -27.923 1.00 53.06 346 PRO A O 1
ATOM 2465 N N . ALA A 1 347 ? -15.992 18.244 -29.269 1.00 51.31 347 ALA A N 1
ATOM 2466 C CA . ALA A 1 347 ? -16.835 18.731 -28.182 1.00 51.31 347 ALA A CA 1
ATOM 2467 C C . ALA A 1 347 ? -17.662 17.624 -27.499 1.00 51.31 347 ALA A C 1
ATOM 2469 O O . ALA A 1 347 ? -18.114 17.826 -26.372 1.00 51.31 347 ALA A O 1
ATOM 2470 N N . ALA A 1 348 ? -17.867 16.472 -28.149 1.00 57.09 348 ALA A N 1
ATOM 2471 C CA . ALA A 1 348 ? -18.766 15.425 -27.656 1.00 57.09 348 ALA A CA 1
ATOM 2472 C C . ALA A 1 348 ? -18.081 14.359 -26.778 1.00 57.09 348 ALA A C 1
ATOM 2474 O O . ALA A 1 348 ? -18.739 13.770 -25.924 1.00 57.09 348 ALA A O 1
ATOM 2475 N N . ASP A 1 349 ? -16.777 14.122 -26.957 1.00 61.88 349 ASP A N 1
ATOM 2476 C CA . ASP A 1 349 ? -16.105 12.940 -26.390 1.00 61.88 349 ASP A CA 1
ATOM 2477 C C . ASP A 1 349 ? -15.162 13.209 -25.211 1.00 61.88 349 ASP A C 1
ATOM 2479 O O . ASP A 1 349 ? -14.681 12.258 -24.601 1.00 61.88 349 ASP A O 1
ATOM 2483 N N . GLY A 1 350 ? -14.905 14.467 -24.852 1.00 66.56 350 GLY A N 1
ATOM 2484 C CA . GLY A 1 350 ? -13.899 14.817 -23.844 1.00 66.56 350 GLY A CA 1
ATOM 2485 C C . GLY A 1 350 ? -12.488 14.960 -24.426 1.00 66.56 350 GLY A C 1
ATOM 2486 O O . GLY A 1 350 ? -12.274 14.855 -25.633 1.00 66.56 350 GLY A O 1
ATOM 2487 N N . VAL A 1 351 ? -11.511 15.260 -23.563 1.00 69.81 351 VAL A N 1
ATOM 2488 C CA . VAL A 1 351 ? -10.129 15.540 -23.990 1.00 69.81 351 VAL A CA 1
ATOM 2489 C C . VAL A 1 351 ? -9.486 14.264 -24.526 1.00 69.81 351 VAL A C 1
ATOM 2491 O O . VAL A 1 351 ? -9.433 13.252 -23.824 1.00 69.81 351 VAL A O 1
ATOM 2494 N N . ALA A 1 352 ? -8.994 14.336 -25.765 1.00 81.12 352 ALA A N 1
ATOM 2495 C CA . ALA A 1 352 ? -8.280 13.250 -26.417 1.00 81.12 352 ALA A CA 1
ATOM 2496 C C . ALA A 1 352 ? -6.768 13.516 -26.436 1.00 81.12 352 ALA A C 1
ATOM 2498 O O . ALA A 1 352 ? -6.319 14.590 -26.843 1.00 81.12 352 ALA A O 1
ATOM 2499 N N . TRP A 1 353 ? -5.984 12.516 -26.049 1.00 82.56 353 TRP A N 1
ATOM 2500 C CA . TRP A 1 353 ? -4.534 12.483 -26.243 1.00 82.56 353 TRP A CA 1
ATOM 2501 C C . TRP A 1 353 ? -4.185 11.375 -27.222 1.00 82.56 353 TRP A C 1
ATOM 2503 O O . TRP A 1 353 ? -4.847 10.342 -27.243 1.00 82.56 353 TRP A O 1
ATOM 2513 N N . TYR A 1 354 ? -3.140 11.577 -28.014 1.00 83.81 354 TYR A N 1
ATOM 2514 C CA . TYR A 1 354 ? -2.675 10.593 -28.980 1.00 83.81 354 TYR A CA 1
ATOM 2515 C C . TYR A 1 354 ? -1.256 10.189 -28.619 1.00 83.81 354 TYR A C 1
ATOM 2517 O O . TYR A 1 354 ? -0.342 11.009 -28.660 1.00 83.81 354 TYR A O 1
ATOM 2525 N N . VAL A 1 355 ? -1.070 8.924 -28.261 1.00 84.38 355 VAL A N 1
ATOM 2526 C CA . VAL A 1 355 ? 0.260 8.327 -28.120 1.00 84.38 355 VAL A CA 1
ATOM 2527 C C . VAL A 1 355 ? 0.709 7.897 -29.496 1.00 84.38 355 VAL A C 1
ATOM 2529 O O . VAL A 1 355 ? 0.075 7.035 -30.097 1.00 84.38 355 VAL A O 1
ATOM 2532 N N . LEU A 1 356 ? 1.782 8.485 -29.998 1.00 85.56 356 LEU A N 1
ATOM 2533 C CA . LEU A 1 356 ? 2.324 8.166 -31.310 1.00 85.56 356 LEU A CA 1
ATOM 2534 C C . LEU A 1 356 ? 3.299 7.009 -31.170 1.00 85.56 356 LEU A C 1
ATOM 2536 O O . LEU A 1 356 ? 4.229 7.072 -30.360 1.00 85.56 356 LEU A O 1
ATOM 2540 N N . LEU A 1 357 ? 3.084 5.960 -31.953 1.00 83.81 357 LEU A N 1
ATOM 2541 C CA . LEU A 1 357 ? 3.865 4.736 -31.879 1.00 83.81 357 LEU A CA 1
ATOM 2542 C C . LEU A 1 357 ? 4.788 4.610 -33.088 1.00 83.81 357 LEU A C 1
ATOM 2544 O O . LEU A 1 357 ? 4.446 5.001 -34.207 1.00 83.81 357 LEU A O 1
ATOM 2548 N N . ALA A 1 358 ? 5.978 4.060 -32.844 1.00 81.81 358 ALA A N 1
ATOM 2549 C CA . ALA A 1 358 ? 6.948 3.766 -33.895 1.00 81.81 358 ALA A CA 1
ATOM 2550 C C . ALA A 1 358 ? 6.427 2.715 -34.887 1.00 81.81 358 ALA A C 1
ATOM 2552 O O . ALA A 1 358 ? 6.643 2.845 -36.086 1.00 81.81 358 ALA A O 1
ATOM 2553 N N . ASP A 1 359 ? 5.708 1.721 -34.366 1.00 82.75 359 ASP A N 1
ATOM 2554 C CA . ASP A 1 359 ? 5.199 0.562 -35.093 1.00 82.75 359 ASP A CA 1
ATOM 2555 C C . ASP A 1 359 ? 3.707 0.363 -34.797 1.00 82.75 359 ASP A C 1
ATOM 2557 O O . ASP A 1 359 ? 3.191 0.882 -33.804 1.00 82.75 359 ASP A O 1
ATOM 2561 N N . VAL A 1 360 ? 3.005 -0.393 -35.650 1.00 81.50 360 VAL A N 1
ATOM 2562 C CA . VAL A 1 360 ? 1.602 -0.763 -35.411 1.00 81.50 360 VAL A CA 1
ATOM 2563 C C . VAL A 1 360 ? 1.557 -1.946 -34.443 1.00 81.50 360 VAL A C 1
ATOM 2565 O O . VAL A 1 360 ? 1.911 -3.061 -34.836 1.00 81.50 360 VAL A O 1
ATOM 2568 N N . PRO A 1 361 ? 1.115 -1.757 -33.190 1.00 80.69 361 PRO A N 1
ATOM 2569 C CA . PRO A 1 361 ? 0.921 -2.871 -32.279 1.00 80.69 361 PRO A CA 1
ATOM 2570 C C . PRO A 1 361 ? -0.259 -3.726 -32.774 1.00 80.69 361 PRO A C 1
ATOM 2572 O O . PRO A 1 361 ? -1.242 -3.185 -33.287 1.00 80.69 361 PRO A O 1
ATOM 2575 N N . PRO A 1 362 ? -0.211 -5.057 -32.615 1.00 74.50 362 PRO A N 1
ATOM 2576 C CA . PRO A 1 362 ? -1.269 -5.932 -33.117 1.00 74.50 362 PRO A CA 1
ATOM 2577 C C . PRO A 1 362 ? -2.589 -5.779 -32.346 1.00 74.50 362 PRO A C 1
ATOM 2579 O O . PRO A 1 362 ? -3.652 -6.023 -32.912 1.00 74.50 362 PRO A O 1
ATOM 2582 N N . THR A 1 363 ? -2.547 -5.373 -31.071 1.00 82.12 363 THR A N 1
ATOM 2583 C CA . THR A 1 363 ? -3.742 -5.104 -30.251 1.00 82.12 363 THR A CA 1
ATOM 2584 C C . THR A 1 363 ? -3.482 -3.949 -29.287 1.00 82.12 363 THR A C 1
ATOM 2586 O O . THR A 1 363 ? -2.328 -3.636 -28.980 1.00 82.12 363 THR A O 1
ATOM 2589 N N . LEU A 1 364 ? -4.548 -3.344 -28.749 1.00 78.69 364 LEU A N 1
ATOM 2590 C CA . LEU A 1 364 ? -4.428 -2.337 -27.691 1.00 78.69 364 LEU A CA 1
ATOM 2591 C C . LEU A 1 364 ? -3.728 -2.911 -26.453 1.00 78.69 364 LEU A C 1
ATOM 2593 O O . LEU A 1 364 ? -2.944 -2.224 -25.805 1.00 78.69 364 LEU A O 1
ATOM 2597 N N . GLY A 1 365 ? -3.969 -4.190 -26.163 1.00 75.81 365 GLY A N 1
ATOM 2598 C CA . GLY A 1 365 ? -3.331 -4.896 -25.065 1.00 75.81 365 GLY A CA 1
ATOM 2599 C C . GLY A 1 365 ? -1.800 -4.914 -25.150 1.00 75.81 365 GLY A C 1
ATOM 2600 O O . GLY A 1 365 ? -1.150 -4.794 -24.123 1.00 75.81 365 GLY A O 1
ATOM 2601 N N . HIS A 1 366 ? -1.206 -4.947 -26.350 1.00 78.12 366 HIS A N 1
ATOM 2602 C CA . HIS A 1 366 ? 0.256 -4.875 -26.500 1.00 78.12 366 HIS A CA 1
ATOM 2603 C C . HIS A 1 366 ? 0.822 -3.499 -26.132 1.00 78.12 366 HIS A C 1
ATOM 2605 O O . HIS A 1 366 ? 1.925 -3.421 -25.610 1.00 78.12 366 HIS A O 1
ATOM 2611 N N . VAL A 1 367 ? 0.061 -2.422 -26.351 1.00 75.69 367 VAL A N 1
ATOM 2612 C CA . VAL A 1 367 ? 0.443 -1.076 -25.888 1.00 75.69 367 VAL A CA 1
ATOM 2613 C C . VAL A 1 367 ? 0.220 -0.944 -24.389 1.00 75.69 367 VAL A C 1
ATOM 2615 O O . VAL A 1 367 ? 1.030 -0.366 -23.671 1.00 75.69 367 VAL A O 1
ATOM 2618 N N . MET A 1 368 ? -0.889 -1.505 -23.906 1.00 76.50 368 MET A N 1
ATOM 2619 C CA . MET A 1 368 ? -1.239 -1.466 -22.496 1.00 76.50 368 MET A CA 1
ATOM 2620 C C . MET A 1 368 ? -0.343 -2.349 -21.638 1.00 76.50 368 MET A C 1
ATOM 2622 O O . MET A 1 368 ? -0.273 -2.103 -20.442 1.00 76.50 368 MET A O 1
ATOM 2626 N N . ASN A 1 369 ? 0.347 -3.341 -22.204 1.00 76.00 369 ASN A N 1
ATOM 2627 C CA . ASN A 1 369 ? 1.253 -4.207 -21.449 1.00 76.00 369 ASN A CA 1
ATOM 2628 C C . ASN A 1 369 ? 2.373 -3.413 -20.780 1.00 76.00 369 ASN A C 1
ATOM 2630 O O . ASN A 1 369 ? 2.746 -3.719 -19.654 1.00 76.00 369 ASN A O 1
ATOM 2634 N N . ASP A 1 370 ? 2.819 -2.343 -21.433 1.00 69.56 370 ASP A N 1
ATOM 2635 C CA . ASP A 1 370 ? 3.864 -1.469 -20.909 1.00 69.56 370 ASP A CA 1
ATOM 2636 C C . ASP A 1 370 ? 3.311 -0.413 -19.931 1.00 69.56 370 ASP A C 1
ATOM 2638 O O . ASP A 1 370 ? 4.034 0.057 -19.057 1.00 69.56 370 ASP A O 1
ATOM 2642 N N . LEU A 1 371 ? 2.025 -0.053 -20.044 1.00 65.12 371 LEU A N 1
ATOM 2643 C CA . LEU A 1 371 ? 1.367 0.950 -19.192 1.00 65.12 371 LEU A CA 1
ATOM 2644 C C . LEU A 1 371 ? 0.742 0.358 -17.930 1.00 65.12 371 LEU A C 1
ATOM 2646 O O . LEU A 1 371 ? 0.886 0.880 -16.831 1.00 65.12 371 LEU A O 1
ATOM 2650 N N . MET A 1 372 ? -0.034 -0.706 -18.106 1.00 69.56 372 MET A N 1
ATOM 2651 C CA . MET A 1 372 ? -0.836 -1.362 -17.082 1.00 69.56 372 MET A CA 1
ATOM 2652 C C . MET A 1 372 ? -0.857 -2.869 -17.367 1.00 69.56 372 MET A C 1
ATOM 2654 O O . MET A 1 372 ? -1.870 -3.389 -17.854 1.00 69.56 372 MET A O 1
ATOM 2658 N N . PRO A 1 373 ? 0.234 -3.587 -17.029 1.00 61.47 373 PRO A N 1
ATOM 2659 C CA . PRO A 1 373 ? 0.404 -5.006 -17.351 1.00 61.47 373 PRO A CA 1
ATOM 2660 C C . PRO A 1 373 ? -0.794 -5.883 -16.940 1.00 61.47 373 PRO A C 1
ATOM 2662 O O . PRO A 1 373 ? -1.144 -6.836 -17.625 1.00 61.47 373 PRO A O 1
ATOM 2665 N N . ASN A 1 374 ? -1.492 -5.511 -15.857 1.00 55.62 374 ASN A N 1
ATOM 2666 C CA . ASN A 1 374 ? -2.660 -6.237 -15.336 1.00 55.62 374 ASN A CA 1
ATOM 2667 C C . ASN A 1 374 ? -3.890 -6.182 -16.240 1.00 55.62 374 ASN A C 1
ATOM 2669 O O . ASN A 1 374 ? -4.667 -7.128 -16.280 1.00 55.62 374 ASN A O 1
ATOM 2673 N N . TYR A 1 375 ? -4.095 -5.057 -16.920 1.00 61.97 375 TYR A N 1
ATOM 2674 C CA . TYR A 1 375 ? -5.263 -4.840 -17.772 1.00 61.97 375 TYR A CA 1
ATOM 2675 C C . TYR A 1 375 ? -4.970 -5.246 -19.223 1.00 61.97 375 TYR A C 1
ATOM 2677 O O . TYR A 1 375 ? -5.856 -5.634 -19.984 1.00 61.97 375 TYR A O 1
ATOM 2685 N N . ALA A 1 376 ? -3.690 -5.206 -19.590 1.00 62.81 376 ALA A N 1
ATOM 2686 C CA . ALA A 1 376 ? -3.188 -5.577 -20.897 1.00 62.81 376 ALA A CA 1
ATOM 2687 C C . ALA A 1 376 ? -3.557 -7.000 -21.302 1.00 62.81 376 ALA A C 1
ATOM 2689 O O . ALA A 1 376 ? -4.023 -7.198 -22.417 1.00 62.81 376 ALA A O 1
ATOM 2690 N N . GLN A 1 377 ? -3.399 -7.974 -20.404 1.00 66.88 377 GLN A N 1
ATOM 2691 C CA . GLN A 1 377 ? -3.588 -9.382 -20.746 1.00 66.88 377 GLN A CA 1
ATOM 2692 C C . GLN A 1 377 ? -5.030 -9.695 -21.173 1.00 66.88 377 GLN A C 1
ATOM 2694 O O . GLN A 1 377 ? -5.228 -10.361 -22.186 1.00 66.88 377 GLN A O 1
ATOM 2699 N N . HIS A 1 378 ? -6.024 -9.102 -20.505 1.00 64.88 378 HIS A N 1
ATOM 2700 C CA . HIS A 1 378 ? -7.430 -9.192 -20.912 1.00 64.88 378 HIS A CA 1
ATOM 2701 C C . HIS A 1 378 ? -7.659 -8.592 -22.311 1.00 64.88 378 HIS A C 1
ATOM 2703 O O . HIS A 1 378 ? -8.280 -9.211 -23.171 1.00 64.88 378 HIS A O 1
ATOM 2709 N N . LEU A 1 379 ? -7.091 -7.412 -22.588 1.00 64.12 379 LEU A N 1
ATOM 2710 C CA . LEU A 1 379 ? -7.203 -6.759 -23.900 1.00 64.12 379 LEU A CA 1
ATOM 2711 C C . LEU A 1 379 ? -6.408 -7.474 -25.012 1.00 64.12 379 LEU A C 1
ATOM 2713 O O . LEU A 1 379 ? -6.765 -7.367 -26.187 1.00 64.12 379 LEU A O 1
ATOM 2717 N N . ILE A 1 380 ? -5.321 -8.178 -24.672 1.00 66.75 380 ILE A N 1
ATOM 2718 C CA . ILE A 1 380 ? -4.560 -9.028 -25.600 1.00 66.75 380 ILE A CA 1
ATOM 2719 C C . ILE A 1 380 ? -5.408 -10.238 -25.997 1.00 66.75 380 ILE A C 1
ATOM 2721 O O . ILE A 1 380 ? -5.535 -10.512 -27.191 1.00 66.75 380 ILE A O 1
ATOM 2725 N N . GLU A 1 381 ? -6.000 -10.929 -25.021 1.00 70.19 381 GLU A N 1
ATOM 2726 C CA . GLU A 1 381 ? -6.838 -12.114 -25.241 1.00 70.19 381 GLU A CA 1
ATOM 2727 C C . GLU A 1 381 ? -8.081 -11.794 -26.079 1.00 70.19 381 GLU A C 1
ATOM 2729 O O . GLU A 1 381 ? -8.430 -12.549 -26.986 1.00 70.19 381 GLU A O 1
ATOM 2734 N N . GLU A 1 382 ? -8.697 -10.634 -25.848 1.00 73.75 382 GLU A N 1
ATOM 2735 C CA . GLU A 1 382 ? -9.859 -10.167 -26.612 1.00 73.75 382 GLU A CA 1
ATOM 2736 C C . GLU A 1 382 ? -9.508 -9.583 -27.989 1.00 73.75 382 GLU A C 1
ATOM 2738 O O . GLU A 1 382 ? -10.405 -9.211 -28.746 1.00 73.75 382 GLU A O 1
ATOM 2743 N N . GLN A 1 383 ? -8.216 -9.477 -28.325 1.00 76.94 383 GLN A N 1
ATOM 2744 C CA . GLN A 1 383 ? -7.726 -8.760 -29.508 1.00 76.94 383 GLN A CA 1
ATOM 2745 C C . GLN A 1 383 ? -8.327 -7.354 -29.643 1.00 76.94 383 GLN A C 1
ATOM 2747 O O . GLN A 1 383 ? -8.583 -6.857 -30.742 1.00 76.94 383 GLN A O 1
ATOM 2752 N N . ALA A 1 384 ? -8.577 -6.709 -28.508 1.00 77.94 384 ALA A N 1
ATOM 2753 C CA . ALA A 1 384 ? -9.357 -5.495 -28.469 1.00 77.94 384 ALA A CA 1
ATOM 2754 C C . ALA A 1 384 ? -8.581 -4.337 -29.117 1.00 77.94 384 ALA A C 1
ATOM 2756 O O . ALA A 1 384 ? -7.409 -4.092 -28.817 1.00 77.94 384 ALA A O 1
ATOM 2757 N N . THR A 1 385 ? -9.245 -3.596 -30.004 1.00 80.19 385 THR A N 1
ATOM 2758 C CA . THR A 1 385 ? -8.763 -2.302 -30.521 1.00 80.19 385 THR A CA 1
ATOM 2759 C C . THR A 1 385 ? -9.293 -1.129 -29.696 1.00 80.19 385 THR A C 1
ATOM 2761 O O . THR A 1 385 ? -8.884 0.008 -29.906 1.00 80.19 385 THR A O 1
ATOM 2764 N N . THR A 1 386 ? -10.197 -1.396 -28.752 1.00 82.12 386 THR A N 1
ATOM 2765 C CA . THR A 1 386 ? -10.804 -0.428 -27.831 1.00 82.12 386 THR A CA 1
ATOM 2766 C C . THR A 1 386 ? -10.896 -1.024 -26.433 1.00 82.12 386 THR A C 1
ATOM 2768 O O . THR A 1 386 ? -11.209 -2.203 -26.316 1.00 82.12 386 THR A O 1
ATOM 2771 N N . GLY A 1 387 ? -10.693 -0.238 -25.378 1.00 83.06 387 GLY A N 1
ATOM 2772 C CA . GLY A 1 387 ? -10.814 -0.718 -23.996 1.00 83.06 387 GLY A CA 1
ATOM 2773 C C . GLY A 1 387 ? -11.068 0.414 -23.006 1.00 83.06 387 GLY A C 1
ATOM 2774 O O . GLY A 1 387 ? -10.767 1.566 -23.305 1.00 83.06 387 GLY A O 1
ATOM 2775 N N . GLU A 1 388 ? -11.620 0.100 -21.834 1.00 81.62 388 GLU A N 1
ATOM 2776 C CA . GLU A 1 388 ? -11.843 1.074 -20.757 1.00 81.62 388 GLU A CA 1
ATOM 2777 C C . GLU A 1 388 ? -11.058 0.695 -19.516 1.00 81.62 388 GLU A C 1
ATOM 2779 O O . GLU A 1 388 ? -11.383 -0.268 -18.832 1.00 81.62 388 GLU A O 1
ATOM 2784 N N . VAL A 1 389 ? -10.042 1.480 -19.189 1.00 75.00 389 VAL A N 1
ATOM 2785 C CA . VAL A 1 389 ? -9.189 1.184 -18.048 1.00 75.00 389 VAL A CA 1
ATOM 2786 C C . VAL A 1 389 ? -9.616 2.035 -16.856 1.00 75.00 389 VAL A C 1
ATOM 2788 O O . VAL A 1 389 ? -9.565 3.265 -16.954 1.00 75.00 389 VAL A O 1
ATOM 2791 N N . PRO A 1 390 ? -10.049 1.433 -15.732 1.00 73.00 390 PRO A N 1
ATOM 2792 C CA . PRO A 1 390 ? -10.331 2.194 -14.526 1.00 73.00 390 PRO A CA 1
ATOM 2793 C C . PRO A 1 390 ? -9.035 2.829 -14.016 1.00 73.00 390 PRO A C 1
ATOM 2795 O O . PRO A 1 390 ? -8.001 2.170 -13.919 1.00 73.00 390 PRO A O 1
ATOM 2798 N N . TYR A 1 391 ? -9.093 4.118 -13.697 1.00 69.75 391 TYR A N 1
ATOM 2799 C CA . TYR A 1 391 ? -7.972 4.847 -13.122 1.00 69.75 391 TYR A CA 1
ATOM 2800 C C . TYR A 1 391 ? -8.213 4.982 -11.612 1.00 69.75 391 TYR A C 1
ATOM 2802 O O . TYR A 1 391 ? -9.021 5.810 -11.176 1.00 69.75 391 TYR A O 1
ATOM 2810 N N . GLU A 1 392 ? -7.562 4.097 -10.844 1.00 57.28 392 GLU A N 1
ATOM 2811 C CA . GLU A 1 392 ? -7.965 3.651 -9.493 1.00 57.28 392 GLU A CA 1
ATOM 2812 C C . GLU A 1 392 ? -8.104 4.766 -8.436 1.00 57.28 392 GLU A C 1
ATOM 2814 O O . GLU A 1 392 ? -8.857 4.595 -7.481 1.00 57.28 392 GLU A O 1
ATOM 2819 N N . ASP A 1 393 ? -7.528 5.952 -8.658 1.00 57.44 393 ASP A N 1
ATOM 2820 C CA . ASP A 1 393 ? -7.540 7.049 -7.678 1.00 57.44 393 ASP A CA 1
ATOM 2821 C C . ASP A 1 393 ? -8.454 8.246 -8.017 1.00 57.44 393 ASP A C 1
ATOM 2823 O O . ASP A 1 393 ? -8.601 9.151 -7.195 1.00 57.44 393 ASP A O 1
ATOM 2827 N N . GLN A 1 394 ? -9.063 8.322 -9.212 1.00 55.97 394 GLN A N 1
ATOM 2828 C CA . GLN A 1 394 ? -9.652 9.591 -9.711 1.00 55.97 394 GLN A CA 1
ATOM 2829 C C . GLN A 1 394 ? -11.141 9.544 -10.084 1.00 55.97 394 GLN A C 1
ATOM 2831 O O . GLN A 1 394 ? -11.644 10.501 -10.675 1.00 55.97 394 GLN A O 1
ATOM 2836 N N . GLN A 1 395 ? -11.866 8.463 -9.775 1.00 67.19 395 GLN A N 1
ATOM 2837 C CA . GLN A 1 395 ? -13.249 8.270 -10.253 1.00 67.19 395 GLN A CA 1
ATOM 2838 C C . GLN A 1 395 ? -13.384 8.459 -11.783 1.00 67.19 395 GLN A C 1
ATOM 2840 O O . GLN A 1 395 ? -14.396 8.955 -12.281 1.00 67.19 395 GLN A O 1
ATOM 2845 N N . ALA A 1 396 ? -12.350 8.087 -12.541 1.00 67.31 396 ALA A N 1
ATOM 2846 C CA . ALA A 1 396 ? -12.300 8.223 -13.992 1.00 67.31 396 ALA A CA 1
ATOM 2847 C C . ALA A 1 396 ? -11.919 6.888 -14.641 1.00 67.31 396 ALA A C 1
ATOM 2849 O O . ALA A 1 396 ? -11.196 6.083 -14.056 1.00 67.31 396 ALA A O 1
ATOM 2850 N N . ALA A 1 397 ? -12.398 6.672 -15.860 1.00 76.62 397 ALA A N 1
ATOM 2851 C CA . ALA A 1 397 ? -11.946 5.624 -16.758 1.00 76.62 397 ALA A CA 1
ATOM 2852 C C . ALA A 1 397 ? -11.231 6.252 -17.959 1.00 76.62 397 ALA A C 1
ATOM 2854 O O . ALA A 1 397 ? -11.638 7.290 -18.492 1.00 76.62 397 ALA A O 1
ATOM 2855 N N . LEU A 1 398 ? -10.156 5.608 -18.396 1.00 77.06 398 LEU A N 1
ATOM 2856 C CA . LEU A 1 398 ? -9.475 5.915 -19.642 1.00 77.06 398 LEU A CA 1
ATOM 2857 C C . LEU A 1 398 ? -10.061 5.036 -20.737 1.00 77.06 398 LEU A C 1
ATOM 2859 O O . LEU A 1 398 ? -9.815 3.833 -20.777 1.00 77.06 398 LEU A O 1
ATOM 2863 N N . HIS A 1 399 ? -10.831 5.645 -21.629 1.00 80.88 399 HIS A N 1
ATOM 2864 C CA . HIS A 1 399 ? -11.269 4.993 -22.849 1.00 80.88 399 HIS A CA 1
ATOM 2865 C C . HIS A 1 399 ? -10.141 5.071 -23.876 1.00 80.88 399 HIS A C 1
ATOM 2867 O O . HIS A 1 399 ? -9.734 6.148 -24.308 1.00 80.88 399 HIS A O 1
ATOM 2873 N N . LEU A 1 400 ? -9.610 3.920 -24.249 1.00 82.19 400 LEU A N 1
ATOM 2874 C CA . LEU A 1 400 ? -8.484 3.771 -25.152 1.00 82.19 400 LEU A CA 1
ATOM 2875 C C . LEU A 1 400 ? -8.977 3.248 -26.494 1.00 82.19 400 LEU A C 1
ATOM 2877 O O . LEU A 1 400 ? -9.806 2.343 -26.555 1.00 82.19 400 LEU A O 1
ATOM 2881 N N . THR A 1 401 ? -8.442 3.782 -27.582 1.00 84.75 401 THR A N 1
ATOM 2882 C CA . THR A 1 401 ? -8.702 3.300 -28.937 1.00 84.75 401 THR A CA 1
ATOM 2883 C C . THR A 1 401 ? -7.394 3.260 -29.707 1.00 84.75 401 THR A C 1
ATOM 2885 O O . THR A 1 401 ? -6.765 4.294 -29.921 1.00 84.75 401 THR A O 1
ATOM 2888 N N . LEU A 1 402 ? -6.990 2.071 -30.145 1.00 82.75 402 LEU A N 1
ATOM 2889 C CA . LEU A 1 402 ? -5.895 1.915 -31.088 1.00 82.75 402 LEU A CA 1
ATOM 2890 C C . LEU A 1 402 ? -6.372 2.364 -32.471 1.00 82.75 402 LEU A C 1
ATOM 2892 O O . LEU A 1 402 ? -7.361 1.858 -33.002 1.00 82.75 402 LEU A O 1
ATOM 2896 N N . GLN A 1 403 ? -5.666 3.328 -33.038 1.00 83.75 403 GLN A N 1
ATOM 2897 C CA . GLN A 1 403 ? -5.930 3.897 -34.346 1.00 83.75 403 GLN A CA 1
ATOM 2898 C C . GLN A 1 403 ? -4.765 3.600 -35.287 1.00 83.75 403 GLN A C 1
ATOM 2900 O O . GLN A 1 403 ? -3.615 3.443 -34.870 1.00 83.75 403 GLN A O 1
ATOM 2905 N N . GLY A 1 404 ? -5.086 3.519 -36.578 1.00 78.44 404 GLY A N 1
ATOM 2906 C CA . GLY A 1 404 ? -4.085 3.466 -37.637 1.00 78.44 404 GLY A CA 1
ATOM 2907 C C . GLY A 1 404 ? -3.264 4.763 -37.726 1.00 78.44 404 GLY A C 1
ATOM 2908 O O . GLY A 1 404 ? -3.321 5.601 -36.823 1.00 78.44 404 GLY A O 1
ATOM 2909 N N . PRO A 1 405 ? -2.497 4.948 -38.811 1.00 74.56 405 PRO A N 1
ATOM 2910 C CA . PRO A 1 405 ? -1.684 6.145 -38.989 1.00 74.56 405 PRO A CA 1
ATOM 2911 C C . PRO A 1 405 ? -2.543 7.412 -38.910 1.00 74.56 405 PRO A C 1
ATOM 2913 O O . PRO A 1 405 ? -3.630 7.486 -39.492 1.00 74.56 405 PRO A O 1
ATOM 2916 N N . VAL A 1 406 ? -2.045 8.404 -38.171 1.00 76.19 406 VAL A N 1
ATOM 2917 C CA . VAL A 1 406 ? -2.687 9.713 -38.015 1.00 76.19 406 VAL A CA 1
ATOM 2918 C C . VAL A 1 406 ? -2.353 10.539 -39.261 1.00 76.19 406 VAL A C 1
ATOM 2920 O O . VAL A 1 406 ? -1.168 10.759 -39.516 1.00 76.19 406 VAL A O 1
ATOM 2923 N N . PRO A 1 407 ? -3.338 10.989 -40.064 1.00 71.62 407 PRO A N 1
ATOM 2924 C CA . PRO A 1 407 ? -3.075 11.691 -41.325 1.00 71.62 407 PRO A CA 1
ATOM 2925 C C . PRO A 1 407 ? -2.198 12.937 -41.175 1.00 71.62 407 PRO A C 1
ATOM 2927 O O . PRO A 1 407 ? -1.432 13.266 -42.078 1.00 71.62 407 PRO A O 1
ATOM 2930 N N . GLU A 1 408 ? -2.312 13.625 -40.039 1.00 71.56 408 GLU A N 1
ATOM 2931 C CA . GLU A 1 408 ? -1.543 14.819 -39.700 1.00 71.56 408 GLU A CA 1
ATOM 2932 C C . GLU A 1 408 ? -0.072 14.523 -39.365 1.00 71.56 408 GLU A C 1
ATOM 2934 O O . GLU A 1 408 ? 0.735 15.450 -39.349 1.00 71.56 408 GLU A O 1
ATOM 2939 N N . LEU A 1 409 ? 0.278 13.257 -39.105 1.00 70.38 409 LEU A N 1
ATOM 2940 C CA . LEU A 1 409 ? 1.612 12.806 -38.701 1.00 70.38 409 LEU A CA 1
ATOM 2941 C C . LEU A 1 409 ? 1.989 11.494 -39.427 1.00 70.38 409 LEU A C 1
ATOM 2943 O O . LEU A 1 409 ? 2.068 10.428 -38.804 1.00 70.38 409 LEU A O 1
ATOM 2947 N N . PRO A 1 410 ? 2.183 11.541 -40.759 1.00 71.94 410 PRO A N 1
ATOM 2948 C CA . PRO A 1 410 ? 2.370 10.358 -41.604 1.00 71.94 410 PRO A CA 1
ATOM 2949 C C . PRO A 1 410 ? 3.649 9.560 -41.303 1.00 71.94 410 PRO A C 1
ATOM 2951 O O . PRO A 1 410 ? 3.780 8.423 -41.751 1.00 71.94 410 PRO A O 1
ATOM 2954 N N . GLU A 1 411 ? 4.598 10.136 -40.567 1.00 74.06 411 GLU A N 1
ATOM 2955 C CA . GLU A 1 411 ? 5.819 9.479 -40.102 1.00 74.06 411 GLU A CA 1
ATOM 2956 C C . GLU A 1 411 ? 5.586 8.429 -39.001 1.00 74.06 411 GLU A C 1
ATOM 2958 O O . GLU A 1 411 ? 6.502 7.665 -38.689 1.00 74.06 411 GLU A O 1
ATOM 2963 N N . HIS A 1 412 ? 4.385 8.365 -38.417 1.00 76.62 412 HIS A N 1
ATOM 2964 C CA . HIS A 1 412 ? 4.038 7.396 -37.379 1.00 76.62 412 HIS A CA 1
ATOM 2965 C C . HIS A 1 412 ? 3.133 6.289 -37.914 1.00 76.62 412 HIS A C 1
ATOM 2967 O O . HIS A 1 412 ? 2.143 6.534 -38.603 1.00 76.62 412 HIS A O 1
ATOM 2973 N N . ALA A 1 413 ? 3.460 5.047 -37.558 1.00 76.94 413 ALA A N 1
ATOM 2974 C CA . ALA A 1 413 ? 2.758 3.875 -38.064 1.00 76.94 413 ALA A CA 1
ATOM 2975 C C . ALA A 1 413 ? 1.355 3.714 -37.446 1.00 76.94 413 ALA A C 1
ATOM 2977 O O . ALA A 1 413 ? 0.430 3.262 -38.122 1.00 76.94 413 ALA A O 1
ATOM 2978 N N . ALA A 1 414 ? 1.187 4.095 -36.175 1.00 85.56 414 ALA A N 1
ATOM 2979 C CA . ALA A 1 414 ? -0.072 4.018 -35.437 1.00 85.56 414 ALA A CA 1
ATOM 2980 C C . ALA A 1 414 ? -0.145 5.072 -34.325 1.00 85.56 414 ALA A C 1
ATOM 2982 O O . ALA A 1 414 ? 0.876 5.626 -33.903 1.00 85.56 414 ALA A O 1
ATOM 2983 N N . ALA A 1 415 ? -1.353 5.298 -33.807 1.00 84.69 415 ALA A N 1
ATOM 2984 C CA . ALA A 1 415 ? -1.551 6.069 -32.588 1.00 84.69 415 ALA A CA 1
ATOM 2985 C C . ALA A 1 415 ? -2.562 5.413 -31.649 1.00 84.69 415 ALA A C 1
ATOM 2987 O O . ALA A 1 415 ? -3.527 4.796 -32.088 1.00 84.69 415 ALA A O 1
ATOM 2988 N N . VAL A 1 416 ? -2.386 5.585 -30.341 1.00 83.00 416 VAL A N 1
ATOM 2989 C CA . VAL A 1 416 ? -3.423 5.249 -29.358 1.00 83.00 416 VAL A CA 1
ATOM 2990 C C . VAL A 1 416 ? -4.108 6.524 -28.912 1.00 83.00 416 VAL A C 1
ATOM 2992 O O . VAL A 1 416 ? -3.487 7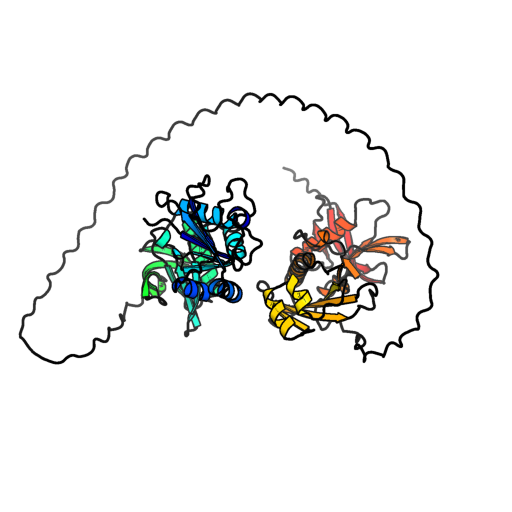.381 -28.285 1.00 83.00 416 VAL A O 1
ATOM 2995 N N . ARG A 1 417 ? -5.400 6.637 -29.222 1.00 86.06 417 ARG A N 1
ATOM 2996 C CA . ARG A 1 417 ? -6.265 7.694 -28.708 1.00 86.06 417 ARG A CA 1
ATOM 2997 C C . ARG A 1 417 ? -6.681 7.332 -27.284 1.00 86.06 417 ARG A C 1
ATOM 2999 O O . ARG A 1 417 ? -7.345 6.324 -27.064 1.00 86.06 417 ARG A O 1
ATOM 3006 N N . LEU A 1 418 ? -6.305 8.170 -26.332 1.00 81.75 418 LEU A N 1
ATOM 3007 C CA . LEU A 1 418 ? -6.735 8.142 -24.940 1.00 81.75 418 LEU A CA 1
ATOM 3008 C C . LEU A 1 418 ? -7.828 9.186 -24.759 1.00 81.75 418 LEU A C 1
ATOM 3010 O O . LEU A 1 418 ? -7.617 10.348 -25.094 1.00 81.75 418 LEU A O 1
ATOM 3014 N N . VAL A 1 419 ? -8.965 8.798 -24.200 1.00 81.94 419 VAL A N 1
ATOM 3015 C CA . VAL A 1 419 ? -10.071 9.696 -23.875 1.00 81.94 419 VAL A CA 1
ATOM 3016 C C . VAL A 1 419 ? -10.435 9.513 -22.412 1.00 81.94 419 VAL A C 1
ATOM 3018 O O . VAL A 1 419 ? -10.790 8.423 -21.971 1.00 81.94 419 VAL A O 1
ATOM 3021 N N . ALA A 1 420 ? -10.356 10.593 -21.646 1.00 75.31 420 ALA A N 1
ATOM 3022 C CA . ALA A 1 420 ? -10.744 10.584 -20.244 1.00 75.31 420 ALA A CA 1
ATOM 3023 C C . ALA A 1 420 ? -12.258 10.682 -20.090 1.00 75.31 420 ALA A C 1
ATOM 3025 O O . ALA A 1 420 ? -12.853 11.676 -20.511 1.00 75.31 420 ALA A O 1
ATOM 3026 N N . ARG A 1 421 ? -12.870 9.707 -19.417 1.00 77.00 421 ARG A N 1
ATOM 3027 C CA . ARG A 1 421 ? -14.295 9.729 -19.080 1.00 77.00 421 ARG A CA 1
ATOM 3028 C C . ARG A 1 421 ? -14.484 9.615 -17.569 1.00 77.00 421 ARG A C 1
ATOM 3030 O O . ARG A 1 421 ? -13.968 8.680 -16.965 1.00 77.00 421 ARG A O 1
ATOM 3037 N N . PRO A 1 422 ? -15.209 10.537 -16.924 1.00 71.25 422 PRO A N 1
ATOM 3038 C CA . PRO A 1 422 ? -15.643 10.344 -15.544 1.00 71.25 422 PRO A CA 1
ATOM 3039 C C . PRO A 1 422 ? -16.526 9.103 -15.414 1.00 71.25 422 PRO A C 1
ATOM 3041 O O . PRO A 1 422 ? -17.357 8.841 -16.284 1.00 71.25 422 PRO A O 1
ATOM 3044 N N . LEU A 1 423 ? -16.373 8.354 -14.320 1.00 68.75 423 LEU A N 1
ATOM 3045 C CA . LEU A 1 423 ? -17.183 7.156 -14.057 1.00 68.75 423 LEU A CA 1
ATOM 3046 C C . LEU A 1 423 ? -18.663 7.486 -13.815 1.00 68.75 423 LEU A C 1
ATOM 3048 O O . LEU A 1 423 ? -19.525 6.632 -14.000 1.00 68.75 423 LEU A O 1
ATOM 3052 N N . ASP A 1 424 ? -18.967 8.719 -13.411 1.00 74.38 424 ASP A N 1
ATOM 3053 C CA . ASP A 1 424 ? -20.325 9.208 -13.164 1.00 74.38 424 ASP A CA 1
ATOM 3054 C C . ASP A 1 424 ? -21.011 9.782 -14.420 1.00 74.38 424 ASP A C 1
ATOM 3056 O O . ASP A 1 424 ? -22.148 10.248 -14.344 1.00 74.38 424 ASP A O 1
ATOM 3060 N N . GLY A 1 425 ? -20.339 9.752 -15.579 1.00 73.94 425 GLY A N 1
ATOM 3061 C CA . GLY A 1 425 ? -20.842 10.324 -16.831 1.00 73.94 425 GLY A CA 1
ATOM 3062 C C . GLY A 1 425 ? -20.880 11.857 -16.854 1.00 73.94 425 GLY A C 1
ATOM 3063 O O . GLY A 1 425 ? -21.447 12.436 -17.783 1.00 73.94 425 GLY A O 1
ATOM 3064 N N . GLY A 1 426 ? -20.302 12.526 -15.850 1.00 74.12 426 GLY A N 1
ATOM 3065 C CA . GLY A 1 426 ? -20.156 13.978 -15.818 1.00 74.12 426 GLY A CA 1
ATOM 3066 C C . GLY A 1 426 ? -19.080 14.492 -16.780 1.00 74.12 426 GLY A C 1
ATOM 3067 O O . GLY A 1 426 ? -18.345 13.731 -17.406 1.00 74.12 426 GLY A O 1
ATOM 3068 N N . SER A 1 427 ? -18.951 15.816 -16.895 1.00 66.44 427 SER A N 1
ATOM 3069 C CA . SER A 1 427 ? -17.765 16.420 -17.514 1.00 66.44 427 SER A CA 1
ATOM 3070 C C . SER A 1 427 ? -16.615 16.421 -16.500 1.00 66.44 427 SER A C 1
ATOM 3072 O O . SER A 1 427 ? -16.823 16.864 -15.367 1.00 66.44 427 SER A O 1
ATOM 3074 N N . PRO A 1 428 ? -15.402 15.965 -16.861 1.00 64.69 428 PRO A N 1
ATOM 3075 C CA . PRO A 1 428 ? -14.300 15.911 -15.911 1.00 64.69 428 PRO A CA 1
ATOM 3076 C C . PRO A 1 428 ? -13.938 17.327 -15.459 1.00 64.69 428 PRO A C 1
ATOM 3078 O O . PRO A 1 428 ? -13.809 18.232 -16.289 1.00 64.69 428 PRO A O 1
ATOM 3081 N N . SER A 1 429 ? -13.765 17.523 -14.147 1.00 72.06 429 SER A N 1
ATOM 3082 C CA . SER A 1 429 ? -13.326 18.811 -13.602 1.00 72.06 429 SER A CA 1
ATOM 3083 C C . SER A 1 429 ? -11.967 19.204 -14.198 1.00 72.06 429 SER A C 1
ATOM 3085 O O . SER A 1 429 ? -11.164 18.340 -14.555 1.00 72.06 429 SER A O 1
ATOM 3087 N N . VAL A 1 430 ? -11.677 20.506 -14.280 1.00 67.12 430 VAL A N 1
ATOM 3088 C CA . VAL A 1 430 ? -10.373 21.001 -14.758 1.00 67.12 430 VAL A CA 1
ATOM 3089 C C . VAL A 1 430 ? -9.231 20.359 -13.966 1.00 67.12 430 VAL A C 1
ATOM 3091 O O . VAL A 1 430 ? -8.272 19.890 -14.565 1.00 67.12 430 VAL A O 1
ATOM 3094 N N . ALA A 1 431 ? -9.369 20.252 -12.642 1.00 63.72 431 ALA A N 1
ATOM 3095 C CA . ALA A 1 431 ? -8.381 19.608 -11.780 1.00 63.72 431 ALA A CA 1
ATOM 3096 C C . ALA A 1 431 ? -8.171 18.121 -12.128 1.00 63.72 431 ALA A C 1
ATOM 3098 O O . ALA A 1 431 ? -7.029 17.679 -12.219 1.00 63.72 431 ALA A O 1
ATOM 3099 N N . ASN A 1 432 ? -9.243 17.372 -12.403 1.00 64.38 432 ASN A N 1
ATOM 3100 C CA . ASN A 1 432 ? -9.143 15.953 -12.761 1.00 64.38 432 ASN A CA 1
ATOM 3101 C C . ASN A 1 432 ? -8.483 15.773 -14.132 1.00 64.38 432 ASN A C 1
ATOM 3103 O O . ASN A 1 432 ? -7.624 14.914 -14.290 1.00 64.38 432 ASN A O 1
ATOM 3107 N N . GLN A 1 433 ? -8.825 16.611 -15.115 1.00 68.69 433 GLN A N 1
ATOM 3108 C CA . GLN A 1 433 ? -8.170 16.595 -16.429 1.00 68.69 433 GLN A CA 1
ATOM 3109 C C . GLN A 1 433 ? -6.673 16.921 -16.319 1.00 68.69 433 GLN A C 1
ATOM 3111 O O . GLN A 1 433 ? -5.853 16.331 -17.019 1.00 68.69 433 GLN A O 1
ATOM 3116 N N . VAL A 1 434 ? -6.321 17.852 -15.426 1.00 65.75 434 VAL A N 1
ATOM 3117 C CA . VAL A 1 434 ? -4.940 18.252 -15.143 1.00 65.75 434 VAL A CA 1
ATOM 3118 C C . VAL A 1 434 ? -4.133 17.108 -14.522 1.00 65.75 434 VAL A C 1
ATOM 3120 O O . VAL A 1 434 ? -3.046 16.786 -15.002 1.00 65.75 434 VAL A O 1
ATOM 3123 N N . LEU A 1 435 ? -4.678 16.469 -13.486 1.00 64.69 435 LEU A N 1
ATOM 3124 C CA . LEU A 1 435 ? -4.040 15.341 -12.806 1.00 64.69 435 LEU A CA 1
ATOM 3125 C C . LEU A 1 435 ? -3.876 14.148 -13.741 1.00 64.69 435 LEU A C 1
ATOM 3127 O O . LEU A 1 435 ? -2.805 13.547 -13.803 1.00 64.69 435 LEU A O 1
ATOM 3131 N N . LEU A 1 436 ? -4.911 13.858 -14.524 1.00 67.69 436 LEU A N 1
ATOM 3132 C CA . LEU A 1 436 ? -4.892 12.766 -15.479 1.00 67.69 436 LEU A CA 1
ATOM 3133 C C . LEU A 1 436 ? -3.878 13.006 -16.603 1.00 67.69 436 LEU A C 1
ATOM 3135 O O . LEU A 1 436 ? -3.174 12.081 -16.983 1.00 67.69 436 LEU A O 1
ATOM 3139 N N . GLN A 1 437 ? -3.725 14.244 -17.088 1.00 71.38 437 GLN A N 1
ATOM 3140 C CA . GLN A 1 437 ? -2.675 14.578 -18.054 1.00 71.38 437 GLN A CA 1
ATOM 3141 C C . GLN A 1 437 ? -1.271 14.314 -17.482 1.00 71.38 437 GLN A C 1
ATOM 3143 O O . GLN A 1 437 ? -0.419 13.779 -18.195 1.00 71.38 437 GLN A O 1
ATOM 3148 N N . GLY A 1 438 ? -1.021 14.678 -16.219 1.00 69.44 438 GLY A N 1
ATOM 3149 C CA . GLY A 1 438 ? 0.259 14.421 -15.550 1.00 69.44 438 GLY A CA 1
ATOM 3150 C C . GLY A 1 438 ? 0.540 12.926 -15.380 1.00 69.44 438 GLY A C 1
ATOM 3151 O O . GLY A 1 438 ? 1.622 12.460 -15.731 1.00 69.44 438 GLY A O 1
ATOM 3152 N N . ALA A 1 439 ? -0.463 12.175 -14.927 1.00 67.12 439 ALA A N 1
ATOM 3153 C CA . ALA A 1 439 ? -0.398 10.726 -14.789 1.00 67.12 439 ALA A CA 1
ATOM 3154 C C . ALA A 1 439 ? -0.128 10.015 -16.120 1.00 67.12 439 ALA A C 1
ATOM 3156 O O . ALA A 1 439 ? 0.829 9.256 -16.236 1.00 67.12 439 ALA A O 1
ATOM 3157 N N . ILE A 1 440 ? -0.934 10.317 -17.143 1.00 70.31 440 ILE A N 1
ATOM 3158 C CA . ILE A 1 440 ? -0.777 9.768 -18.492 1.00 70.31 440 ILE A CA 1
ATOM 3159 C C . ILE A 1 440 ? 0.631 10.067 -19.010 1.00 70.31 440 ILE A C 1
ATOM 3161 O O . ILE A 1 440 ? 1.302 9.165 -19.491 1.00 70.31 440 ILE A O 1
ATOM 3165 N N . SER A 1 441 ? 1.107 11.309 -18.884 1.00 68.06 441 SER A N 1
ATOM 3166 C CA . SER A 1 441 ? 2.446 11.676 -19.362 1.00 68.06 441 SER A CA 1
ATOM 3167 C C . SER A 1 441 ? 3.531 10.841 -18.672 1.00 68.06 441 SER A C 1
ATOM 3169 O O . SER A 1 441 ? 4.354 10.235 -19.354 1.00 68.06 441 SER A O 1
ATOM 3171 N N . SER A 1 442 ? 3.487 10.735 -17.339 1.00 67.62 442 SER A N 1
ATOM 3172 C CA . SER A 1 442 ? 4.481 9.985 -16.563 1.00 67.62 442 SER A CA 1
ATOM 3173 C C . SER A 1 442 ? 4.501 8.489 -16.883 1.00 67.62 442 SER A C 1
ATOM 3175 O O . SER A 1 442 ? 5.567 7.875 -16.842 1.00 67.62 442 SER A O 1
ATOM 3177 N N . GLU A 1 443 ? 3.347 7.890 -17.176 1.00 71.12 443 GLU A N 1
ATOM 3178 C CA . GLU A 1 443 ? 3.268 6.473 -17.541 1.00 71.12 443 GLU A CA 1
ATOM 3179 C C . GLU A 1 443 ? 3.674 6.239 -19.001 1.00 71.12 443 GLU A C 1
ATOM 3181 O O . GLU A 1 443 ? 4.392 5.290 -19.304 1.00 71.12 443 GLU A O 1
ATOM 3186 N N . LEU A 1 444 ? 3.316 7.146 -19.912 1.00 69.06 444 LEU A N 1
ATOM 3187 C CA . LEU A 1 444 ? 3.679 7.042 -21.328 1.00 69.06 444 LEU A CA 1
ATOM 3188 C C . LEU A 1 444 ? 5.182 7.145 -21.579 1.00 69.06 444 LEU A C 1
ATOM 3190 O O . LEU A 1 444 ? 5.681 6.520 -22.513 1.00 69.06 444 LEU A O 1
ATOM 3194 N N . ALA A 1 445 ? 5.913 7.862 -20.722 1.00 66.75 445 ALA A N 1
ATOM 3195 C CA . ALA A 1 445 ? 7.375 7.902 -20.749 1.00 66.75 445 ALA A CA 1
ATOM 3196 C C . ALA A 1 445 ? 8.023 6.512 -20.611 1.00 66.75 445 ALA A C 1
ATOM 3198 O O . ALA A 1 445 ? 9.185 6.337 -20.976 1.00 66.75 445 ALA A O 1
ATOM 3199 N N . LYS A 1 446 ? 7.284 5.534 -20.073 1.00 72.38 446 LYS A N 1
ATOM 3200 C CA . LYS A 1 446 ? 7.758 4.170 -19.831 1.00 72.38 446 LYS A CA 1
ATOM 3201 C C . LYS A 1 446 ? 7.543 3.239 -21.025 1.00 72.38 446 LYS A C 1
ATOM 3203 O O . LYS A 1 446 ? 8.130 2.164 -21.027 1.00 72.38 446 LYS A O 1
ATOM 3208 N N . ILE A 1 447 ? 6.759 3.634 -22.037 1.00 76.81 447 ILE A N 1
ATOM 3209 C CA . ILE A 1 447 ? 6.524 2.814 -23.235 1.00 76.81 447 ILE A CA 1
ATOM 3210 C C . ILE A 1 447 ? 7.703 2.973 -24.209 1.00 76.81 447 ILE A C 1
ATOM 3212 O O . ILE A 1 447 ? 7.842 4.034 -24.823 1.00 76.81 447 ILE A O 1
ATOM 3216 N N . PRO A 1 448 ? 8.509 1.928 -24.472 1.00 76.50 448 PRO A N 1
ATOM 3217 C CA . PRO A 1 448 ? 9.663 2.032 -25.374 1.00 76.50 448 PRO A CA 1
ATOM 3218 C C . PRO A 1 448 ? 9.283 2.349 -26.833 1.00 76.50 448 PRO A C 1
ATOM 3220 O O . PRO A 1 448 ? 10.070 2.934 -27.584 1.00 76.50 448 PRO A O 1
ATOM 3223 N N . ALA A 1 449 ? 8.072 1.956 -27.239 1.00 78.56 449 ALA A N 1
ATOM 3224 C CA . ALA A 1 449 ? 7.521 2.193 -28.571 1.00 78.56 449 ALA A CA 1
ATOM 3225 C C . ALA A 1 449 ? 6.929 3.602 -28.760 1.00 78.56 449 ALA A C 1
ATOM 3227 O O . ALA A 1 449 ? 6.684 4.003 -29.903 1.00 78.56 449 ALA A O 1
ATOM 3228 N N . ALA A 1 450 ? 6.701 4.356 -27.678 1.00 81.88 450 ALA A N 1
ATOM 3229 C CA . ALA A 1 450 ? 6.180 5.712 -27.775 1.00 81.88 450 ALA A CA 1
ATOM 3230 C C . ALA A 1 450 ? 7.247 6.649 -28.361 1.00 81.88 450 ALA A C 1
ATOM 3232 O O . ALA A 1 450 ? 8.386 6.719 -27.899 1.00 81.88 450 ALA A O 1
ATOM 3233 N N . ARG A 1 451 ? 6.874 7.371 -29.418 1.00 82.69 451 ARG A N 1
ATOM 3234 C CA . ARG A 1 451 ? 7.704 8.396 -30.074 1.00 82.69 451 ARG A CA 1
ATOM 3235 C C . ARG A 1 451 ? 7.294 9.807 -29.689 1.00 82.69 451 ARG A C 1
ATOM 3237 O O . ARG A 1 451 ? 8.091 10.731 -29.809 1.00 82.69 451 ARG A O 1
ATOM 3244 N N . GLY A 1 452 ? 6.072 9.959 -29.198 1.00 82.12 452 GLY A N 1
ATOM 3245 C CA . GLY A 1 452 ? 5.613 11.207 -28.633 1.00 82.12 452 GLY A CA 1
ATOM 3246 C C . GLY A 1 452 ? 4.152 11.176 -28.225 1.00 82.12 452 GLY A C 1
ATOM 3247 O O . GLY A 1 452 ? 3.439 10.199 -28.451 1.00 82.12 452 GLY A O 1
ATOM 3248 N N . ILE A 1 453 ? 3.712 12.275 -27.626 1.00 82.44 453 ILE A N 1
ATOM 3249 C CA . ILE A 1 453 ? 2.316 12.532 -27.293 1.00 82.44 453 ILE A CA 1
ATOM 3250 C C . ILE A 1 453 ? 1.866 13.731 -28.111 1.00 82.44 453 ILE A C 1
ATOM 3252 O O . ILE A 1 453 ? 2.405 14.830 -27.961 1.00 82.44 453 ILE A O 1
ATOM 3256 N N . TRP A 1 454 ? 0.859 13.532 -28.949 1.00 82.00 454 TRP A N 1
ATOM 3257 C CA . TRP A 1 454 ? 0.174 14.617 -29.623 1.00 82.00 454 TRP A CA 1
ATOM 3258 C C . TRP A 1 454 ? -1.093 14.997 -28.861 1.00 82.00 454 TRP A C 1
ATOM 3260 O O . TRP A 1 454 ? -1.920 14.156 -28.501 1.00 82.00 454 TRP A O 1
ATOM 3270 N N . ILE A 1 455 ? -1.223 16.293 -28.590 1.00 81.00 455 ILE A N 1
ATOM 3271 C CA . ILE A 1 455 ? -2.376 16.899 -27.930 1.00 81.00 455 ILE A CA 1
ATOM 3272 C C . ILE A 1 455 ? -3.003 17.858 -28.948 1.00 81.00 455 ILE A C 1
ATOM 3274 O O . ILE A 1 455 ? -2.555 19.008 -29.036 1.00 81.00 455 ILE A O 1
ATOM 3278 N N . PRO A 1 456 ? -4.005 17.410 -29.730 1.00 73.62 456 PRO A N 1
ATOM 3279 C CA . PRO A 1 456 ? -4.534 18.174 -30.860 1.00 73.62 456 PRO A CA 1
ATOM 3280 C C . PRO A 1 456 ? -5.004 19.567 -30.452 1.00 73.62 456 PRO A C 1
ATOM 3282 O O . PRO A 1 456 ? -4.627 20.555 -31.073 1.00 73.62 456 PRO A O 1
ATOM 3285 N N . ASP A 1 457 ? -5.725 19.662 -29.332 1.00 69.50 457 ASP A N 1
ATOM 3286 C CA . ASP A 1 457 ? -6.277 20.926 -28.829 1.00 69.50 457 ASP A CA 1
ATOM 3287 C C . ASP A 1 457 ? -5.205 21.952 -28.432 1.00 69.50 457 ASP A C 1
ATOM 3289 O O . ASP A 1 457 ? -5.489 23.146 -28.320 1.00 69.50 457 ASP A O 1
ATOM 3293 N N . GLN A 1 458 ? -3.977 21.498 -28.169 1.00 70.25 458 GLN A N 1
ATOM 3294 C CA . GLN A 1 458 ? -2.843 22.367 -27.852 1.00 70.25 458 GLN A CA 1
ATOM 3295 C C . GLN A 1 458 ? -1.932 22.607 -29.058 1.00 70.25 458 GLN A C 1
ATOM 3297 O O . GLN A 1 458 ? -0.981 23.381 -28.931 1.00 70.25 458 GLN A O 1
ATOM 3302 N N . GLU A 1 459 ? -2.185 21.933 -30.188 1.00 73.19 459 GLU A N 1
ATOM 3303 C CA . GLU A 1 459 ? -1.255 21.811 -31.319 1.00 73.19 459 GLU A CA 1
ATOM 3304 C C . GLU A 1 459 ? 0.162 21.452 -30.845 1.00 73.19 459 GLU A C 1
ATOM 3306 O O . GLU A 1 459 ? 1.163 21.960 -31.350 1.00 73.19 459 GLU A O 1
ATOM 3311 N N . ARG A 1 460 ? 0.247 20.614 -29.804 1.00 75.62 460 ARG A N 1
ATOM 3312 C CA . ARG A 1 460 ? 1.510 20.281 -29.150 1.00 75.62 460 ARG A CA 1
ATOM 3313 C C . ARG A 1 460 ? 1.868 18.838 -29.432 1.00 75.62 460 ARG A C 1
ATOM 3315 O O . ARG A 1 460 ? 1.097 17.932 -29.121 1.00 75.62 460 ARG A O 1
ATOM 3322 N N . LEU A 1 461 ? 3.067 18.653 -29.964 1.00 78.12 461 LEU A N 1
ATOM 3323 C CA . LEU A 1 461 ? 3.738 17.371 -30.048 1.00 78.12 461 LEU A CA 1
ATOM 3324 C C . LEU A 1 461 ? 4.854 17.346 -28.998 1.00 78.12 461 LEU A C 1
ATOM 3326 O O . LEU A 1 461 ? 5.748 18.189 -29.006 1.00 78.12 461 LEU A O 1
ATOM 3330 N N . LEU A 1 462 ? 4.767 16.408 -28.065 1.00 77.75 462 LEU A N 1
ATOM 3331 C CA . LEU A 1 462 ? 5.792 16.147 -27.064 1.00 77.75 462 LEU A CA 1
ATOM 3332 C C . LEU A 1 462 ? 6.599 14.932 -27.511 1.00 77.75 462 LEU A C 1
ATOM 3334 O O . LEU A 1 462 ? 6.052 13.839 -27.531 1.00 77.75 462 LEU A O 1
ATOM 3338 N N . THR A 1 463 ? 7.868 15.103 -27.867 1.00 74.62 463 THR A N 1
ATOM 3339 C CA . THR A 1 463 ? 8.745 14.004 -28.329 1.00 74.62 463 THR A CA 1
ATOM 3340 C C . THR A 1 463 ? 9.880 13.686 -27.364 1.00 74.62 463 THR A C 1
ATOM 3342 O O . THR A 1 463 ? 10.578 12.699 -27.563 1.00 74.62 463 THR A O 1
ATOM 3345 N N . ASP A 1 464 ? 10.099 14.518 -26.344 1.00 72.38 464 ASP A N 1
ATOM 3346 C CA . ASP A 1 464 ? 11.169 14.338 -25.363 1.00 72.38 464 ASP A CA 1
ATOM 3347 C C . ASP A 1 464 ? 10.653 13.560 -24.141 1.00 72.38 464 ASP A C 1
ATOM 3349 O O . ASP A 1 464 ? 9.821 14.095 -23.400 1.00 72.38 464 ASP A O 1
ATOM 3353 N N . PRO A 1 465 ? 11.160 12.336 -23.884 1.00 59.00 465 PRO A N 1
ATOM 3354 C CA . PRO A 1 465 ? 10.788 11.538 -22.724 1.00 59.00 465 PRO A CA 1
ATOM 3355 C C . PRO A 1 465 ? 10.975 12.253 -21.379 1.00 59.00 465 PRO A C 1
ATOM 3357 O O . PRO A 1 465 ? 10.208 12.044 -20.441 1.00 59.00 465 PRO A O 1
ATOM 3360 N N . SER A 1 466 ? 11.982 13.125 -21.281 1.00 60.59 466 SER A N 1
ATOM 3361 C CA . SER A 1 466 ? 12.297 13.861 -20.053 1.00 60.59 466 SER A CA 1
ATOM 3362 C C . SER A 1 466 ? 11.284 14.968 -19.740 1.00 60.59 466 SER A C 1
ATOM 3364 O O . SER A 1 466 ? 11.112 15.337 -18.576 1.00 60.59 466 SER A O 1
ATOM 3366 N N . ALA A 1 467 ? 10.534 15.430 -20.747 1.00 59.34 467 ALA A N 1
ATOM 3367 C CA . ALA A 1 467 ? 9.435 16.376 -20.571 1.00 59.34 467 ALA A CA 1
ATOM 3368 C C . ALA A 1 467 ? 8.195 15.742 -19.907 1.00 59.34 467 ALA A C 1
ATOM 3370 O O . ALA A 1 467 ? 7.264 16.458 -19.538 1.00 59.34 467 ALA A O 1
ATOM 3371 N N . PHE A 1 468 ? 8.174 14.415 -19.734 1.00 56.62 468 PHE A N 1
ATOM 3372 C CA . PHE A 1 468 ? 7.034 13.681 -19.185 1.00 56.62 468 PHE A CA 1
ATOM 3373 C C . PHE A 1 468 ? 7.130 13.362 -17.678 1.00 56.62 468 PHE A C 1
ATOM 3375 O O . PHE A 1 468 ? 6.122 12.985 -17.085 1.00 56.62 468 PHE A O 1
ATOM 3382 N N . GLY A 1 469 ? 8.307 13.492 -17.046 1.00 43.06 469 GLY A N 1
ATOM 3383 C CA . GLY A 1 469 ? 8.641 12.696 -15.848 1.00 43.06 469 GLY A CA 1
ATOM 3384 C C . GLY A 1 469 ? 8.711 13.366 -14.465 1.00 43.06 469 GLY A C 1
ATOM 3385 O O . GLY A 1 469 ? 8.940 12.654 -13.496 1.00 43.06 469 GLY A O 1
ATOM 3386 N N . ASN A 1 470 ? 8.533 14.682 -14.298 1.00 46.41 470 ASN A N 1
ATOM 3387 C CA . ASN A 1 470 ? 8.921 15.347 -13.029 1.00 46.41 470 ASN A CA 1
ATOM 3388 C C . ASN A 1 470 ? 7.781 15.880 -12.146 1.00 46.41 470 ASN A C 1
ATOM 3390 O O . ASN A 1 470 ? 8.030 16.716 -11.278 1.00 46.41 470 ASN A O 1
ATOM 3394 N N . GLY A 1 471 ? 6.525 15.474 -12.370 1.00 44.66 471 GLY A N 1
ATOM 3395 C CA . GLY A 1 471 ? 5.388 16.094 -11.666 1.00 44.66 471 GLY A CA 1
ATOM 3396 C C . GLY A 1 471 ? 5.336 17.619 -11.859 1.00 44.66 471 GLY A C 1
ATOM 3397 O O . GLY A 1 471 ? 4.767 18.341 -11.040 1.00 44.66 471 GLY A O 1
ATOM 3398 N N . ALA A 1 472 ? 5.986 18.114 -12.920 1.00 41.97 472 ALA A N 1
ATOM 3399 C CA . ALA A 1 472 ? 6.074 19.527 -13.220 1.00 41.97 472 ALA A CA 1
ATOM 3400 C C . ALA A 1 472 ? 4.655 20.071 -13.453 1.00 41.97 472 ALA A C 1
ATOM 3402 O O . ALA A 1 472 ? 3.822 19.373 -14.044 1.00 41.97 472 ALA A O 1
ATOM 3403 N N . PRO A 1 473 ? 4.354 21.297 -12.980 1.00 49.03 473 PRO A N 1
ATOM 3404 C CA . PRO A 1 473 ? 3.068 21.928 -13.244 1.00 49.03 473 PRO A CA 1
ATOM 3405 C C . PRO A 1 473 ? 2.832 21.903 -14.748 1.00 49.03 473 PRO A C 1
ATOM 3407 O O . PRO A 1 473 ? 3.775 22.147 -15.495 1.00 49.03 473 PRO A O 1
ATOM 3410 N N . ILE A 1 474 ? 1.606 21.590 -15.181 1.00 54.16 474 ILE A N 1
ATOM 3411 C CA . ILE A 1 474 ? 1.259 21.504 -16.603 1.00 54.16 474 ILE A CA 1
ATOM 3412 C C . ILE A 1 474 ? 1.836 22.706 -17.328 1.00 54.16 474 ILE A C 1
ATOM 3414 O O . ILE A 1 474 ? 1.332 23.825 -17.209 1.00 54.16 474 ILE A O 1
ATOM 3418 N N . GLU A 1 475 ? 2.891 22.461 -18.091 1.00 56.66 475 GLU A N 1
ATOM 3419 C CA . GLU A 1 475 ? 3.400 23.464 -18.989 1.00 56.66 475 GLU A CA 1
ATOM 3420 C C . GLU A 1 475 ? 2.388 23.534 -20.119 1.00 56.66 475 GLU A C 1
ATOM 3422 O O . GLU A 1 475 ? 2.160 22.555 -20.826 1.00 56.66 475 GLU A O 1
ATOM 3427 N N . PHE A 1 476 ? 1.722 24.670 -20.271 1.00 64.75 476 PHE A N 1
ATOM 3428 C CA . PHE A 1 476 ? 1.002 24.943 -21.504 1.00 64.75 476 PHE A CA 1
ATOM 3429 C C . PHE A 1 476 ? 2.040 25.305 -22.550 1.00 64.75 476 PHE A C 1
ATOM 3431 O O . PHE A 1 476 ? 2.941 26.095 -22.267 1.00 64.75 476 PHE A O 1
ATOM 3438 N N . ALA A 1 477 ? 1.920 24.732 -23.750 1.00 64.25 477 ALA A N 1
ATOM 3439 C CA . ALA A 1 477 ? 2.729 25.201 -24.862 1.00 64.25 477 ALA A CA 1
ATOM 3440 C C . ALA A 1 477 ? 2.436 26.687 -25.062 1.00 64.25 477 ALA A C 1
ATOM 3442 O O . ALA A 1 477 ? 1.294 27.086 -25.316 1.00 64.25 477 ALA A O 1
ATOM 3443 N N . VAL A 1 478 ? 3.478 27.492 -24.895 1.00 71.75 478 VAL A N 1
ATOM 3444 C CA . VAL A 1 478 ? 3.465 28.874 -25.330 1.00 71.75 478 VAL A CA 1
ATOM 3445 C C . VAL A 1 478 ? 3.993 28.872 -26.745 1.00 71.75 478 VAL A C 1
ATOM 3447 O O . VAL A 1 478 ? 5.131 28.498 -27.003 1.00 71.75 478 VAL A O 1
ATOM 3450 N N . HIS A 1 479 ? 3.134 29.271 -27.661 1.00 76.19 479 HIS A N 1
ATOM 3451 C CA . HIS A 1 479 ? 3.462 29.378 -29.064 1.00 76.19 479 HIS A CA 1
ATOM 3452 C C . HIS A 1 479 ? 3.855 30.814 -29.374 1.00 76.19 479 HIS A C 1
ATOM 3454 O O . HIS A 1 479 ? 3.251 31.756 -28.856 1.00 76.19 479 HIS A O 1
ATOM 3460 N N . GLN A 1 480 ? 4.836 30.984 -30.252 1.00 81.38 480 GLN A N 1
ATOM 3461 C CA . GLN A 1 480 ? 5.231 32.285 -30.771 1.00 81.38 480 GLN A CA 1
ATOM 3462 C C . GLN A 1 480 ? 4.653 32.470 -32.177 1.00 81.38 480 GLN A C 1
ATOM 3464 O O . GLN A 1 480 ? 4.710 31.571 -33.013 1.00 81.38 480 GLN A O 1
ATOM 3469 N N . SER A 1 481 ? 4.096 33.642 -32.460 1.00 80.56 481 SER A N 1
ATOM 3470 C CA . SER A 1 481 ? 3.660 34.032 -33.805 1.00 80.56 481 SER A CA 1
ATOM 3471 C C . SER A 1 481 ? 3.917 35.514 -34.029 1.00 80.56 481 SER A C 1
ATOM 3473 O O . SER A 1 481 ? 4.108 36.276 -33.083 1.00 80.56 481 SER A O 1
ATOM 3475 N N . THR A 1 482 ? 3.889 35.939 -35.286 1.00 79.19 482 THR A N 1
ATOM 3476 C CA . THR A 1 482 ? 3.919 37.355 -35.657 1.00 79.19 482 THR A CA 1
ATOM 3477 C C . THR A 1 482 ? 2.487 37.860 -35.826 1.00 79.19 482 THR A C 1
ATOM 3479 O O . THR A 1 482 ? 1.694 37.246 -36.538 1.00 79.19 482 THR A O 1
ATOM 3482 N N . GLY A 1 483 ? 2.140 38.937 -35.124 1.00 79.31 483 GLY A N 1
ATOM 3483 C CA . GLY A 1 483 ? 0.875 39.648 -35.271 1.00 79.31 483 GLY A CA 1
ATOM 3484 C C . GLY A 1 483 ? 0.811 40.460 -36.574 1.00 79.31 483 GLY A C 1
ATOM 3485 O O . GLY A 1 483 ? 1.828 40.648 -37.245 1.00 79.31 483 GLY A O 1
ATOM 3486 N N . PRO A 1 484 ? -0.374 40.969 -36.949 1.00 75.06 484 PRO A N 1
ATOM 3487 C CA . PRO A 1 484 ? -0.588 41.725 -38.186 1.00 75.06 484 PRO A CA 1
ATOM 3488 C C . PRO A 1 484 ? 0.188 43.051 -38.238 1.00 75.06 484 PRO A C 1
ATOM 3490 O O . PRO A 1 484 ? 0.422 43.585 -39.318 1.00 75.06 484 PRO A O 1
ATOM 3493 N N . ASP A 1 485 ? 0.607 43.574 -37.088 1.00 80.81 485 ASP A N 1
ATOM 3494 C CA . ASP A 1 485 ? 1.453 44.760 -36.934 1.00 80.81 485 ASP A CA 1
ATOM 3495 C C . ASP A 1 485 ? 2.962 44.440 -36.916 1.00 80.81 485 ASP A C 1
ATOM 3497 O O . ASP A 1 485 ? 3.787 45.339 -36.749 1.00 80.81 485 ASP A O 1
ATOM 3501 N N . GLY A 1 486 ? 3.339 43.170 -37.099 1.00 80.06 486 GLY A N 1
ATOM 3502 C CA . GLY A 1 486 ? 4.722 42.701 -37.029 1.00 80.06 486 GLY A CA 1
ATOM 3503 C C . GLY A 1 486 ? 5.224 42.432 -35.608 1.00 80.06 486 GLY A C 1
ATOM 3504 O O . GLY A 1 486 ? 6.377 42.027 -35.450 1.00 80.06 486 GLY A O 1
ATOM 3505 N N . ALA A 1 487 ? 4.399 42.628 -34.573 1.00 78.81 487 ALA A N 1
ATOM 3506 C CA . ALA A 1 487 ? 4.789 42.345 -33.197 1.00 78.81 487 ALA A CA 1
ATOM 3507 C C . ALA A 1 487 ? 4.846 40.835 -32.933 1.00 78.81 487 ALA A C 1
ATOM 3509 O O . ALA A 1 487 ? 4.020 40.064 -33.420 1.00 78.81 487 ALA A O 1
ATOM 3510 N N . THR A 1 488 ? 5.803 40.396 -32.116 1.00 79.38 488 THR A N 1
ATOM 3511 C CA . THR A 1 488 ? 5.808 39.024 -31.600 1.00 79.38 488 THR A CA 1
ATOM 3512 C C . THR A 1 488 ? 4.675 38.858 -30.591 1.00 79.38 488 THR A C 1
ATOM 3514 O O . THR A 1 488 ? 4.575 39.618 -29.629 1.00 79.38 488 THR A O 1
ATOM 3517 N N . VAL A 1 489 ? 3.842 37.843 -30.782 1.00 80.00 489 VAL A N 1
ATOM 3518 C CA . VAL A 1 489 ? 2.766 37.455 -29.870 1.00 80.00 489 VAL A CA 1
ATOM 3519 C C . VAL A 1 489 ? 3.081 36.070 -29.332 1.00 80.00 489 VAL A C 1
ATOM 3521 O O . VAL A 1 489 ? 3.234 35.124 -30.107 1.00 80.00 489 VAL A O 1
ATOM 3524 N N . HIS A 1 490 ? 3.133 35.955 -28.009 1.00 82.88 490 HIS A N 1
ATOM 3525 C CA . HIS A 1 490 ? 3.159 34.670 -27.326 1.00 82.88 490 HIS A CA 1
ATOM 3526 C C . HIS A 1 490 ? 1.736 34.318 -26.902 1.00 82.88 490 HIS A C 1
ATOM 3528 O O . HIS A 1 490 ? 1.038 35.157 -26.331 1.00 82.88 490 HIS A O 1
ATOM 3534 N N . TYR A 1 491 ? 1.279 33.106 -27.185 1.00 79.81 491 TYR A N 1
ATOM 3535 C CA . TYR A 1 491 ? -0.084 32.693 -26.861 1.00 79.81 491 TYR A CA 1
ATOM 3536 C C . TYR A 1 491 ? -0.133 31.247 -26.378 1.00 79.81 491 TYR A C 1
ATOM 3538 O O . TYR A 1 491 ? 0.680 30.415 -26.775 1.00 79.81 491 TYR A O 1
ATOM 3546 N N . THR A 1 492 ? -1.097 30.945 -25.516 1.00 80.69 492 THR A N 1
ATOM 3547 C CA . THR A 1 492 ? -1.453 29.575 -25.152 1.00 80.69 492 THR A CA 1
ATOM 3548 C C . THR A 1 492 ? -2.569 29.078 -26.064 1.00 80.69 492 THR A C 1
ATOM 3550 O O . THR A 1 492 ? -3.408 29.859 -26.510 1.00 80.69 492 THR A O 1
ATOM 3553 N N . ARG A 1 493 ? -2.593 27.773 -26.339 1.00 75.25 493 ARG A N 1
ATOM 3554 C CA . ARG A 1 493 ? -3.743 27.096 -26.957 1.00 75.25 493 ARG A CA 1
ATOM 3555 C C . ARG A 1 493 ? -4.287 26.015 -26.042 1.00 75.25 493 ARG A C 1
ATOM 3557 O O . ARG A 1 493 ? -3.565 25.453 -25.216 1.00 75.25 493 ARG A O 1
ATOM 3564 N N . GLY A 1 494 ? -5.573 25.732 -26.213 1.00 69.94 494 GLY A N 1
ATOM 3565 C CA . GLY A 1 494 ? -6.256 24.648 -25.523 1.00 69.94 494 GLY A CA 1
ATOM 3566 C C . GLY A 1 494 ? -6.823 25.043 -24.163 1.00 69.94 494 GLY A C 1
ATOM 3567 O O . GLY A 1 494 ? -7.191 24.157 -23.400 1.00 69.94 494 GLY A O 1
ATOM 3568 N N . LEU A 1 495 ? -6.937 26.338 -23.830 1.00 78.75 495 LEU A N 1
ATOM 3569 C CA . LEU A 1 495 ? -7.660 26.758 -22.616 1.00 78.75 495 LEU A CA 1
ATOM 3570 C C . LEU A 1 495 ? -9.178 26.684 -22.796 1.00 78.75 495 LEU A C 1
ATOM 3572 O O . LEU A 1 495 ? -9.911 26.482 -21.824 1.00 78.75 495 LEU A O 1
ATOM 3576 N N . ARG A 1 496 ? -9.652 26.773 -24.043 1.00 77.00 496 ARG A N 1
ATOM 3577 C CA . ARG A 1 496 ? -11.073 26.628 -24.395 1.00 77.00 496 ARG A CA 1
ATOM 3578 C C . ARG A 1 496 ? -11.674 25.292 -23.960 1.00 77.00 496 ARG A C 1
ATOM 3580 O O . ARG A 1 496 ? -12.824 25.271 -23.534 1.00 77.00 496 ARG A O 1
ATOM 3587 N N . ARG A 1 497 ? -10.889 24.208 -23.955 1.00 67.88 497 ARG A N 1
ATOM 3588 C CA . ARG A 1 497 ? -11.338 22.872 -23.509 1.00 67.88 497 ARG A CA 1
ATOM 3589 C C . ARG A 1 497 ? -11.696 22.809 -22.020 1.00 67.88 497 ARG A C 1
ATOM 3591 O O . ARG A 1 497 ? -12.454 21.948 -21.597 1.00 67.88 497 ARG A O 1
ATOM 3598 N N . PHE A 1 498 ? -11.180 23.750 -21.230 1.00 69.50 498 PHE A N 1
ATOM 3599 C CA . PHE A 1 498 ? -11.515 23.900 -19.816 1.00 69.50 498 PHE A CA 1
ATOM 3600 C C . PHE A 1 498 ? -12.661 24.906 -19.589 1.00 69.50 498 PHE A C 1
ATOM 3602 O O . PHE A 1 498 ? -12.935 25.284 -18.454 1.00 69.50 498 PHE A O 1
ATOM 3609 N N . GLY A 1 499 ? -13.319 25.379 -20.656 1.00 77.88 499 GLY A N 1
ATOM 3610 C CA . GLY A 1 499 ? -14.315 26.453 -20.597 1.00 77.88 499 GLY A CA 1
ATOM 3611 C C . GLY A 1 499 ? -13.709 27.861 -20.520 1.00 77.88 499 GLY A C 1
ATOM 3612 O O . GLY A 1 499 ? -14.407 28.810 -20.166 1.00 77.88 499 GLY A O 1
ATOM 3613 N N . GLY A 1 500 ? -12.412 28.006 -20.816 1.00 82.00 500 GLY A N 1
ATOM 3614 C CA . GLY A 1 500 ? -11.699 29.284 -20.812 1.00 82.00 500 GLY A CA 1
ATOM 3615 C C . GLY A 1 500 ? -11.614 29.985 -22.158 1.00 82.00 500 GLY A C 1
ATOM 3616 O O . GLY A 1 500 ? -12.151 29.547 -23.171 1.00 82.00 500 GLY A O 1
ATOM 3617 N N . LYS A 1 501 ? -10.851 31.075 -22.169 1.00 85.94 501 LYS A N 1
ATOM 3618 C CA . LYS A 1 501 ? -10.353 31.729 -23.381 1.00 85.94 501 LYS A CA 1
ATOM 3619 C C . LYS A 1 501 ? -8.849 31.490 -23.473 1.00 85.94 501 LYS A C 1
ATOM 3621 O O . LYS A 1 501 ? -8.175 31.438 -22.444 1.00 85.94 501 LYS A O 1
ATOM 3626 N N . ASP A 1 502 ? -8.336 31.350 -24.690 1.00 85.25 502 ASP A N 1
ATOM 3627 C CA . ASP A 1 502 ? -6.892 31.291 -24.918 1.00 85.25 502 ASP A CA 1
ATOM 3628 C C . ASP A 1 502 ? -6.243 32.598 -24.461 1.00 85.25 502 ASP A C 1
ATOM 3630 O O . ASP A 1 502 ? -6.868 33.661 -24.510 1.00 85.25 502 ASP A O 1
ATOM 3634 N N . VAL A 1 503 ? -5.017 32.519 -23.952 1.00 83.56 503 VAL A N 1
ATOM 3635 C CA . VAL A 1 503 ? -4.345 33.663 -23.336 1.00 83.56 503 VAL A CA 1
ATOM 3636 C C . VAL A 1 503 ? -3.207 34.100 -24.243 1.00 83.56 503 VAL A C 1
ATOM 3638 O O . VAL A 1 503 ? -2.376 33.286 -24.631 1.00 83.56 503 VAL A O 1
ATOM 3641 N N . SER A 1 504 ? -3.141 35.387 -24.557 1.00 84.06 504 SER A N 1
ATOM 3642 C CA . SER A 1 504 ? -2.076 35.978 -25.361 1.00 84.06 504 SER A CA 1
ATOM 3643 C C . SER A 1 504 ? -1.374 37.107 -24.611 1.00 84.06 504 SER A C 1
ATOM 3645 O O . SER A 1 504 ? -1.952 37.808 -23.777 1.00 84.06 504 SER A O 1
ATOM 3647 N N . ILE A 1 505 ? -0.094 37.285 -24.909 1.00 82.50 505 ILE A N 1
ATOM 3648 C CA . ILE A 1 505 ? 0.704 38.425 -24.486 1.00 82.50 505 ILE A CA 1
ATOM 3649 C C . ILE A 1 505 ? 1.453 38.949 -25.710 1.00 82.50 505 ILE A C 1
ATOM 3651 O O . ILE A 1 505 ? 2.225 38.236 -26.355 1.00 82.50 505 ILE A O 1
ATOM 3655 N N . ALA A 1 506 ? 1.181 40.203 -26.067 1.00 77.88 506 ALA A N 1
ATOM 3656 C CA . ALA A 1 506 ? 1.953 40.896 -27.085 1.00 77.88 506 ALA A CA 1
ATOM 3657 C C . ALA A 1 506 ? 3.292 41.317 -26.473 1.00 77.88 506 ALA A C 1
ATOM 3659 O O . ALA A 1 506 ? 3.325 41.934 -25.402 1.00 77.88 506 ALA A O 1
ATOM 3660 N N . ALA A 1 507 ? 4.395 40.993 -27.143 1.00 70.31 507 ALA A N 1
ATOM 3661 C CA . ALA A 1 507 ? 5.708 41.408 -26.695 1.00 70.31 507 ALA A CA 1
ATOM 3662 C C . ALA A 1 507 ? 5.807 42.932 -26.762 1.00 70.31 507 ALA A C 1
ATOM 3664 O O . ALA A 1 507 ? 5.761 43.532 -27.837 1.00 70.31 507 ALA A O 1
ATOM 3665 N N . ALA A 1 508 ? 5.966 43.573 -25.604 1.00 66.38 508 ALA A N 1
ATOM 3666 C CA . ALA A 1 508 ? 6.267 44.994 -25.575 1.00 66.38 508 ALA A CA 1
ATOM 3667 C C . ALA A 1 508 ? 7.642 45.231 -26.236 1.00 66.38 508 ALA A C 1
ATOM 3669 O O . ALA A 1 508 ? 8.604 44.525 -25.902 1.00 66.38 508 ALA A O 1
ATOM 3670 N N . PRO A 1 509 ? 7.774 46.220 -27.142 1.00 57.28 509 PRO A N 1
ATOM 3671 C CA . PRO A 1 509 ? 9.052 46.540 -27.768 1.00 57.28 509 PRO A CA 1
ATOM 3672 C C . PRO A 1 509 ? 10.129 46.798 -26.704 1.00 57.28 509 PRO A C 1
ATOM 3674 O O . PRO A 1 509 ? 9.974 47.679 -25.859 1.00 57.28 509 PRO A O 1
ATOM 3677 N N . GLY A 1 510 ? 11.217 46.021 -26.731 1.00 57.72 510 GLY A N 1
ATOM 3678 C CA . GLY A 1 510 ? 12.355 46.185 -25.816 1.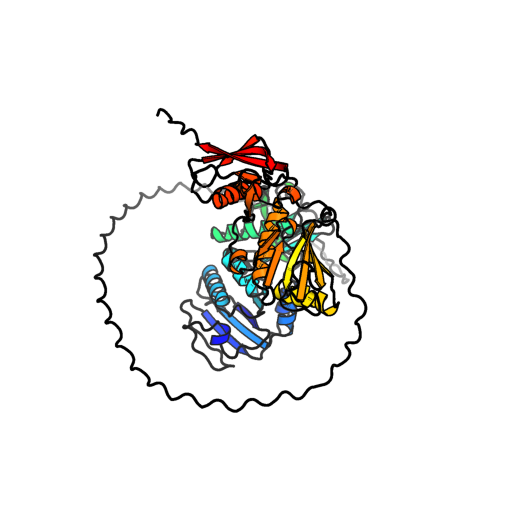00 57.72 510 GLY A CA 1
ATOM 3679 C C . GLY A 1 510 ? 12.233 45.512 -24.440 1.00 57.72 510 GLY A C 1
ATOM 3680 O O . GLY A 1 510 ? 13.069 45.778 -23.579 1.00 57.72 510 GLY A O 1
ATOM 3681 N N . VAL A 1 511 ? 11.236 44.648 -24.206 1.00 53.75 511 VAL A N 1
ATOM 3682 C CA . VAL A 1 511 ? 11.088 43.888 -22.948 1.00 53.75 511 VAL A CA 1
ATOM 3683 C C . VAL A 1 511 ? 11.602 42.453 -23.119 1.00 53.75 511 VAL A C 1
ATOM 3685 O O . VAL A 1 511 ? 10.911 41.603 -23.673 1.00 53.75 511 VAL A O 1
ATOM 3688 N N . THR A 1 512 ? 12.810 42.194 -22.607 1.00 53.94 512 THR A N 1
ATOM 3689 C CA . THR A 1 512 ? 13.544 40.910 -22.657 1.00 53.94 512 THR A CA 1
ATOM 3690 C C . THR A 1 512 ? 13.663 40.191 -21.293 1.00 53.94 512 THR A C 1
ATOM 3692 O O . THR A 1 512 ? 14.761 39.986 -20.783 1.00 53.94 512 THR A O 1
ATOM 3695 N N . PRO A 1 513 ? 12.570 39.757 -20.650 1.00 54.00 513 PRO A N 1
ATOM 3696 C CA . PRO A 1 513 ? 12.523 38.476 -19.957 1.00 54.00 513 PRO A CA 1
ATOM 3697 C C . PRO A 1 513 ? 11.906 37.407 -20.882 1.00 54.00 513 PRO A C 1
ATOM 3699 O O . PRO A 1 513 ? 11.278 37.763 -21.883 1.00 54.00 513 PRO A O 1
ATOM 3702 N N . PRO A 1 514 ? 12.030 36.104 -20.566 1.00 67.00 514 PRO A N 1
ATOM 3703 C CA . PRO A 1 514 ? 11.339 35.057 -21.311 1.00 67.00 514 PRO A CA 1
ATOM 3704 C C . PRO A 1 514 ? 9.837 35.162 -21.014 1.00 67.00 514 PRO A C 1
ATOM 3706 O O . PRO A 1 514 ? 9.331 34.607 -20.040 1.00 67.00 514 PRO A O 1
ATOM 3709 N N . GLN A 1 515 ? 9.118 35.935 -21.831 1.00 67.06 515 GLN A N 1
ATOM 3710 C CA . GLN A 1 515 ? 7.671 36.160 -21.717 1.00 67.06 515 GLN A CA 1
ATOM 3711 C C . GLN A 1 515 ? 6.889 34.835 -21.712 1.00 67.06 515 GLN A C 1
ATOM 3713 O O . GLN A 1 515 ? 5.845 34.737 -21.072 1.00 67.06 515 GLN A O 1
ATOM 3718 N N . GLU A 1 516 ? 7.457 33.797 -22.323 1.00 66.06 516 GLU A N 1
ATOM 3719 C CA . GLU A 1 516 ? 6.991 32.410 -22.292 1.00 66.06 516 GLU A CA 1
ATOM 3720 C C . GLU A 1 516 ? 6.924 31.827 -20.877 1.00 66.06 516 GLU A C 1
ATOM 3722 O O . GLU A 1 516 ? 5.906 31.253 -20.501 1.00 66.06 516 GLU A O 1
ATOM 3727 N N . GLN A 1 517 ? 7.953 32.034 -20.050 1.00 72.19 517 GLN A N 1
ATOM 3728 C CA . GLN A 1 517 ? 7.965 31.539 -18.669 1.00 72.19 517 GLN A CA 1
ATOM 3729 C C . GLN A 1 517 ? 6.943 32.278 -17.801 1.00 72.19 517 GLN A C 1
ATOM 3731 O O . GLN A 1 517 ? 6.289 31.668 -16.957 1.00 72.19 517 GLN A O 1
ATOM 3736 N N . LEU A 1 518 ? 6.766 33.586 -18.025 1.00 70.38 518 LEU A N 1
ATOM 3737 C CA . LEU A 1 518 ? 5.771 34.389 -17.307 1.00 70.38 518 LEU A CA 1
ATOM 3738 C C . LEU A 1 518 ? 4.343 33.963 -17.672 1.00 70.38 518 LEU A C 1
ATOM 3740 O O . LEU A 1 518 ? 3.505 33.812 -16.782 1.00 70.38 518 LEU A O 1
ATOM 3744 N N . LEU A 1 519 ? 4.081 33.744 -18.965 1.00 69.56 519 LEU A N 1
ATOM 3745 C CA . LEU A 1 519 ? 2.789 33.292 -19.479 1.00 69.56 519 LEU A CA 1
ATOM 3746 C C . LEU A 1 519 ? 2.466 31.876 -18.988 1.00 69.56 519 LEU A C 1
ATOM 3748 O O . LEU A 1 519 ? 1.396 31.656 -18.419 1.00 69.56 519 LEU A O 1
ATOM 3752 N N . SER A 1 520 ? 3.415 30.948 -19.142 1.00 71.19 520 SER A N 1
ATOM 3753 C CA . SER A 1 520 ? 3.285 29.563 -18.687 1.00 71.19 520 SER A CA 1
ATOM 3754 C C . SER A 1 520 ? 3.013 29.505 -17.183 1.00 71.19 520 SER A C 1
ATOM 3756 O O . SER A 1 520 ? 2.031 28.903 -16.758 1.00 71.19 520 SER A O 1
ATOM 3758 N N . HIS A 1 521 ? 3.781 30.235 -16.367 1.00 76.94 521 HIS A N 1
ATOM 3759 C CA . HIS A 1 521 ? 3.599 30.236 -14.916 1.00 76.94 521 HIS A CA 1
ATOM 3760 C C . HIS A 1 521 ? 2.262 30.849 -14.467 1.00 76.94 521 HIS A C 1
ATOM 3762 O O . HIS A 1 521 ? 1.598 30.301 -13.582 1.00 76.94 521 HIS A O 1
ATOM 3768 N N . ALA A 1 522 ? 1.844 31.973 -15.063 1.00 74.25 522 ALA A N 1
ATOM 3769 C CA . ALA A 1 522 ? 0.590 32.640 -14.705 1.00 74.25 522 ALA A CA 1
ATOM 3770 C C . ALA A 1 522 ? -0.638 31.763 -15.006 1.00 74.25 522 ALA A C 1
ATOM 3772 O O . ALA A 1 522 ? -1.585 31.729 -14.217 1.00 74.25 522 ALA A O 1
ATOM 3773 N N . VAL A 1 523 ? -0.608 31.032 -16.124 1.00 75.00 523 VAL A N 1
ATOM 3774 C CA . VAL A 1 523 ? -1.666 30.094 -16.519 1.00 75.00 523 VAL A CA 1
ATOM 3775 C C . VAL A 1 523 ? -1.604 28.811 -15.680 1.00 75.00 523 VAL A C 1
ATOM 3777 O O . VAL A 1 523 ? -2.622 28.400 -15.119 1.00 75.00 523 VAL A O 1
ATOM 3780 N N . ALA A 1 524 ? -0.418 28.221 -15.513 1.00 69.50 524 ALA A N 1
ATOM 3781 C CA . ALA A 1 524 ? -0.220 26.983 -14.760 1.00 69.50 524 ALA A CA 1
ATOM 3782 C C . ALA A 1 524 ? -0.643 27.112 -13.288 1.00 69.50 524 ALA A C 1
ATOM 3784 O O . ALA A 1 524 ? -1.318 26.230 -12.763 1.00 69.50 524 ALA A O 1
ATOM 3785 N N . THR A 1 525 ? -0.337 28.239 -12.636 1.00 76.19 525 THR A N 1
ATOM 3786 C CA . THR A 1 525 ? -0.706 28.485 -11.227 1.00 76.19 525 THR A CA 1
ATOM 3787 C C . THR A 1 525 ? -2.223 28.485 -11.015 1.00 76.19 525 THR A C 1
ATOM 3789 O O . THR A 1 525 ? -2.717 28.022 -9.988 1.00 76.19 525 THR A O 1
ATOM 3792 N N . ARG A 1 526 ? -2.991 28.986 -11.990 1.00 76.00 526 ARG A N 1
ATOM 3793 C CA . ARG A 1 526 ? -4.460 29.026 -11.911 1.00 76.00 526 ARG A CA 1
ATOM 3794 C C . ARG A 1 526 ? -5.073 27.649 -12.100 1.00 76.00 526 ARG A C 1
ATOM 3796 O O . ARG A 1 526 ? -5.952 27.260 -11.332 1.00 76.00 526 ARG A O 1
ATOM 3803 N N . LEU A 1 527 ? -4.557 26.897 -13.060 1.00 67.31 527 LEU A N 1
ATOM 3804 C CA . LEU A 1 527 ? -5.046 25.556 -13.353 1.00 67.31 527 LEU A CA 1
ATOM 3805 C C . LEU A 1 527 ? -4.667 24.551 -12.267 1.00 67.31 527 LEU A C 1
ATOM 3807 O O . LEU A 1 527 ? -5.491 23.708 -11.929 1.00 67.31 527 LEU A O 1
ATOM 3811 N N . ALA A 1 528 ? -3.495 24.703 -11.645 1.00 65.56 528 ALA A N 1
ATOM 3812 C CA . ALA A 1 528 ? -3.128 23.961 -10.439 1.00 65.56 528 ALA A CA 1
ATOM 3813 C C . ALA A 1 528 ? -4.110 24.215 -9.278 1.00 65.56 528 ALA A C 1
ATOM 3815 O O . ALA A 1 528 ? -4.364 23.327 -8.473 1.00 65.56 528 ALA A O 1
ATOM 3816 N N . ALA A 1 529 ? -4.725 25.402 -9.224 1.00 73.25 529 ALA A N 1
ATOM 3817 C CA . ALA A 1 529 ? -5.804 25.724 -8.289 1.00 73.25 529 ALA A CA 1
ATOM 3818 C C . ALA A 1 529 ? -7.206 25.303 -8.787 1.00 73.25 529 ALA A C 1
ATOM 3820 O O . ALA A 1 529 ? -8.212 25.702 -8.195 1.00 73.25 529 ALA A O 1
ATOM 3821 N N . GLY A 1 530 ? -7.293 24.545 -9.887 1.00 71.06 530 GLY A N 1
ATOM 3822 C CA . GLY A 1 530 ? -8.545 24.078 -10.487 1.00 71.06 530 GLY A CA 1
ATOM 3823 C C . GLY A 1 530 ? -9.374 25.177 -11.155 1.00 71.06 530 GLY A C 1
ATOM 3824 O O . GLY A 1 530 ? -10.584 25.018 -11.305 1.00 71.06 530 GLY A O 1
ATOM 3825 N N . ARG A 1 531 ? -8.764 26.313 -11.522 1.00 80.25 531 ARG A N 1
ATOM 3826 C CA . ARG A 1 531 ? -9.461 27.471 -12.103 1.00 80.25 531 ARG A CA 1
ATOM 3827 C C . ARG A 1 531 ? -8.880 27.849 -13.454 1.00 80.25 531 ARG A C 1
ATOM 3829 O O . ARG A 1 531 ? -7.668 27.872 -13.642 1.00 80.25 531 ARG A O 1
ATOM 3836 N N . VAL A 1 532 ? -9.754 28.223 -14.377 1.00 83.56 532 VAL A N 1
ATOM 3837 C CA . VAL A 1 532 ? -9.349 28.780 -15.669 1.00 83.56 532 VAL A CA 1
ATOM 3838 C C . VAL A 1 532 ? -9.265 30.300 -15.548 1.00 83.56 532 VAL A C 1
ATOM 3840 O O . VAL A 1 532 ? -10.134 30.872 -14.888 1.00 83.56 532 VAL A O 1
ATOM 3843 N N . PRO A 1 533 ? -8.256 30.966 -16.142 1.00 85.50 533 PRO A N 1
ATOM 3844 C CA . PRO A 1 533 ? -8.165 32.421 -16.096 1.00 85.50 533 PRO A CA 1
ATOM 3845 C C . PRO A 1 533 ? -9.441 33.092 -16.618 1.00 85.50 533 PRO A C 1
ATOM 3847 O O . PRO A 1 533 ? -9.970 32.699 -17.661 1.00 85.50 533 PRO A O 1
ATOM 3850 N N . GLN A 1 534 ? -9.916 34.117 -15.909 1.00 88.38 534 GLN A N 1
ATOM 3851 C CA . GLN A 1 534 ? -11.057 34.939 -16.326 1.00 88.38 534 GLN A CA 1
ATOM 3852 C C . GLN A 1 534 ? -10.666 36.411 -16.488 1.00 88.38 534 GLN A C 1
ATOM 3854 O O . GLN A 1 534 ? -9.742 36.908 -15.842 1.00 88.38 534 GLN A O 1
ATOM 3859 N N . ALA A 1 535 ? -11.390 37.135 -17.344 1.00 88.50 535 ALA A N 1
ATOM 3860 C CA . ALA A 1 535 ? -11.194 38.572 -17.502 1.00 88.50 535 ALA A CA 1
ATOM 3861 C C . ALA A 1 535 ? -11.447 39.317 -16.182 1.00 88.50 535 ALA A C 1
ATOM 3863 O O . ALA A 1 535 ? -12.413 39.051 -15.471 1.00 88.50 535 ALA A O 1
ATOM 3864 N N . GLY A 1 536 ? -10.576 40.272 -15.866 1.00 87.12 536 GLY A N 1
ATOM 3865 C CA . 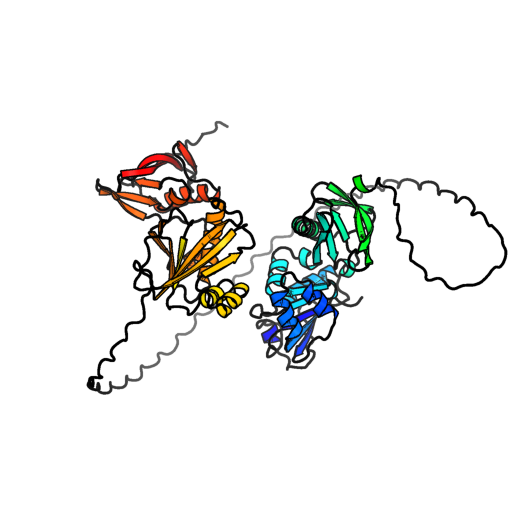GLY A 1 536 ? -10.594 41.035 -14.620 1.00 87.12 536 GLY A CA 1
ATOM 3866 C C . GLY A 1 536 ? -9.828 40.380 -13.469 1.00 87.12 536 GLY A C 1
ATOM 3867 O O . GLY A 1 536 ? -9.590 41.044 -12.462 1.00 87.12 536 GLY A O 1
ATOM 3868 N N . GLU A 1 537 ? -9.394 39.123 -13.597 1.00 87.75 537 GLU A N 1
ATOM 3869 C CA . GLU A 1 537 ? -8.572 38.490 -12.569 1.00 87.75 537 GLU A CA 1
ATOM 3870 C C . GLU A 1 537 ? -7.141 39.039 -12.570 1.00 87.75 537 GLU A C 1
ATOM 3872 O O . GLU A 1 537 ? -6.530 39.255 -13.618 1.00 87.75 537 GLU A O 1
ATOM 3877 N N . THR A 1 538 ? -6.577 39.208 -11.372 1.00 82.56 538 THR A N 1
ATOM 3878 C CA . THR A 1 538 ? -5.159 39.529 -11.175 1.00 82.56 538 THR A CA 1
ATOM 3879 C C . THR A 1 538 ? -4.462 38.374 -10.462 1.00 82.56 538 THR A C 1
ATOM 3881 O O . THR A 1 538 ? -4.948 37.907 -9.432 1.00 82.56 538 THR A O 1
ATOM 3884 N N . GLY A 1 539 ? -3.335 37.897 -10.995 1.00 76.69 539 GLY A N 1
ATOM 3885 C CA . GLY A 1 539 ? -2.495 36.847 -10.410 1.00 76.69 539 GLY A CA 1
ATOM 3886 C C . GLY A 1 539 ? -1.061 37.303 -10.154 1.00 76.69 539 GLY A C 1
ATOM 3887 O O . GLY A 1 539 ? -0.546 38.193 -10.835 1.00 76.69 539 GLY A O 1
ATOM 3888 N N . GLU A 1 540 ? -0.422 36.689 -9.159 1.00 75.56 540 GLU A N 1
ATOM 3889 C CA . GLU A 1 540 ? 1.024 36.809 -8.975 1.00 75.56 540 GLU A CA 1
ATOM 3890 C C . GLU A 1 540 ? 1.746 36.013 -10.070 1.00 75.56 540 GLU A C 1
ATOM 3892 O O . GLU A 1 540 ? 1.288 34.949 -10.485 1.00 75.56 540 GLU A O 1
ATOM 3897 N N . VAL A 1 541 ? 2.863 36.553 -10.556 1.00 73.69 541 VAL A N 1
ATOM 3898 C CA . VAL A 1 541 ? 3.771 35.858 -11.476 1.00 73.69 541 VAL A CA 1
ATOM 3899 C C . VAL A 1 541 ? 5.063 35.557 -10.710 1.00 73.69 541 VAL A C 1
ATOM 3901 O O . VAL A 1 541 ? 5.432 36.335 -9.833 1.00 73.69 541 VAL A O 1
ATOM 3904 N N . ALA A 1 542 ? 5.755 34.455 -11.024 1.00 62.25 542 ALA A N 1
ATOM 3905 C CA . ALA A 1 542 ? 6.910 33.929 -10.275 1.00 62.25 542 ALA A CA 1
ATOM 3906 C C . ALA A 1 542 ? 7.974 34.979 -9.898 1.00 62.25 542 ALA A C 1
ATOM 3908 O O . ALA A 1 542 ? 8.639 34.882 -8.865 1.00 62.25 542 ALA A O 1
ATOM 3909 N N . THR A 1 543 ? 8.141 36.017 -10.717 1.00 68.06 543 THR A N 1
ATOM 3910 C CA . THR A 1 543 ? 8.976 37.169 -10.383 1.00 68.06 543 THR A CA 1
ATOM 3911 C C . THR A 1 543 ? 8.262 38.073 -9.372 1.00 68.06 543 THR A C 1
ATOM 3913 O O . THR A 1 543 ? 7.306 38.758 -9.736 1.00 68.06 543 THR A O 1
ATOM 3916 N N . ARG A 1 544 ? 8.779 38.130 -8.131 1.00 62.03 544 ARG A N 1
ATOM 3917 C CA . ARG A 1 544 ? 8.220 38.815 -6.933 1.00 62.03 544 ARG A CA 1
ATOM 3918 C C . ARG A 1 544 ? 7.665 40.245 -7.121 1.00 62.03 544 ARG A C 1
ATOM 3920 O O . ARG A 1 544 ? 6.928 40.716 -6.255 1.00 62.03 544 ARG A O 1
ATOM 3927 N N . ASP A 1 545 ? 7.986 40.929 -8.219 1.00 77.25 545 ASP A N 1
ATOM 3928 C CA . ASP A 1 545 ? 7.640 42.331 -8.478 1.00 77.25 545 ASP A CA 1
ATOM 3929 C C . ASP A 1 545 ? 6.556 42.555 -9.561 1.00 77.25 545 ASP A C 1
ATOM 3931 O O . ASP A 1 545 ? 6.195 43.710 -9.813 1.00 77.25 545 ASP A O 1
ATOM 3935 N N . LEU A 1 546 ? 6.006 41.504 -10.190 1.00 77.88 546 LEU A N 1
ATOM 3936 C CA . LEU A 1 546 ? 5.001 41.634 -11.260 1.00 77.88 546 LEU A CA 1
ATOM 3937 C C . LEU A 1 546 ? 3.644 41.008 -10.902 1.00 77.88 546 LEU A C 1
ATOM 3939 O O . LEU A 1 546 ? 3.560 39.952 -10.281 1.00 77.88 546 LEU A O 1
ATOM 3943 N N . THR A 1 547 ? 2.573 41.664 -11.349 1.00 81.25 547 THR A N 1
ATOM 3944 C CA . THR A 1 547 ? 1.194 41.158 -11.317 1.00 81.25 547 THR A CA 1
ATOM 3945 C C . THR A 1 547 ? 0.670 41.034 -12.742 1.00 81.25 547 THR A C 1
ATOM 3947 O O . THR A 1 547 ? 0.781 41.993 -13.505 1.00 81.25 547 THR A O 1
ATOM 3950 N N . ALA A 1 548 ? 0.069 39.902 -13.094 1.00 83.75 548 ALA A N 1
ATOM 3951 C CA . ALA A 1 548 ? -0.613 39.707 -14.371 1.00 83.75 548 ALA A CA 1
ATOM 3952 C C . ALA A 1 548 ? -2.107 39.994 -14.199 1.00 83.75 548 ALA A C 1
ATOM 3954 O O . ALA A 1 548 ? -2.738 39.393 -13.333 1.00 83.75 548 ALA A O 1
ATOM 3955 N N . THR A 1 549 ? -2.670 40.899 -14.999 1.00 87.31 549 THR A N 1
ATOM 3956 C CA . THR A 1 549 ? -4.123 41.118 -15.077 1.00 87.31 549 THR A CA 1
ATOM 3957 C C . THR A 1 549 ? -4.636 40.603 -16.411 1.00 87.31 549 THR A C 1
ATOM 3959 O O . THR A 1 549 ? -4.154 41.035 -17.455 1.00 87.31 549 THR A O 1
ATOM 3962 N N . PHE A 1 550 ? -5.611 39.702 -16.379 1.00 89.50 550 PHE A N 1
ATOM 3963 C CA . PHE A 1 550 ? -6.232 39.156 -17.583 1.00 89.50 550 PHE A CA 1
ATOM 3964 C C . PHE A 1 550 ? -7.357 40.083 -18.046 1.00 89.50 550 PHE A C 1
ATOM 3966 O O . PHE A 1 550 ? -8.172 40.528 -17.237 1.00 89.50 550 PHE A O 1
ATOM 3973 N N . ARG A 1 551 ? -7.432 40.388 -19.341 1.00 90.75 551 ARG A N 1
ATOM 3974 C CA . ARG A 1 551 ? -8.502 41.210 -19.923 1.00 90.75 551 ARG A CA 1
ATOM 3975 C C . ARG A 1 551 ? -9.037 40.580 -21.185 1.00 90.75 551 ARG A C 1
ATOM 3977 O O . ARG A 1 551 ? -8.273 40.017 -21.954 1.00 90.75 551 ARG A O 1
ATOM 3984 N N . ASP A 1 552 ? -10.332 40.733 -21.417 1.00 92.00 552 ASP A N 1
ATOM 3985 C CA . ASP A 1 552 ? -10.915 40.340 -22.692 1.00 92.00 552 ASP A CA 1
ATOM 3986 C C . ASP A 1 552 ? -10.305 41.161 -23.826 1.00 92.00 552 ASP A C 1
ATOM 3988 O O . ASP A 1 552 ? -10.337 42.393 -23.813 1.00 92.00 552 ASP A O 1
ATOM 3992 N N . ALA A 1 553 ? -9.752 40.457 -24.805 1.00 90.06 553 ALA A N 1
ATOM 3993 C CA . ALA A 1 553 ? -9.194 41.035 -26.012 1.00 90.06 553 ALA A CA 1
ATOM 3994 C C . ALA A 1 553 ? -9.364 40.043 -27.169 1.00 90.06 553 ALA A C 1
ATOM 3996 O O . ALA A 1 553 ? -9.402 38.835 -26.936 1.00 90.06 553 ALA A O 1
ATOM 3997 N N . PRO A 1 554 ? -9.480 40.505 -28.420 1.00 86.38 554 PRO A N 1
ATOM 3998 C CA . PRO A 1 554 ? -9.321 39.606 -29.553 1.00 86.38 554 PRO A CA 1
ATOM 3999 C C . PRO A 1 554 ? -7.881 39.067 -29.583 1.00 86.38 554 PRO A C 1
ATOM 4001 O O . PRO A 1 554 ? -6.939 39.820 -29.326 1.00 86.38 554 PRO A O 1
ATOM 4004 N N . ASP A 1 555 ? -7.699 37.784 -29.907 1.00 82.12 555 ASP A N 1
ATOM 4005 C CA . ASP A 1 555 ? -6.386 37.228 -30.236 1.00 82.12 555 ASP A CA 1
ATOM 4006 C C . ASP A 1 555 ? -5.828 38.066 -31.397 1.00 82.12 555 ASP A C 1
ATOM 4008 O O . ASP A 1 555 ? -6.484 38.182 -32.437 1.00 82.12 555 ASP A O 1
ATOM 4012 N N . PRO A 1 556 ? -4.645 38.680 -31.250 1.00 75.88 556 PRO A N 1
ATOM 4013 C CA . PRO A 1 556 ? -4.115 39.596 -32.254 1.00 75.88 556 PRO A CA 1
ATOM 4014 C C . PRO A 1 556 ? -3.846 38.924 -33.606 1.00 75.88 556 PRO A C 1
ATOM 4016 O O . PRO A 1 556 ? -3.698 39.624 -34.600 1.00 75.88 556 PRO A O 1
ATOM 4019 N N . ARG A 1 557 ? -3.798 37.589 -33.671 1.00 80.31 557 ARG A N 1
ATOM 4020 C CA . ARG A 1 557 ? -3.554 36.817 -34.896 1.00 80.31 557 ARG A CA 1
ATOM 4021 C C . ARG A 1 557 ? -4.848 36.468 -35.623 1.00 80.31 557 ARG A C 1
ATOM 4023 O O . ARG A 1 557 ? -4.915 36.600 -36.840 1.00 80.31 557 ARG A O 1
ATOM 4030 N N . THR A 1 558 ? -5.848 35.978 -34.889 1.00 79.31 558 THR A N 1
ATOM 4031 C CA . THR A 1 558 ? -7.074 35.396 -35.469 1.00 79.31 558 THR A CA 1
ATOM 4032 C C . THR A 1 558 ? -8.295 36.302 -35.331 1.00 79.31 558 THR A C 1
ATOM 4034 O O . THR A 1 558 ? -9.284 36.109 -36.033 1.00 79.31 558 THR A O 1
ATOM 4037 N N . GLY A 1 559 ? -8.252 37.292 -34.436 1.00 84.25 559 GLY A N 1
ATOM 4038 C CA . GLY A 1 559 ? -9.396 38.133 -34.085 1.00 84.25 559 GLY A CA 1
ATOM 4039 C C . GLY A 1 559 ? -10.428 37.444 -33.184 1.00 84.25 559 GLY A C 1
ATOM 4040 O O . GLY A 1 559 ? -11.426 38.065 -32.816 1.00 84.25 559 GLY A O 1
ATOM 4041 N N . GLU A 1 560 ? -10.217 36.180 -32.816 1.00 86.44 560 GLU A N 1
ATOM 4042 C CA . GLU A 1 560 ? -11.145 35.427 -31.973 1.00 86.44 560 GLU A CA 1
ATOM 4043 C C . GLU A 1 560 ? -11.093 35.880 -30.504 1.00 86.44 560 GLU A C 1
ATOM 4045 O O . GLU A 1 560 ? -10.070 36.394 -30.059 1.00 86.44 560 GLU A O 1
ATOM 4050 N N . PRO A 1 561 ? -12.147 35.663 -29.697 1.00 87.19 561 PRO A N 1
ATOM 4051 C CA . PRO A 1 561 ? -12.121 36.006 -28.277 1.00 87.19 561 PRO A CA 1
ATOM 4052 C C . PRO A 1 561 ? -10.985 35.297 -27.515 1.00 87.19 561 PRO A C 1
ATOM 4054 O O . PRO A 1 561 ? -10.911 34.064 -27.493 1.00 87.19 561 PRO A O 1
ATOM 4057 N N . ALA A 1 562 ? -10.144 36.088 -26.848 1.00 89.69 562 ALA A N 1
ATOM 4058 C CA . ALA A 1 562 ? -9.000 35.663 -26.047 1.00 89.69 562 ALA A CA 1
ATOM 4059 C C . ALA A 1 562 ? -8.889 36.497 -24.751 1.00 89.69 562 ALA A C 1
ATOM 4061 O O . ALA A 1 562 ? -9.680 37.412 -24.496 1.00 89.69 562 ALA A O 1
ATOM 4062 N N . LEU A 1 563 ? -7.908 36.167 -23.913 1.00 88.88 563 LEU A N 1
ATOM 4063 C CA . LEU A 1 563 ? -7.480 36.979 -22.778 1.00 88.88 563 LEU A CA 1
ATOM 4064 C C . LEU A 1 563 ? -6.105 37.574 -23.066 1.00 88.88 563 LEU A C 1
ATOM 4066 O O . LEU A 1 563 ? -5.141 36.841 -23.256 1.00 88.88 563 LEU A O 1
ATOM 4070 N N . ALA A 1 564 ? -5.990 38.895 -23.052 1.00 88.00 564 ALA A N 1
ATOM 4071 C CA . ALA A 1 564 ? -4.700 39.567 -23.021 1.00 88.00 564 ALA A CA 1
ATOM 4072 C C . ALA A 1 564 ? -4.171 39.616 -21.582 1.00 88.00 564 ALA A C 1
ATOM 4074 O O . ALA A 1 564 ? -4.921 39.935 -20.654 1.00 88.00 564 ALA A O 1
ATOM 4075 N N . ILE A 1 565 ? -2.878 39.343 -21.391 1.00 86.88 565 ILE A N 1
ATOM 4076 C CA . ILE A 1 565 ? -2.195 39.629 -20.124 1.00 86.88 565 ILE A CA 1
ATOM 4077 C C . ILE A 1 565 ? -1.616 41.037 -20.152 1.00 86.88 565 ILE A C 1
ATOM 4079 O O . ILE A 1 565 ? -0.727 41.348 -20.942 1.00 86.88 565 ILE A O 1
ATOM 4083 N N . GLU A 1 566 ? -2.041 41.859 -19.199 1.00 85.38 566 GLU A N 1
ATOM 4084 C CA . GLU A 1 566 ? -1.364 43.103 -18.857 1.00 85.38 566 GLU A CA 1
ATOM 4085 C C . GLU A 1 566 ? -0.466 42.896 -17.635 1.00 85.38 566 GLU A C 1
ATOM 4087 O O . GLU A 1 566 ? -0.932 42.560 -16.541 1.00 85.38 566 GLU A O 1
ATOM 4092 N N . LEU A 1 567 ? 0.839 43.116 -17.810 1.00 82.88 567 LEU A N 1
ATOM 4093 C CA . LEU A 1 567 ? 1.807 43.068 -16.718 1.00 82.88 567 LEU A CA 1
ATOM 4094 C C . LEU A 1 567 ? 1.863 44.424 -16.003 1.00 82.88 567 LEU A C 1
ATOM 4096 O O . LEU A 1 567 ? 2.243 45.443 -16.579 1.00 82.88 567 LEU A O 1
ATOM 4100 N N . GLY A 1 568 ? 1.514 44.430 -14.720 1.00 81.38 568 GLY A N 1
ATOM 4101 C CA . GLY A 1 568 ? 1.664 45.569 -13.819 1.00 81.38 568 GLY A CA 1
ATOM 4102 C C . GLY A 1 568 ? 2.838 45.379 -12.860 1.00 81.38 568 GLY A C 1
ATOM 4103 O O . GLY A 1 568 ? 3.143 44.261 -12.449 1.00 81.38 568 GLY A O 1
ATOM 4104 N N . LYS A 1 569 ? 3.487 46.477 -12.452 1.00 80.12 569 LYS A N 1
ATOM 4105 C CA . LYS A 1 569 ? 4.413 46.449 -11.309 1.00 80.12 569 LYS A CA 1
ATOM 4106 C C . LYS A 1 569 ? 3.608 46.364 -10.018 1.00 80.12 569 LYS A C 1
ATOM 4108 O O . LYS A 1 569 ? 2.690 47.163 -9.812 1.00 80.12 569 LYS A O 1
ATOM 4113 N N . ARG A 1 570 ? 3.989 45.458 -9.115 1.00 76.19 570 ARG A N 1
ATOM 4114 C CA . ARG A 1 570 ? 3.416 45.404 -7.767 1.00 76.19 570 ARG A CA 1
ATOM 4115 C C . ARG A 1 570 ? 3.698 46.743 -7.084 1.00 76.19 570 ARG A C 1
ATOM 4117 O O . ARG A 1 570 ? 4.856 47.137 -6.937 1.00 76.19 570 ARG A O 1
ATOM 4124 N N . LYS A 1 571 ? 2.655 47.475 -6.675 1.00 75.56 571 LYS A N 1
ATOM 4125 C CA . LYS A 1 571 ? 2.838 48.649 -5.810 1.00 75.56 571 LYS A CA 1
ATOM 4126 C C . LYS A 1 571 ? 3.455 48.137 -4.510 1.00 75.56 571 LYS A C 1
ATOM 4128 O O . LYS A 1 571 ? 2.753 47.525 -3.710 1.00 75.56 571 LYS A O 1
ATOM 4133 N N . LYS A 1 572 ? 4.765 48.339 -4.321 1.00 70.75 572 LYS A N 1
ATOM 4134 C CA . LYS A 1 572 ? 5.421 48.091 -3.034 1.00 70.75 572 LYS A CA 1
ATOM 4135 C C . LYS A 1 572 ? 4.725 48.996 -2.029 1.00 70.75 572 LYS A C 1
ATOM 4137 O O . LYS A 1 572 ? 4.894 50.212 -2.068 1.00 70.75 572 LYS A O 1
ATOM 4142 N N . PHE A 1 573 ? 3.880 48.407 -1.192 1.00 59.84 573 PHE A N 1
ATOM 4143 C CA . PHE A 1 573 ? 3.353 49.087 -0.025 1.00 59.84 573 PHE A CA 1
ATOM 4144 C C . PHE A 1 573 ? 4.572 49.301 0.876 1.00 59.84 573 PHE A C 1
ATOM 4146 O O . PHE A 1 573 ? 5.009 48.373 1.554 1.00 59.84 573 PHE A O 1
ATOM 4153 N N . LEU A 1 574 ? 5.206 50.477 0.797 1.00 54.41 574 LEU A N 1
ATOM 4154 C CA . LEU A 1 574 ? 6.137 50.902 1.835 1.00 54.41 574 LEU A CA 1
ATOM 4155 C C . LEU A 1 574 ? 5.286 51.060 3.092 1.00 54.41 574 LEU A C 1
ATOM 4157 O O . LEU A 1 574 ? 4.649 52.093 3.294 1.00 54.41 574 LEU A O 1
ATOM 4161 N N . GLY A 1 575 ? 5.207 49.996 3.887 1.00 55.81 575 GLY A N 1
ATOM 4162 C CA . GLY A 1 575 ? 4.719 50.099 5.247 1.00 55.81 575 GLY A CA 1
ATOM 4163 C C . GLY A 1 575 ? 5.612 51.096 5.971 1.00 55.81 575 GLY A C 1
ATOM 4164 O O . GLY A 1 575 ? 6.799 50.835 6.146 1.00 55.81 575 GLY A O 1
ATOM 4165 N N . LEU A 1 576 ? 5.046 52.248 6.336 1.00 49.28 576 LEU A N 1
ATOM 4166 C CA . LEU A 1 576 ? 5.544 53.027 7.460 1.00 49.28 576 LEU A CA 1
ATOM 4167 C C . LEU A 1 576 ? 5.414 52.129 8.697 1.00 49.28 576 LEU A C 1
ATOM 4169 O O . LEU A 1 576 ? 4.305 51.945 9.199 1.00 49.28 576 LEU A O 1
ATOM 4173 N N . PHE A 1 577 ? 6.530 51.551 9.127 1.00 44.69 577 PHE A N 1
ATOM 4174 C CA . PHE A 1 577 ? 6.735 51.025 10.472 1.00 44.69 577 PHE A CA 1
ATOM 4175 C C . PHE A 1 577 ? 7.898 51.775 11.106 1.00 44.69 577 PHE A C 1
ATOM 4177 O O . PHE A 1 577 ? 8.892 52.018 10.380 1.00 44.69 577 PHE A O 1
#

Foldseek 3Di:
DFFFKKKKFFLDFDQFPCLQQVNPVQDDTDHAQDQDQRPDVQAKRKGKHFQDQDPDPLLQVLLCQAPVVVLSNCRNVRTGIMIMIGHDPVDQLVSSLLVVLVSLLSTDLPTQIWMDGSLQSHIDGSVVSNVCCVVAVLLSQWAKFKDADPLRWIKIWIGNLVSNVAFTEIETGNHDHRVLRRVQVSCQSSVQVVVVHGDDAQDWGQTPNATWGWHWDADPVPRHIGTYTHGPVRVPPPPPDDDPDPDDDDDDDDDDDDDDDDDDDDDDDDDDDDDDDDDDDDDDDDDDDDDDDDDDDDPDDDDDDDDDDDDDDDDDDDDDDDDDDDDDDDPPDDDPDDDDPDPDDCVPFAFKKKFFFQAQDQAVLVQCCQQPVPVSVVRVVVSHQWDWDDPPPQQKIWTKGKAAADPVCNNTGTIIITTIAHNVRDHDFLLSVQVVQLSCLQSSLRRPRGQWMQRPQFNDTGRDSVVNHDSDQPQFDFDWDQFPVRWIKTWGTNLVSNVEFIEIETDDPPDDDPVSQQVRQQQSVQSNVSHGDDAQDWDDTPPPFKIWHWHWDQPRHPRHTHTYTDIDTDPPPPPPD